Protein 4TXV (pdb70)

Secondary structure (DSSP, 8-state):
--GGGHHHHHHHHHHGGG--BTTTT-EE--S--BPP--EEE-TT--EEEGGGGTTSEEEEEEE-TT-HHHHHTHHHHHHHHHHH-BTTEEEEEEE---S-TTHHHHHHHHTT--SSTTEE-TT-HHHHHHHHTT--SSBSEEEEE-TTSBEEEEESS---TTSHHHHHHHHHHH-/--TTSPP--SEEEEEEEETTEEEEE-TTTT--EEEE-B--S-TT--S-BSS-EEEETTSEEEEEEEESSS-EEEEEGGGTEEEEE-TT--EEEEEE--S-EEEE--B-SS---TT-----EEEEE-HHHHHHHHHHHHHHT-/---GGGHHHHHHHHHHGGG--BTTTT-EE--S--BPP--EEE-TT--EEEGGGGTTSEEEEEEE-TT-HHHHHHHHHHHHHHHHH-BTTEEEEEEE---S-TTHHHHHHHHHT--TT--EE-TT-HHHHHHHHTT--SEESEEEEE-TTSBEEEEESS---TTSHHHHHHHHHHH---/-PPP--SEEEEEEEETTEEEEEETTTTSEEEEE------SS-EEEETTSEEEEEEEESS--EEEEEGGGTEEEEE-TT--EEEEEE-SS-EEEEPPEETT--TT------EEEEE-HHHHHHHHHHHHHHS--

Organism: Bradyrhizobium diazoefficiens (strain JCM 10833 / BCRC 13528 / IAM 13628 / NBRC 14792 / USDA 110) (NCBI:txid224911)

InterPro domains:
  IPR013740 Redoxin [PF08534] (74-203)
  IPR013766 Thioredoxin domain [PS51352] (69-215)
  IPR017937 Thioredoxin, conserved site [PS00194] (99-117)
  IPR036249 Thioredoxin-like superfamily [SSF52833] (49-212)
  IPR050455 Thiol Peroxidase Tpx Subfamily [PTHR43110] (65-217)

GO terms:
  GO:0005515 protein binding (F, IPI)

Solvent-accessible surface area: 27890 Å² total; per-residue (Å²): 106,45,94,53,0,141,65,0,16,58,28,0,115,133,0,35,99,56,0,76,20,22,0,0,10,2,84,34,4,99,59,28,42,71,11,38,72,0,61,10,70,27,63,133,36,110,103,38,98,8,40,78,19,117,49,57,4,3,0,1,0,1,3,0,9,67,0,32,5,0,79,54,0,0,41,2,0,8,63,0,19,40,81,33,53,24,116,79,3,42,1,0,4,0,2,9,9,84,208,82,71,99,115,1,73,50,45,12,146,132,41,117,18,112,123,8,48,20,28,12,12,80,168,19,124,1,7,92,29,1,88,87,52,45,72,2,112,0,1,0,1,0,2,0,0,11,46,69,8,0,2,1,0,12,1,20,0,6,0,22,1,26,20,52,28,0,9,55,0,0,109,27,12,49,98,120,136,167,178,90,135,38,169,26,87,9,5,0,62,0,17,0,43,86,97,57,1,2,0,15,0,48,83,8,52,158,12,80,11,60,0,80,64,22,142,122,73,96,68,25,60,9,8,1,62,32,12,0,1,0,8,17,94,73,20,0,69,0,26,0,21,5,60,66,65,104,12,68,1,34,2,35,45,27,71,5,182,25,67,0,51,47,93,134,94,26,73,38,68,3,101,0,83,65,36,11,7,5,15,6,33,18,56,74,120,74,42,150,124,181,25,48,26,14,12,0,1,24,2,15,90,87,120,44,8,4,1,38,0,60,51,1,77,160,142,40,121,171,21,56,92,57,0,127,65,0,17,56,29,0,121,131,0,34,99,54,0,70,15,46,0,1,8,5,83,36,5,111,55,20,42,62,10,40,71,1,62,11,67,28,70,115,36,125,114,49,102,8,33,79,19,116,51,59,4,3,0,2,0,0,4,0,4,108,0,27,7,0,82,48,0,0,50,10,0,7,84,0,14,39,127,38,56,26,115,42,6,38,0,0,3,0,2,6,6,74,180,69,46,108,101,0,92,67,43,13,164,146,45,112,17,100,129,7,40,28,25,8,14,90,172,21,126,1,15,96,27,2,83,92,55,45,72,3,107,0,2,0,1,0,1,0,0,8,40,83,6,0,3,1,0,12,1,21,0,4,0,47,0,20,28,98,35,0,10,98,0,0,112,21,13,28,55,136,152,134,127,48,32,173,41,88,10,8,0,63,0,27,0,58,99,128,49,0,4,0,21,0,50,88,25,47,161,10,98,11,55,0,75,126,160,24,22,21,80,24,31,0,4,0,6,22,104,69,37,0,53,0,19,0,22,8,39,79,2,70,27,24,2,33,2,41,43,23,69,4,149,22,56,0,10,6,42,20,54,26,12,27,38,12,112,1,90,62,35,10,7,6,26,5,32,6,26,38,23,40,47,177,112,53,27,51,7,13,12,1,1,88,2,17,91,84,166,82,18,59,66,51,11,105,82,1,86,184,136,21,76,152

Structure (mmCIF, N/CA/C/O backbone):
data_4TXV
#
_entry.id   4TXV
#
_cell.length_a   74.830
_cell.length_b   81.640
_cell.length_c   109.370
_cell.angle_alpha   90.000
_cell.angle_beta   90.000
_cell.angle_gamma   90.000
#
_symmetry.space_group_name_H-M   'P 21 21 21'
#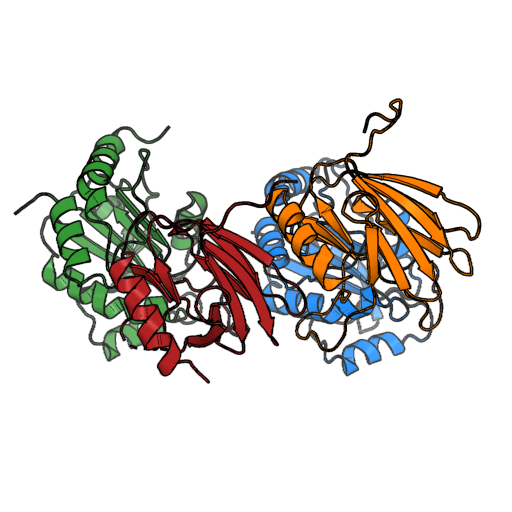
loop_
_entity.id
_entity.type
_entity.pdbx_description
1 polymer 'Thiol:disulfide interchange protein TlpA'
2 polymer 'Cytochrome c oxidase subunit 2'
3 water water
#
loop_
_atom_site.group_PDB
_atom_site.id
_atom_site.type_symbol
_atom_site.label_atom_id
_atom_site.label_alt_id
_atom_site.label_comp_id
_atom_site.label_asym_id
_atom_site.label_entity_id
_atom_site.label_seq_id
_atom_site.pdbx_PDB_ins_code
_atom_site.Cartn_x
_atom_site.Cartn_y
_atom_site.Cartn_z
_atom_site.occupancy
_atom_site.B_iso_or_equiv
_atom_site.auth_seq_id
_atom_site.auth_comp_id
_atom_site.auth_asym_id
_atom_site.auth_atom_id
_atom_site.pdbx_PDB_model_num
ATOM 1 N N . GLY A 1 4 ? 101.795 29.545 127.776 1.00 89.19 41 GLY A N 1
ATOM 2 C CA . GLY A 1 4 ? 101.767 28.188 128.396 1.00 87.04 41 GLY A CA 1
ATOM 3 C C . GLY A 1 4 ? 100.958 28.111 129.686 1.00 87.16 41 GLY A C 1
ATOM 4 O O . GLY A 1 4 ? 101.150 28.907 130.603 1.00 98.01 41 GLY A O 1
ATOM 5 N N . ASP A 1 5 ? 100.014 27.179 129.725 1.00 80.13 42 ASP A N 1
ATOM 6 C CA . ASP A 1 5 ? 99.429 26.691 130.962 1.00 77.61 42 ASP A CA 1
ATOM 7 C C . ASP A 1 5 ? 99.561 25.162 130.812 1.00 77.79 42 ASP A C 1
ATOM 8 O O . ASP A 1 5 ? 99.088 24.579 129.826 1.00 67.95 42 ASP A O 1
ATOM 13 N N . PRO A 1 6 ? 100.236 24.515 131.782 1.00 80.90 43 PRO A N 1
ATOM 14 C CA . PRO A 1 6 ? 100.545 23.088 131.687 1.00 74.62 43 PRO A CA 1
ATOM 15 C C . PRO A 1 6 ? 99.301 22.222 131.542 1.00 61.19 43 PRO A C 1
ATOM 16 O O . PRO A 1 6 ? 99.368 21.157 130.946 1.00 61.99 43 PRO A O 1
ATOM 20 N N . ALA A 1 7 ? 98.171 22.689 132.058 1.00 57.58 44 ALA A N 1
ATOM 21 C CA . ALA A 1 7 ? 96.892 22.005 131.807 1.00 56.38 44 ALA A CA 1
ATOM 22 C C . ALA A 1 7 ? 96.527 21.912 130.303 1.00 54.75 44 ALA A C 1
ATOM 23 O O . ALA A 1 7 ? 95.622 21.138 129.945 1.00 51.71 44 ALA A O 1
ATOM 25 N N . CYS A 1 8 ? 97.197 22.697 129.442 1.00 45.63 45 CYS A N 1
ATOM 26 C CA . CYS A 1 8 ? 96.780 22.785 128.048 1.00 44.51 45 CYS A CA 1
ATOM 27 C C . CYS A 1 8 ? 97.596 21.959 127.072 1.00 40.17 45 CYS A C 1
ATOM 28 O O . CYS A 1 8 ? 97.432 22.102 125.871 1.00 36.24 45 CYS A O 1
ATOM 31 N N . ARG A 1 9 ? 98.412 21.055 127.572 1.00 38.62 46 ARG A N 1
ATOM 32 C CA . ARG A 1 9 ? 99.284 20.277 126.717 1.00 42.33 46 ARG A CA 1
ATOM 33 C C . ARG A 1 9 ? 98.549 19.167 126.024 1.00 39.47 46 ARG A C 1
ATOM 34 O O . ARG A 1 9 ? 98.847 18.822 124.879 1.00 37.73 46 ARG A O 1
ATOM 42 N N . ALA A 1 10 ? 97.586 18.593 126.724 1.00 38.19 47 ALA A N 1
ATOM 43 C CA . ALA A 1 10 ? 96.807 17.547 126.159 1.00 37.48 47 ALA A CA 1
ATOM 44 C C . ALA A 1 10 ? 96.049 18.070 124.903 1.00 35.34 47 ALA A C 1
ATOM 45 O O . ALA A 1 10 ? 95.933 17.369 123.865 1.00 36.39 47 ALA A O 1
ATOM 47 N N . ALA A 1 11 ? 95.568 19.288 124.992 1.00 33.06 48 ALA A N 1
ATOM 48 C CA . ALA A 1 11 ? 94.971 19.961 123.819 1.00 35.41 48 ALA A CA 1
ATOM 49 C C . ALA A 1 11 ? 95.971 20.061 122.656 1.00 34.05 48 ALA A C 1
ATOM 50 O O . ALA A 1 11 ? 95.623 19.797 121.474 1.00 33.54 48 ALA A O 1
ATOM 52 N N . VAL A 1 12 ? 97.227 20.379 122.961 1.00 33.17 49 VAL A N 1
ATOM 53 C CA . VAL A 1 12 ? 98.256 20.390 121.900 1.00 31.17 49 VAL A CA 1
ATOM 54 C C . VAL A 1 12 ? 98.475 19.036 121.309 1.00 31.11 49 VAL A C 1
ATOM 55 O O . VAL A 1 12 ? 98.604 18.888 120.066 1.00 31.43 49 VAL A O 1
ATOM 59 N N . ALA A 1 13 ? 98.497 18.006 122.160 1.00 35.76 50 ALA A N 1
ATOM 60 C CA . ALA A 1 13 ? 98.658 16.627 121.722 1.00 35.40 50 ALA A CA 1
ATOM 61 C C . ALA A 1 13 ? 97.493 16.178 120.809 1.00 35.25 50 ALA A C 1
ATOM 62 O O . ALA A 1 13 ? 97.679 15.470 119.842 1.00 31.93 50 ALA A O 1
ATOM 64 N N . THR A 1 14 ? 96.281 16.586 121.143 1.00 31.55 51 THR A N 1
ATOM 65 C CA . THR A 1 14 ? 95.149 16.357 120.253 1.00 30.89 51 THR A CA 1
ATOM 66 C C . THR A 1 14 ? 95.295 17.062 118.924 1.00 24.78 51 THR A C 1
ATOM 67 O O . THR A 1 14 ? 95.100 16.461 117.908 1.00 31.11 51 THR A O 1
ATOM 71 N N . ALA A 1 15 ? 95.700 18.327 118.938 1.00 28.67 52 ALA A N 1
ATOM 72 C CA . ALA A 1 15 ? 95.897 19.079 117.697 1.00 28.13 52 ALA A CA 1
ATOM 73 C C . ALA A 1 15 ? 96.930 18.401 116.798 1.00 31.17 52 ALA A C 1
ATOM 74 O O . ALA A 1 15 ? 96.746 18.269 115.575 1.00 30.21 52 ALA A O 1
ATOM 76 N N . GLN A 1 16 ? 97.998 17.863 117.390 1.00 31.63 53 GLN A N 1
ATOM 77 C CA . GLN A 1 16 ? 99.012 17.178 116.559 1.00 32.37 53 GLN A CA 1
ATOM 78 C C . GLN A 1 16 ? 98.469 15.930 115.984 1.00 30.72 53 GLN A C 1
ATOM 79 O O . GLN A 1 16 ? 98.676 15.622 114.803 1.00 32.68 53 GLN A O 1
ATOM 85 N N . LYS A 1 17 ? 97.762 15.185 116.812 1.00 33.90 54 LYS A N 1
ATOM 86 C CA . LYS A 1 17 ? 97.142 13.977 116.355 1.00 35.70 54 LYS A CA 1
ATOM 87 C C . LYS A 1 17 ? 96.104 14.197 115.234 1.00 33.53 54 LYS A C 1
ATOM 88 O O . LYS A 1 17 ? 96.030 13.423 114.284 1.00 29.62 54 LYS A O 1
ATOM 94 N N . ILE A 1 18 ? 95.257 15.194 115.377 1.00 32.43 55 ILE A N 1
ATOM 95 C CA . ILE A 1 18 ? 94.232 15.360 114.347 1.00 32.22 55 ILE A CA 1
ATOM 96 C C . ILE A 1 18 ? 94.670 16.246 113.167 1.00 32.43 55 ILE A C 1
ATOM 97 O O . ILE A 1 18 ? 93.886 16.390 112.196 1.00 29.92 55 ILE A O 1
ATOM 102 N N . ALA A 1 19 ? 95.894 16.801 113.212 1.00 26.94 56 ALA A N 1
ATOM 103 C CA . ALA A 1 19 ? 96.350 17.705 112.123 1.00 29.66 56 ALA A CA 1
ATOM 104 C C . ALA A 1 19 ? 96.137 17.182 110.731 1.00 27.70 56 ALA A C 1
ATOM 105 O O . ALA A 1 19 ? 95.678 17.928 109.893 1.00 32.10 56 ALA A O 1
ATOM 107 N N . PRO A 1 20 ? 96.414 15.908 110.476 1.00 28.97 57 PRO A N 1
ATOM 108 C CA . PRO A 1 20 ? 96.201 15.422 109.103 1.00 32.43 57 PRO A CA 1
ATOM 109 C C . PRO A 1 20 ? 94.762 15.406 108.618 1.00 31.12 57 PRO A C 1
ATOM 110 O O . PRO A 1 20 ? 94.527 15.263 107.422 1.00 34.82 57 PRO A O 1
ATOM 114 N N . LEU A 1 21 ? 93.806 15.558 109.526 1.00 29.00 58 LEU A N 1
ATOM 115 C CA . LEU A 1 21 ? 92.398 15.626 109.117 1.00 26.53 58 LEU A CA 1
ATOM 116 C C . LEU A 1 21 ? 91.956 17.021 108.806 1.00 25.18 58 LEU A C 1
ATOM 117 O O . LEU A 1 21 ? 90.841 17.215 108.306 1.00 25.78 58 LEU A O 1
ATOM 122 N N . ALA A 1 22 ? 92.795 18.002 109.095 1.00 24.58 59 ALA A N 1
ATOM 123 C CA . ALA A 1 22 ? 92.491 19.414 108.877 1.00 27.38 59 ALA A CA 1
ATOM 124 C C . ALA A 1 22 ? 92.743 19.753 107.425 1.00 27.01 59 ALA A C 1
ATOM 125 O O . ALA A 1 22 ? 93.721 20.456 107.098 1.00 29.14 59 ALA A O 1
ATOM 127 N N . HIS A 1 23 ? 91.903 19.246 106.549 1.00 26.02 60 HIS A N 1
ATOM 128 C CA . HIS A 1 23 ? 92.117 19.460 105.145 1.00 25.39 60 HIS A CA 1
ATOM 129 C C . HIS A 1 23 ? 90.755 19.498 104.468 1.00 27.21 60 HIS A C 1
ATOM 130 O O . HIS A 1 23 ? 89.742 19.418 105.142 1.00 26.14 60 HIS A O 1
ATOM 137 N N . GLY A 1 24 ? 90.747 19.621 103.132 1.00 23.58 61 GLY A N 1
ATOM 138 C CA . GLY A 1 24 ? 89.494 19.707 102.395 1.00 25.90 61 GLY A CA 1
ATOM 139 C C . GLY A 1 24 ? 88.696 20.900 102.865 1.00 23.59 61 GLY A C 1
ATOM 140 O O . GLY A 1 24 ? 89.207 22.000 103.019 1.00 22.07 61 GLY A O 1
ATOM 141 N N . GLU A 1 25 ? 87.438 20.680 103.182 1.00 21.71 62 GLU A N 1
ATOM 142 C CA . GLU A 1 25 ? 86.547 21.812 103.506 1.00 21.61 62 GLU A CA 1
ATOM 143 C C . GLU A 1 25 ? 87.020 22.535 104.805 1.00 23.95 62 GLU A C 1
ATOM 144 O O . GLU A 1 25 ? 86.656 23.710 105.017 1.00 23.38 62 GLU A O 1
ATOM 150 N N . VAL A 1 26 ? 87.839 21.846 105.628 1.00 22.33 63 VAL A N 1
ATOM 151 C CA . VAL A 1 26 ? 88.352 22.455 106.853 1.00 25.06 63 VAL A CA 1
ATOM 152 C C . VAL A 1 26 ? 89.895 22.690 106.848 1.00 25.03 63 VAL A C 1
ATOM 153 O O . VAL A 1 26 ? 90.503 22.770 107.885 1.00 25.23 63 VAL A O 1
ATOM 157 N N . ALA A 1 27 ? 90.460 22.921 105.654 1.00 24.26 64 ALA A N 1
ATOM 158 C CA . ALA A 1 27 ? 91.873 23.077 105.480 1.00 23.45 64 ALA A CA 1
ATOM 159 C C . ALA A 1 27 ? 92.434 24.291 106.199 1.00 24.96 64 ALA A C 1
ATOM 160 O O . ALA A 1 27 ? 93.581 24.278 106.623 1.00 25.04 64 ALA A O 1
ATOM 162 N N . ALA A 1 28 ? 91.623 25.325 106.336 1.00 25.56 65 ALA A N 1
ATOM 163 C CA . ALA A 1 28 ? 92.065 26.600 106.930 1.00 25.95 65 ALA A CA 1
ATOM 164 C C . ALA A 1 28 ? 92.179 26.559 108.479 1.00 23.64 65 ALA A C 1
ATOM 165 O O . ALA A 1 28 ? 92.583 27.520 109.058 1.00 27.28 65 ALA A O 1
ATOM 167 N N . LEU A 1 29 ? 91.809 25.473 109.114 1.00 25.45 66 LEU A N 1
ATOM 168 C CA . LEU A 1 29 ? 92.056 25.311 110.527 1.00 28.28 66 LEU A CA 1
ATOM 169 C C . LEU A 1 29 ? 93.525 25.342 110.773 1.00 28.61 66 LEU A C 1
ATOM 170 O O . LEU A 1 29 ? 94.298 24.756 109.992 1.00 35.28 66 LEU A O 1
ATOM 175 N N . THR A 1 30 ? 93.924 26.122 111.763 1.00 29.04 67 THR A N 1
ATOM 176 C CA . THR A 1 30 ? 95.287 26.163 112.197 1.00 29.38 67 THR A CA 1
ATOM 177 C C . THR A 1 30 ? 95.398 25.520 113.574 1.00 31.84 67 THR A C 1
ATOM 178 O O . THR A 1 30 ? 94.831 26.031 114.537 1.00 28.16 67 THR A O 1
ATOM 182 N N . MET A 1 31 ? 96.148 24.408 113.626 1.00 29.67 68 MET A N 1
ATOM 183 C CA . MET A 1 31 ? 96.317 23.577 114.834 1.00 32.27 68 MET A CA 1
ATOM 184 C C . MET A 1 31 ? 97.103 24.344 115.886 1.00 32.73 68 MET A C 1
ATOM 185 O O . MET A 1 31 ? 98.001 25.090 115.554 1.00 30.02 68 MET A O 1
ATOM 190 N N . ALA A 1 32 ? 96.778 24.167 117.156 1.00 29.66 69 ALA A N 1
ATOM 191 C CA . ALA A 1 32 ? 97.577 24.814 118.185 1.00 30.15 69 ALA A CA 1
ATOM 192 C C . ALA A 1 32 ? 98.919 24.052 118.242 1.00 31.46 69 ALA A C 1
ATOM 193 O O . ALA A 1 32 ? 98.975 22.834 118.110 1.00 31.70 69 ALA A O 1
ATOM 195 N N . SER A 1 33 ? 99.998 24.777 118.333 1.00 33.14 70 SER A N 1
ATOM 196 C CA . SER A 1 33 ? 101.277 24.103 118.551 1.00 36.71 70 SER A CA 1
ATOM 197 C C . SER A 1 33 ? 101.879 24.550 119.886 1.00 40.86 70 SER A C 1
ATOM 198 O O . SER A 1 33 ? 102.984 24.142 120.204 1.00 38.06 70 SER A O 1
ATOM 201 N N . ALA A 1 34 ? 101.139 25.352 120.665 1.00 38.67 71 ALA A N 1
ATOM 202 C CA . ALA A 1 34 ? 101.532 25.706 122.052 1.00 37.03 71 ALA A CA 1
ATOM 203 C C . ALA A 1 34 ? 100.319 25.775 122.973 1.00 38.58 71 ALA A C 1
ATOM 204 O O . ALA A 1 34 ? 99.240 26.125 122.543 1.00 38.76 71 ALA A O 1
ATOM 206 N N . PRO A 1 35 ? 100.493 25.422 124.242 1.00 40.99 72 PRO A N 1
ATOM 207 C CA . PRO A 1 35 ? 99.337 25.376 125.142 1.00 40.65 72 PRO A CA 1
ATOM 208 C C . PRO A 1 35 ? 98.772 26.800 125.259 1.00 41.27 72 PRO A C 1
ATOM 209 O O . PRO A 1 35 ? 99.537 27.733 125.406 1.00 41.15 72 PRO A O 1
ATOM 213 N N . LEU A 1 36 ? 97.468 26.984 125.074 1.00 35.66 73 LEU A N 1
ATOM 214 C CA . LEU A 1 36 ? 96.837 28.303 125.223 1.00 34.08 73 LEU A CA 1
ATOM 215 C C . LEU A 1 36 ? 95.502 28.078 125.901 1.00 36.96 73 LEU A C 1
ATOM 216 O O . LEU A 1 36 ? 94.688 27.293 125.413 1.00 33.36 73 LEU A O 1
ATOM 221 N N . LYS A 1 37 ? 95.313 28.721 127.042 1.00 36.41 74 LYS A N 1
ATOM 222 C CA . LYS A 1 37 ? 94.062 28.657 127.796 1.00 38.45 74 LYS A CA 1
ATOM 223 C C . LYS A 1 37 ? 93.219 29.827 127.304 1.00 37.01 74 LYS A C 1
ATOM 224 O O . LYS A 1 37 ? 93.691 30.955 127.332 1.00 42.03 74 LYS A O 1
ATOM 230 N N . LEU A 1 38 ? 91.997 29.604 126.833 1.00 39.19 75 LEU A N 1
ATOM 231 C CA . LEU A 1 38 ? 91.260 30.696 126.248 1.00 36.16 75 LEU A CA 1
ATOM 232 C C . LEU A 1 38 ? 90.751 31.617 127.324 1.00 35.29 75 LEU A C 1
ATOM 233 O O . LEU A 1 38 ? 90.448 31.172 128.389 1.00 36.36 75 LEU A O 1
ATOM 238 N N . PRO A 1 39 ? 90.575 32.885 127.015 1.00 35.36 76 PRO A N 1
ATOM 239 C CA . PRO A 1 39 ? 89.851 33.696 127.977 1.00 42.41 76 PRO A CA 1
ATOM 240 C C . PRO A 1 39 ? 88.458 33.122 128.294 1.00 44.36 76 PRO A C 1
ATOM 241 O O . PRO A 1 39 ? 87.870 32.384 127.470 1.00 44.06 76 PRO A O 1
ATOM 245 N N . ASP A 1 40 ? 87.982 33.355 129.516 1.00 39.33 77 ASP A N 1
ATOM 246 C CA . ASP A 1 40 ? 86.653 32.832 129.932 1.00 42.40 77 ASP A CA 1
ATOM 247 C C . ASP A 1 40 ? 85.603 33.742 129.367 1.00 40.40 77 ASP A C 1
ATOM 248 O O . ASP A 1 40 ? 85.140 34.649 130.027 1.00 43.86 77 ASP A O 1
ATOM 253 N N . LEU A 1 41 ? 85.251 33.518 128.116 1.00 34.82 78 LEU A N 1
ATOM 254 C CA . LEU A 1 41 ? 84.322 34.402 127.439 1.00 36.24 78 LEU A CA 1
ATOM 255 C C . LEU A 1 41 ? 83.014 34.496 128.178 1.00 33.27 78 LEU A C 1
ATOM 256 O O . LEU A 1 41 ? 82.507 33.478 128.610 1.00 35.08 78 LEU A O 1
ATOM 261 N N . ALA A 1 42 ? 82.477 35.713 128.263 1.00 37.13 79 ALA A N 1
ATOM 262 C CA . ALA A 1 42 ? 81.188 35.980 128.915 1.00 39.71 79 ALA A CA 1
ATOM 263 C C . ALA A 1 42 ? 80.170 36.362 127.900 1.00 36.49 79 ALA A C 1
ATOM 264 O O 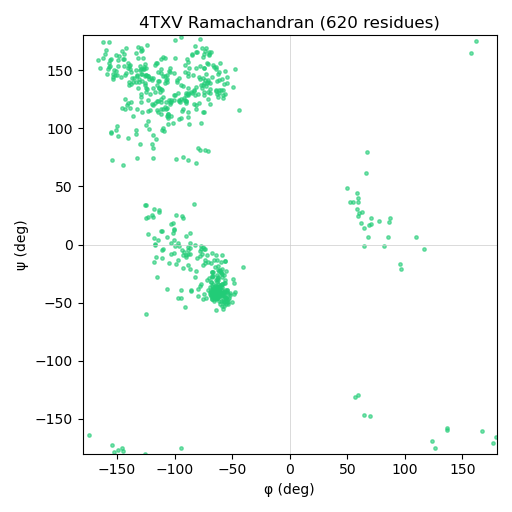. ALA A 1 42 ? 80.413 37.211 127.050 1.00 32.75 79 ALA A O 1
ATOM 266 N N . PHE A 1 43 ? 79.004 35.743 128.020 1.00 38.53 80 PHE A N 1
ATOM 267 C CA . PHE A 1 43 ? 77.918 35.990 127.070 1.00 37.63 80 PHE A CA 1
ATOM 268 C C . PHE A 1 43 ? 76.572 35.623 127.730 1.00 35.84 80 PHE A C 1
ATOM 269 O O . PHE A 1 43 ? 76.552 35.082 128.841 1.00 43.53 80 PHE A O 1
ATOM 277 N N . GLU A 1 44 ? 75.460 35.901 127.051 1.00 36.66 81 GLU A N 1
ATOM 278 C CA . GLU A 1 44 ? 74.147 35.496 127.566 1.00 36.48 81 GLU A CA 1
ATOM 279 C C . GLU A 1 44 ? 73.577 34.363 126.741 1.00 37.95 81 GLU A C 1
ATOM 280 O O . GLU A 1 44 ? 74.015 34.109 125.608 1.00 39.27 81 GLU A O 1
ATOM 286 N N . ASP A 1 45 ? 72.621 33.652 127.320 1.00 38.15 82 ASP A N 1
ATOM 287 C CA . ASP A 1 45 ? 71.834 32.686 126.595 1.00 35.83 82 ASP A CA 1
ATOM 288 C C . ASP A 1 45 ? 70.507 33.335 126.082 1.00 39.74 82 ASP A C 1
ATOM 289 O O . ASP A 1 45 ? 70.353 34.553 126.126 1.00 37.17 82 ASP A O 1
ATOM 294 N N . ALA A 1 46 ? 69.631 32.538 125.489 1.00 37.15 83 ALA A N 1
ATOM 295 C CA . ALA A 1 46 ? 68.436 33.031 124.820 1.00 42.04 83 ALA A CA 1
ATOM 296 C C . ALA A 1 46 ? 67.491 33.742 125.783 1.00 40.96 83 ALA A C 1
ATOM 297 O O . ALA A 1 46 ? 66.767 34.665 125.400 1.00 40.05 83 ALA A O 1
ATOM 299 N N . ASP A 1 47 ? 67.545 33.313 127.033 1.00 45.05 84 ASP A N 1
ATOM 300 C CA . ASP A 1 47 ? 66.801 33.915 128.119 1.00 50.23 84 ASP A CA 1
ATOM 301 C C . ASP A 1 47 ? 67.520 35.074 128.765 1.00 53.42 84 ASP A C 1
ATOM 302 O O . ASP A 1 47 ? 67.090 35.520 129.785 1.00 59.00 84 ASP A O 1
ATOM 307 N N . GLY A 1 48 ? 68.616 35.572 128.199 1.00 49.80 85 GLY A N 1
ATOM 308 C CA . GLY A 1 48 ? 69.393 36.604 128.842 1.00 43.49 85 GLY A CA 1
ATOM 309 C C . GLY A 1 48 ? 70.128 36.217 130.111 1.00 46.73 85 GLY A C 1
ATOM 310 O O . GLY A 1 48 ? 70.722 37.079 130.748 1.00 54.56 85 GLY A O 1
ATOM 311 N N . LYS A 1 49 ? 70.135 34.948 130.492 1.00 46.19 86 LYS A N 1
ATOM 312 C CA . LYS A 1 49 ? 70.936 34.520 131.608 1.00 47.33 86 LYS A CA 1
ATOM 313 C C . LYS A 1 49 ? 72.461 34.537 131.295 1.00 53.12 86 LYS A C 1
ATOM 314 O O . LYS A 1 49 ? 72.880 34.088 130.216 1.00 45.57 86 LYS A O 1
ATOM 320 N N . PRO A 1 50 ? 73.301 34.981 132.261 1.00 50.47 87 PRO A N 1
ATOM 321 C CA . PRO A 1 50 ? 74.755 35.080 132.060 1.00 48.87 87 PRO A CA 1
ATOM 322 C C . PRO A 1 50 ? 75.465 33.717 131.995 1.00 51.57 87 PRO A C 1
ATOM 323 O O . PRO A 1 50 ? 75.247 32.833 132.835 1.00 50.21 87 PRO A O 1
ATOM 327 N N . LYS A 1 51 ? 76.302 33.563 130.970 1.00 46.94 88 LYS A N 1
ATOM 328 C CA . LYS A 1 51 ? 77.046 32.329 130.737 1.00 44.10 88 LYS A CA 1
ATOM 329 C C . LYS A 1 51 ? 78.504 32.700 130.591 1.00 37.63 88 LYS A C 1
ATOM 330 O O . LYS A 1 51 ? 78.859 33.847 130.252 1.00 34.97 88 LYS A O 1
ATOM 336 N N . LYS A 1 52 ? 79.334 31.681 130.791 1.00 43.40 89 LYS A N 1
ATOM 337 C CA . LYS A 1 52 ? 80.758 31.776 130.593 1.00 41.95 89 LYS A CA 1
ATOM 338 C C . LYS A 1 52 ? 81.223 30.514 129.911 1.00 41.09 89 LYS A C 1
ATOM 339 O O . LYS A 1 52 ? 80.614 29.469 130.092 1.00 38.76 89 LYS A O 1
ATOM 345 N N . LEU A 1 53 ? 82.335 30.592 129.187 1.00 37.71 90 LEU A N 1
ATOM 346 C CA . LEU A 1 53 ? 82.960 29.407 128.590 1.00 36.45 90 LEU A CA 1
ATOM 347 C C . LEU A 1 53 ? 83.215 28.282 129.549 1.00 37.80 90 LEU A C 1
ATOM 348 O O . LEU A 1 53 ? 83.021 27.107 129.239 1.00 35.03 90 LEU A O 1
ATOM 353 N N . SER A 1 54 ? 83.680 28.625 130.733 1.00 37.02 91 SER A N 1
ATOM 354 C CA . SER A 1 54 ? 83.936 27.615 131.768 1.00 40.31 91 SER A CA 1
ATOM 355 C C . SER A 1 54 ? 82.705 26.803 132.193 1.00 37.28 91 SER A C 1
ATOM 356 O O . SER A 1 54 ? 82.866 25.683 132.673 1.00 36.82 91 SER A O 1
ATOM 359 N N . ASP A 1 55 ? 81.503 27.345 132.005 1.00 37.36 92 ASP A N 1
ATOM 360 C CA . ASP A 1 55 ? 80.288 26.588 132.239 1.00 42.88 92 ASP A CA 1
ATOM 361 C C . ASP A 1 55 ? 80.218 25.384 131.303 1.00 44.51 92 ASP A C 1
ATOM 362 O O . ASP A 1 55 ? 79.457 24.438 131.558 1.00 41.57 92 ASP A O 1
ATOM 367 N N . PHE A 1 56 ? 80.993 25.400 130.230 1.00 41.27 93 PHE A N 1
ATOM 368 C CA . PHE A 1 56 ? 80.973 24.286 129.309 1.00 41.43 93 PHE A CA 1
ATOM 369 C C . PHE A 1 56 ? 82.164 23.313 129.487 1.00 40.96 93 PHE A C 1
ATOM 370 O O . PHE A 1 56 ? 82.406 22.444 128.647 1.00 42.01 93 PHE A O 1
ATOM 378 N N . ARG A 1 57 ? 82.910 23.422 130.558 1.00 38.99 94 ARG A N 1
ATOM 379 C CA . ARG A 1 57 ? 84.061 22.504 130.734 1.00 40.99 94 ARG A CA 1
ATOM 380 C C . ARG A 1 57 ? 83.627 21.063 130.787 1.00 36.00 94 ARG A C 1
ATOM 381 O O . ARG A 1 57 ? 82.490 20.775 131.107 1.00 37.12 94 ARG A O 1
ATOM 389 N N . GLY A 1 58 ? 84.510 20.126 130.466 1.00 34.25 95 GLY A N 1
ATOM 390 C CA . GLY A 1 58 ? 84.126 18.731 130.364 1.00 35.15 95 GLY A CA 1
ATOM 391 C C . GLY A 1 58 ? 83.784 18.231 128.951 1.00 33.87 95 GLY A C 1
ATOM 392 O O . GLY A 1 58 ? 83.761 17.044 128.718 1.00 34.03 95 GLY A O 1
ATOM 393 N N . LYS A 1 59 ? 83.535 19.126 128.023 1.00 33.04 96 LYS A N 1
ATOM 394 C CA . LYS A 1 59 ? 83.218 18.737 126.628 1.00 34.62 96 LYS A CA 1
ATOM 395 C C . LYS A 1 59 ? 84.149 19.445 125.709 1.00 33.61 96 LYS A C 1
ATOM 396 O O . LYS A 1 59 ? 84.585 20.550 126.023 1.00 29.96 96 LYS A O 1
ATOM 402 N N . THR A 1 60 ? 84.361 18.854 124.528 1.00 29.79 97 THR A N 1
ATOM 403 C CA . THR A 1 60 ? 85.053 19.580 123.481 1.00 31.04 97 THR A CA 1
ATOM 404 C C . THR A 1 60 ? 84.011 20.511 122.905 1.00 30.86 97 THR A C 1
ATOM 405 O O . THR A 1 60 ? 82.806 20.103 122.732 1.00 25.63 97 THR A O 1
ATOM 409 N N . LEU A 1 61 ? 84.425 21.710 122.545 1.00 26.78 98 LEU A N 1
ATOM 410 C CA . LEU A 1 61 ? 83.479 22.635 121.959 1.00 26.39 98 LEU A CA 1
ATOM 411 C C . LEU A 1 61 ? 83.941 23.149 120.602 1.00 26.73 98 LEU A C 1
ATOM 412 O O . LEU A 1 61 ? 85.117 23.278 120.389 1.00 30.27 98 LEU A O 1
ATOM 417 N N . LEU A 1 62 ? 83.011 23.517 119.725 1.00 27.64 99 LEU A N 1
ATOM 418 C CA . LEU A 1 62 ? 83.301 24.474 118.658 1.00 25.35 99 LEU A CA 1
ATOM 419 C C . LEU A 1 62 ? 82.669 25.810 118.983 1.00 27.05 99 LEU A C 1
ATOM 420 O O . LEU A 1 62 ? 81.452 25.966 118.899 1.00 24.58 99 LEU A O 1
ATOM 425 N N . VAL A 1 63 ? 83.502 26.795 119.317 1.00 26.70 100 VAL A N 1
ATOM 426 C CA . VAL A 1 63 ? 83.049 28.124 119.645 1.00 27.35 100 VAL A CA 1
ATOM 427 C C . VAL A 1 63 ? 83.125 28.945 118.380 1.00 27.75 100 VAL A C 1
ATOM 428 O O . VAL A 1 63 ? 84.174 29.0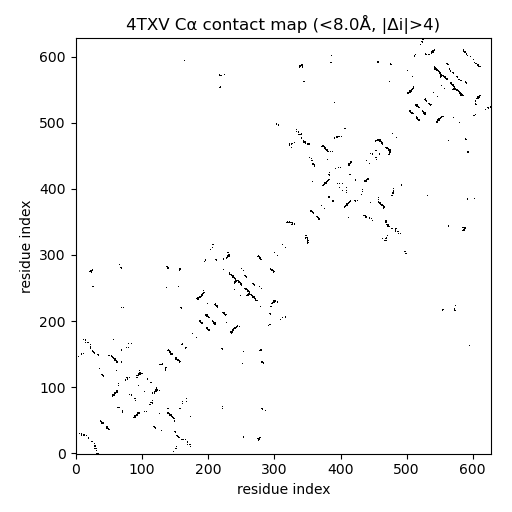42 117.753 1.00 30.73 100 VAL A O 1
ATOM 432 N N . ASN A 1 64 ? 82.018 29.552 117.995 1.00 28.16 101 ASN A N 1
ATOM 433 C CA . ASN A 1 64 ? 81.968 30.369 116.779 1.00 26.54 101 ASN A CA 1
ATOM 434 C C . ASN A 1 64 ? 81.450 31.759 117.125 1.00 26.68 101 ASN A C 1
ATOM 435 O O . ASN A 1 64 ? 80.581 31.889 117.994 1.00 29.70 101 ASN A O 1
ATOM 440 N N . LEU A 1 65 ? 81.937 32.799 116.463 1.00 26.89 102 LEU A N 1
ATOM 441 C CA . LEU A 1 65 ? 81.407 34.124 116.628 1.00 25.24 102 LEU A CA 1
ATOM 442 C C . LEU A 1 65 ? 80.782 34.455 115.290 1.00 29.18 102 LEU A C 1
ATOM 443 O O . LEU A 1 65 ? 81.423 34.275 114.252 1.00 27.77 102 LEU A O 1
ATOM 448 N N . TRP A 1 66 ? 79.568 35.002 115.316 1.00 24.93 103 TRP A N 1
ATOM 449 C CA . TRP A 1 66 ? 78.829 35.274 114.083 1.00 26.44 103 TRP A CA 1
ATOM 450 C C . TRP A 1 66 ? 78.032 36.557 114.263 1.00 26.61 103 TRP A C 1
ATOM 451 O O . TRP A 1 66 ? 77.755 36.997 115.389 1.00 27.47 103 TRP A O 1
ATOM 462 N N . ALA A 1 67 ? 77.665 37.160 113.161 1.00 27.12 104 ALA A N 1
ATOM 463 C CA . ALA A 1 67 ? 76.935 38.404 113.193 1.00 29.39 104 ALA A CA 1
ATOM 464 C C . ALA A 1 67 ? 76.095 38.534 111.940 1.00 31.97 104 ALA A C 1
ATOM 465 O O . ALA A 1 67 ? 76.520 38.100 110.877 1.00 31.04 104 ALA A O 1
ATOM 467 N N . THR A 1 68 ? 74.948 39.221 112.016 1.00 34.21 105 THR A N 1
ATOM 468 C CA . THR A 1 68 ? 74.042 39.282 110.842 1.00 30.95 105 THR A CA 1
ATOM 469 C C . THR A 1 68 ? 74.598 40.182 109.807 1.00 31.19 105 THR A C 1
ATOM 470 O O . THR A 1 68 ? 74.162 40.119 108.675 1.00 33.85 105 THR A O 1
ATOM 474 N N . TRP A 1 69 ? 75.580 41.020 110.156 1.00 30.82 106 TRP A N 1
ATOM 475 C CA . TRP A 1 69 ? 76.137 41.930 109.173 1.00 29.72 106 TRP A CA 1
ATOM 476 C C . TRP A 1 69 ? 77.264 41.284 108.376 1.00 31.58 106 TRP A C 1
ATOM 477 O O . TRP A 1 69 ? 77.744 41.872 107.395 1.00 32.76 106 TRP A O 1
ATOM 488 N N . CYS A 1 70 ? 77.697 40.090 108.782 1.00 29.56 107 CYS A N 1
ATOM 489 C CA . CYS A 1 70 ? 78.785 39.372 108.085 1.00 26.92 107 CYS A CA 1
ATOM 490 C C . CYS A 1 70 ? 78.233 38.211 107.273 1.00 27.52 107 CYS A C 1
ATOM 491 O O . CYS A 1 70 ? 77.756 37.216 107.831 1.00 29.64 107 CYS A O 1
ATOM 494 N N . VAL A 1 71 ? 78.288 38.331 105.966 1.00 24.75 108 VAL A N 1
ATOM 495 C CA . VAL A 1 71 ? 77.687 37.360 105.096 1.00 26.40 108 VAL A CA 1
ATOM 496 C C . VAL A 1 71 ? 78.218 35.911 105.247 1.00 27.32 108 VAL A C 1
ATOM 497 O O . VAL A 1 71 ? 77.394 34.963 105.374 1.00 28.69 108 VAL A O 1
ATOM 501 N N . PRO A 1 72 ? 79.565 35.699 105.174 1.00 28.19 109 PRO A N 1
ATOM 502 C CA . PRO A 1 72 ? 80.064 34.328 105.384 1.00 28.96 109 PRO A CA 1
ATOM 503 C C . PRO A 1 72 ? 79.686 33.737 106.752 1.00 28.16 109 PRO A C 1
ATOM 504 O O . PRO A 1 72 ? 79.434 32.554 106.842 1.00 24.90 109 PRO A O 1
ATOM 508 N N . SER A 1 73 ? 79.620 34.566 107.786 1.00 23.86 110 SER A N 1
ATOM 509 C CA . SER A 1 73 ? 79.210 34.074 109.092 1.00 25.40 110 SER A CA 1
ATOM 510 C C . SER A 1 73 ? 77.723 33.681 109.119 1.00 25.90 110 SER A C 1
ATOM 511 O O . SER A 1 73 ? 77.355 32.663 109.767 1.00 27.44 110 SER A O 1
ATOM 514 N N . ARG A 1 74 ? 76.874 34.431 108.409 1.00 26.34 111 ARG A N 1
ATOM 515 C CA . ARG A 1 74 ? 75.469 34.016 108.241 1.00 30.09 111 ARG A CA 1
ATOM 516 C C . ARG A 1 74 ? 75.331 32.709 107.488 1.00 28.00 111 ARG A C 1
ATOM 517 O O . ARG A 1 74 ? 74.586 31.781 107.906 1.00 24.81 111 ARG A O 1
ATOM 525 N N . LYS A 1 75 ? 76.064 32.616 106.393 1.00 27.37 112 LYS A N 1
ATOM 526 C CA . LYS A 1 75 ? 75.976 31.471 105.507 1.00 29.02 112 LYS A CA 1
ATOM 527 C C . LYS A 1 75 ? 76.327 30.140 106.102 1.00 28.76 112 LYS A C 1
ATOM 528 O O . LYS A 1 75 ? 75.734 29.129 105.715 1.00 29.35 112 LYS A O 1
ATOM 534 N N . GLU A 1 76 ? 77.281 30.100 107.002 1.00 28.11 113 GLU A N 1
ATOM 535 C CA . GLU A 1 76 ? 77.716 28.812 107.547 1.00 28.34 113 GLU A CA 1
ATOM 536 C C . GLU A 1 76 ? 76.829 28.447 108.719 1.00 28.93 113 GLU A C 1
ATOM 537 O O . GLU A 1 76 ? 77.005 27.375 109.305 1.00 25.54 113 GLU A O 1
ATOM 543 N N . MET A 1 77 ? 75.885 29.297 109.105 1.00 26.96 114 MET A N 1
ATOM 544 C CA . MET A 1 77 ? 75.101 28.946 110.313 1.00 25.76 114 MET A CA 1
ATOM 545 C C . MET A 1 77 ? 74.308 27.666 110.140 1.00 26.81 114 MET A C 1
ATOM 546 O O . MET A 1 77 ? 74.214 26.872 111.099 1.00 25.11 114 MET A O 1
ATOM 551 N N . PRO A 1 78 ? 73.739 27.410 108.948 1.00 26.55 115 PRO A N 1
ATOM 552 C CA . PRO A 1 78 ? 73.054 26.123 108.913 1.00 26.73 115 PRO A CA 1
ATOM 553 C C . PRO A 1 78 ? 73.984 24.921 109.029 1.00 26.88 115 PRO A C 1
ATOM 554 O O . PRO A 1 78 ? 73.555 23.907 109.533 1.00 22.83 115 PRO A O 1
ATOM 558 N N . ALA A 1 79 ? 75.245 25.034 108.614 1.00 26.64 116 ALA A N 1
ATOM 559 C CA . ALA A 1 79 ? 76.212 23.942 108.811 1.00 22.18 116 ALA A CA 1
ATOM 560 C C . ALA A 1 79 ? 76.501 23.707 110.267 1.00 22.59 116 ALA A C 1
ATOM 561 O O . ALA A 1 79 ? 76.594 22.589 110.737 1.00 24.55 116 ALA A O 1
ATOM 563 N N . LEU A 1 80 ? 76.673 24.776 111.017 1.00 25.36 117 LEU A N 1
ATOM 564 C CA . LEU A 1 80 ? 76.940 24.627 112.447 1.00 23.27 117 LEU A CA 1
ATOM 565 C C . LEU A 1 80 ? 75.747 23.991 113.180 1.00 26.32 117 LEU A C 1
ATOM 566 O O . LEU A 1 80 ? 75.924 23.176 114.032 1.00 24.77 117 LEU A O 1
ATOM 571 N N . ASP A 1 81 ? 74.530 24.376 112.823 1.00 29.36 118 ASP A N 1
ATOM 572 C CA . ASP A 1 81 ? 73.310 23.763 113.336 1.00 29.38 118 ASP A CA 1
ATOM 573 C C . ASP A 1 81 ? 73.225 22.267 112.972 1.00 27.17 118 ASP A C 1
ATOM 574 O O . ASP A 1 81 ? 72.898 21.451 113.822 1.00 25.50 118 ASP A O 1
ATOM 579 N N . GLU A 1 82 ? 73.538 21.896 111.726 1.00 27.41 119 GLU A N 1
ATOM 580 C CA . GLU A 1 82 ? 73.581 20.499 111.335 1.00 29.91 119 GLU A CA 1
ATOM 581 C C . GLU A 1 82 ? 74.713 19.744 112.087 1.00 29.16 119 GLU A C 1
ATOM 582 O O . GLU A 1 82 ? 74.542 18.611 112.595 1.00 26.65 119 GLU A O 1
ATOM 588 N N . LEU A 1 83 ? 75.872 20.363 112.201 1.00 26.47 120 LEU A N 1
ATOM 589 C CA . LEU A 1 83 ? 76.934 19.752 113.029 1.00 26.46 120 LEU A CA 1
ATOM 590 C C . LEU A 1 83 ? 76.506 19.494 114.497 1.00 26.71 120 LEU A C 1
ATOM 591 O O . LEU A 1 83 ? 76.798 18.476 115.082 1.00 31.71 120 LEU A O 1
ATOM 596 N N . GLN A 1 84 ? 75.856 20.449 115.112 1.00 26.00 121 GLN A N 1
ATOM 597 C CA . GLN A 1 84 ? 75.277 20.216 116.435 1.00 26.89 121 GLN A CA 1
ATOM 598 C C . GLN A 1 84 ? 74.346 19.019 116.430 1.00 27.81 121 GLN A C 1
ATOM 599 O O . GLN A 1 84 ? 74.438 18.165 117.291 1.00 27.65 121 GLN A O 1
ATOM 605 N N . GLY A 1 85 ? 73.486 18.948 115.427 1.00 29.07 122 GLY A N 1
ATOM 606 C CA . GLY A 1 85 ? 72.552 17.845 115.288 1.00 28.91 122 GLY A CA 1
ATOM 607 C C . GLY A 1 85 ? 73.253 16.509 115.181 1.00 33.70 122 GLY A C 1
ATOM 608 O O . GLY A 1 85 ? 72.836 15.545 115.802 1.00 31.74 122 GLY A O 1
ATOM 609 N N . LYS A 1 86 ? 74.334 16.428 114.425 1.00 28.90 123 LYS A N 1
ATOM 610 C CA . LYS A 1 86 ? 74.950 15.153 114.259 1.00 29.32 123 LYS A CA 1
ATOM 611 C C . LYS A 1 86 ? 75.813 14.728 115.410 1.00 28.31 123 LYS A C 1
ATOM 612 O O . LYS A 1 86 ? 75.796 13.556 115.715 1.00 24.82 123 LYS A O 1
ATOM 618 N N . LEU A 1 87 ? 76.556 15.659 116.020 1.00 28.78 124 LEU A N 1
ATOM 619 C CA . LEU A 1 87 ? 77.616 15.305 116.934 1.00 28.37 124 LEU A CA 1
ATOM 620 C C . LEU A 1 87 ? 77.463 15.730 118.366 1.00 28.46 124 LEU A C 1
ATOM 621 O O . LEU A 1 87 ? 78.238 15.257 119.164 1.00 27.13 124 LEU A O 1
ATOM 626 N N . SER A 1 88 ? 76.499 16.594 118.718 1.00 28.16 125 SER A N 1
ATOM 627 C CA . SER A 1 88 ? 76.439 17.070 120.077 1.00 31.16 125 SER A CA 1
ATOM 628 C C . SER A 1 88 ? 76.102 15.873 120.961 1.00 32.72 125 SER A C 1
ATOM 629 O O . SER A 1 88 ? 75.472 14.897 120.513 1.00 27.83 125 SER A O 1
ATOM 632 N N . GLY A 1 89 ? 76.542 15.954 122.205 1.00 31.09 126 GLY A N 1
ATOM 633 C CA . GLY A 1 89 ? 76.287 14.908 123.164 1.00 36.75 126 GLY A CA 1
ATOM 634 C C . GLY A 1 89 ? 77.170 15.110 124.382 1.00 36.12 126 GLY A C 1
ATOM 635 O O . GLY A 1 89 ? 77.670 16.215 124.600 1.00 34.37 126 GLY A O 1
ATOM 636 N N . PRO A 1 90 ? 77.359 14.046 125.181 1.00 34.49 127 PRO A N 1
ATOM 637 C CA . PRO A 1 90 ? 78.210 14.092 126.367 1.00 37.12 127 PRO A CA 1
ATOM 638 C C . PRO A 1 90 ? 79.602 14.714 126.147 1.00 37.95 127 PRO A C 1
ATOM 639 O O . PRO A 1 90 ? 80.131 15.341 127.029 1.00 34.03 127 PRO A O 1
ATOM 643 N N . ASN A 1 91 ? 80.178 14.534 124.972 1.00 34.45 128 ASN A N 1
ATOM 644 C CA . ASN A 1 91 ? 81.533 14.979 124.718 1.00 33.91 128 ASN A CA 1
ATOM 645 C C . ASN A 1 91 ? 81.757 16.172 123.758 1.00 33.13 128 ASN A C 1
ATOM 646 O O . ASN A 1 91 ? 82.902 16.601 123.576 1.00 29.37 128 ASN A O 1
ATOM 651 N N . PHE A 1 92 ? 80.686 16.690 123.154 1.00 29.68 129 PHE A N 1
ATOM 652 C CA . PHE A 1 92 ? 80.805 17.772 122.195 1.00 26.67 129 PHE A CA 1
ATOM 653 C C . PHE A 1 92 ? 79.595 18.661 122.178 1.00 28.53 129 PHE A C 1
ATOM 654 O O . PHE A 1 92 ? 78.428 18.172 122.344 1.00 26.02 129 PHE A O 1
ATOM 662 N N . GLU A 1 93 ? 79.860 19.934 121.941 1.00 26.90 130 GLU A N 1
ATOM 663 C CA . GLU A 1 93 ? 78.819 20.945 121.712 1.00 32.62 130 GLU A CA 1
ATOM 664 C C . GLU A 1 93 ? 79.312 22.088 120.869 1.00 26.68 130 GLU A C 1
ATOM 665 O O . GLU A 1 93 ? 80.487 22.522 120.968 1.00 27.99 130 GLU A O 1
ATOM 671 N N . VAL A 1 94 ? 78.429 22.606 120.033 1.00 26.18 131 VAL A N 1
ATOM 672 C CA . VAL A 1 94 ? 78.674 23.829 119.315 1.00 25.68 131 VAL A CA 1
ATOM 673 C C . VAL A 1 94 ? 78.173 25.008 120.156 1.00 26.86 131 VAL A C 1
ATOM 674 O O . VAL A 1 94 ? 77.010 25.038 120.548 1.00 27.86 131 VAL A O 1
ATOM 678 N N . VAL A 1 95 ? 79.013 26.010 120.369 1.00 26.66 132 VAL A N 1
ATOM 679 C CA . VAL A 1 95 ? 78.610 27.228 121.065 1.00 28.89 132 VAL A CA 1
ATOM 680 C C . VAL A 1 95 ? 78.791 28.384 120.119 1.00 28.91 132 VAL A C 1
ATOM 681 O O . VAL A 1 95 ? 79.903 28.935 120.012 1.00 30.74 132 VAL A O 1
ATOM 685 N N . ALA A 1 96 ? 77.725 28.767 119.406 1.00 26.06 133 ALA A N 1
ATOM 686 C CA . ALA A 1 96 ? 77.775 29.880 118.522 1.00 24.49 133 ALA A CA 1
ATOM 687 C C . ALA A 1 96 ? 77.252 31.127 119.223 1.00 27.36 133 ALA A C 1
ATOM 688 O O . ALA A 1 96 ? 76.091 31.172 119.676 1.00 28.05 133 ALA A O 1
ATOM 690 N N . ILE A 1 97 ? 78.082 32.174 119.239 1.00 25.86 134 ILE A N 1
ATOM 691 C CA . ILE A 1 97 ? 77.763 33.408 119.925 1.00 27.38 134 ILE A CA 1
ATOM 692 C C . ILE A 1 97 ? 77.556 34.498 118.938 1.00 28.92 134 ILE A C 1
ATOM 693 O O . ILE A 1 97 ? 78.473 34.864 118.203 1.00 30.09 134 ILE A O 1
ATOM 698 N N . ASN A 1 98 ? 76.331 35.022 118.903 1.00 28.90 135 ASN A N 1
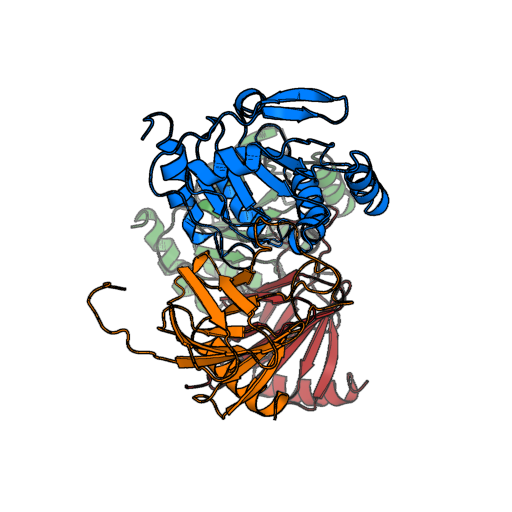ATOM 699 C CA . ASN A 1 98 ? 76.053 36.188 118.094 1.00 29.15 135 ASN A CA 1
ATOM 700 C C . ASN A 1 98 ? 76.709 37.421 118.757 1.00 32.70 135 ASN A C 1
ATOM 701 O O . ASN A 1 98 ? 76.701 37.511 119.993 1.00 30.62 135 ASN A O 1
ATOM 706 N N . ILE A 1 99 ? 77.310 38.305 117.954 1.00 29.43 136 ILE A N 1
ATOM 707 C CA . ILE A 1 99 ? 77.905 39.527 118.495 1.00 33.04 136 ILE A CA 1
ATOM 708 C C . ILE A 1 99 ? 77.351 40.819 117.873 1.00 31.47 136 ILE A C 1
ATOM 709 O O . ILE A 1 99 ? 78.052 41.868 117.891 1.00 31.34 136 ILE A O 1
ATOM 714 N N . ASP A 1 100 ? 76.127 40.785 117.322 1.00 31.91 137 ASP A N 1
ATOM 715 C CA . ASP A 1 100 ? 75.537 42.007 116.819 1.00 33.48 137 ASP A CA 1
ATOM 716 C C . ASP A 1 100 ? 75.468 42.987 117.982 1.00 34.78 137 ASP A C 1
ATOM 717 O O . ASP A 1 100 ? 75.142 42.611 119.117 1.00 35.29 137 ASP A O 1
ATOM 722 N N . THR A 1 101 ? 75.713 44.242 117.704 1.00 37.64 138 THR A N 1
ATOM 723 C CA . THR A 1 101 ? 75.593 45.227 118.783 1.00 42.20 138 THR A CA 1
ATOM 724 C C . THR A 1 101 ? 74.430 46.194 118.651 1.00 45.77 138 THR A C 1
ATOM 725 O O . THR A 1 101 ? 74.266 46.990 119.540 1.00 48.08 138 THR A O 1
ATOM 729 N N . ARG A 1 102 ? 73.661 46.173 117.563 1.00 54.65 139 ARG A N 1
ATOM 730 C CA . ARG A 1 102 ? 72.380 46.881 117.525 1.00 56.91 139 ARG A CA 1
ATOM 731 C C . ARG A 1 102 ? 71.241 45.938 117.108 1.00 64.55 139 ARG A C 1
ATOM 732 O O . ARG A 1 102 ? 71.460 44.934 116.428 1.00 63.88 139 ARG A O 1
ATOM 740 N N . ASP A 1 103 ? 70.029 46.252 117.560 1.00 61.27 140 ASP A N 1
ATOM 741 C CA . ASP A 1 103 ? 68.798 45.524 117.178 1.00 58.31 140 ASP A CA 1
ATOM 742 C C . ASP A 1 103 ? 68.752 44.108 117.670 1.00 56.31 140 ASP A C 1
ATOM 743 O O . ASP A 1 103 ? 68.656 43.192 116.876 1.00 56.13 140 ASP A O 1
ATOM 748 N N . PRO A 1 104 ? 68.780 43.924 118.987 1.00 62.26 141 PRO A N 1
ATOM 749 C CA . PRO A 1 104 ? 68.845 42.614 119.623 1.00 62.28 141 PRO A CA 1
ATOM 750 C C . PRO A 1 104 ? 68.001 41.522 118.995 1.00 66.36 141 PRO A C 1
ATOM 751 O O . PRO A 1 104 ? 68.253 40.340 119.244 1.00 65.61 141 PRO A O 1
ATOM 755 N N . GLU A 1 105 ? 67.007 41.900 118.204 1.00 60.45 142 GLU A N 1
ATOM 756 C CA . GLU A 1 105 ? 66.058 40.925 117.720 1.00 69.20 142 GLU A CA 1
ATOM 757 C C . GLU A 1 105 ? 66.368 40.451 116.299 1.00 54.25 142 GLU A C 1
ATOM 758 O O . GLU A 1 105 ? 65.833 39.441 115.852 1.00 56.25 142 GLU A O 1
ATOM 764 N N . LYS A 1 106 ? 67.194 41.171 115.575 1.00 45.33 143 LYS A N 1
ATOM 765 C CA . LYS A 1 106 ? 67.446 40.784 114.188 1.00 47.35 143 LYS A CA 1
ATOM 766 C C . LYS A 1 106 ? 68.143 39.377 114.100 1.00 45.69 143 LYS A C 1
ATOM 767 O O . LYS A 1 106 ? 67.832 38.575 113.188 1.00 40.77 143 LYS A O 1
ATOM 773 N N . PRO A 1 107 ? 69.066 39.088 115.046 1.00 39.87 144 PRO A N 1
ATOM 774 C CA . PRO A 1 107 ? 69.711 37.773 114.998 1.00 42.77 144 PRO A CA 1
ATOM 775 C C . PRO A 1 107 ? 68.731 36.627 115.252 1.00 42.95 144 PRO A C 1
ATOM 776 O O . PRO A 1 107 ? 68.803 35.624 114.548 1.00 37.30 144 PRO A O 1
ATOM 780 N N . LYS A 1 108 ? 67.800 36.792 116.188 1.00 42.89 145 LYS A N 1
ATOM 781 C CA . LYS A 1 108 ? 66.834 35.725 116.477 1.00 45.57 145 LYS A CA 1
ATOM 782 C C . LYS A 1 108 ? 65.920 35.473 115.281 1.00 41.58 145 LYS A C 1
ATOM 783 O O . LYS A 1 108 ? 65.517 34.347 114.989 1.00 42.87 145 LYS A O 1
ATOM 789 N N . THR A 1 109 ? 65.607 36.555 114.600 1.00 43.53 146 THR A N 1
ATOM 790 C CA . THR A 1 109 ? 64.800 36.499 113.402 1.00 43.37 146 THR A CA 1
ATOM 791 C C . THR A 1 109 ? 65.511 35.787 112.299 1.00 41.95 146 THR A C 1
ATOM 792 O O . THR A 1 109 ? 64.901 35.034 111.547 1.00 40.88 146 THR A O 1
ATOM 796 N N . PHE A 1 110 ? 66.822 36.011 112.211 1.00 38.87 147 PHE A N 1
ATOM 797 C CA . PHE A 1 110 ? 67.634 35.322 111.245 1.00 33.18 147 PHE A CA 1
ATOM 798 C C . PHE A 1 110 ? 67.547 33.840 111.506 1.00 31.43 147 PHE A C 1
ATOM 799 O O . PHE A 1 110 ? 67.281 33.122 110.609 1.00 28.56 147 PHE A O 1
ATOM 807 N N . LEU A 1 111 ? 67.774 33.409 112.739 1.00 29.36 148 LEU A N 1
ATOM 808 C CA . LEU A 1 111 ? 67.755 31.992 113.054 1.00 33.65 148 LEU A CA 1
ATOM 809 C C . LEU A 1 111 ? 66.382 31.387 112.848 1.00 36.64 148 LEU A C 1
ATOM 810 O O . LEU A 1 111 ? 66.285 30.278 112.360 1.00 30.91 148 LEU A O 1
ATOM 815 N N . LYS A 1 112 ? 65.329 32.111 113.254 1.00 40.62 149 LYS A N 1
ATOM 816 C CA . LYS A 1 112 ? 63.953 31.608 113.077 1.00 41.40 149 LYS A CA 1
ATOM 817 C C . LYS A 1 112 ? 63.632 31.454 111.585 1.00 36.83 149 LYS A C 1
ATOM 818 O O . LYS A 1 112 ? 63.179 30.418 111.146 1.00 33.30 149 LYS A O 1
ATOM 824 N N . GLU A 1 113 ? 63.958 32.441 110.777 1.00 39.01 150 GLU A N 1
ATOM 825 C CA . GLU A 1 113 ? 63.677 32.344 109.352 1.00 41.01 150 GLU A CA 1
ATOM 826 C C . GLU A 1 113 ? 64.495 31.272 108.654 1.00 42.33 150 GLU A C 1
ATOM 827 O O . GLU A 1 113 ? 64.001 30.607 107.751 1.00 36.32 150 GLU A O 1
ATOM 833 N N . ALA A 1 114 ? 65.729 31.043 109.096 1.00 36.58 151 ALA A N 1
ATOM 834 C CA . ALA A 1 114 ? 66.480 29.912 108.550 1.00 33.50 151 ALA A CA 1
ATOM 835 C C . ALA A 1 114 ? 66.051 28.592 109.138 1.00 30.04 151 ALA A C 1
ATOM 836 O O . ALA A 1 114 ? 66.644 27.571 108.786 1.00 30.73 151 ALA A O 1
ATOM 838 N N . ASN A 1 115 ? 65.156 28.616 110.128 1.00 27.87 152 ASN A N 1
ATOM 839 C CA . ASN A 1 115 ? 64.677 27.436 110.839 1.00 29.73 152 ASN A CA 1
ATOM 840 C C . ASN A 1 115 ? 65.809 26.645 111.521 1.00 32.46 152 ASN A C 1
ATOM 841 O O . ASN A 1 115 ? 65.857 25.423 111.422 1.00 31.43 152 ASN A O 1
ATOM 846 N N . LEU A 1 116 ? 66.714 27.364 112.185 1.00 32.19 153 LEU A N 1
ATOM 847 C CA . LEU A 1 116 ? 67.819 26.749 112.898 1.00 29.84 153 LEU A CA 1
ATOM 848 C C . LEU A 1 116 ? 67.469 26.778 114.362 1.00 29.39 153 LEU A C 1
ATOM 849 O O . LEU A 1 116 ? 67.492 27.850 114.972 1.00 30.75 153 LEU A O 1
ATOM 854 N N . THR A 1 117 ? 67.198 25.608 114.935 1.00 32.85 154 THR A N 1
ATOM 855 C CA . THR A 1 117 ? 66.745 25.516 116.302 1.00 32.32 154 THR A CA 1
ATOM 856 C C . THR A 1 117 ? 67.678 24.772 117.196 1.00 33.93 154 THR A C 1
ATOM 857 O O . THR A 1 117 ? 67.430 24.656 118.393 1.00 36.55 154 THR A O 1
ATOM 861 N N . ARG A 1 118 ? 68.790 24.277 116.686 1.00 27.46 155 ARG A N 1
ATOM 862 C CA . ARG A 1 118 ? 69.635 23.474 117.568 1.00 29.09 155 ARG A CA 1
ATOM 863 C C . ARG A 1 118 ? 70.745 24.200 118.300 1.00 29.64 155 ARG A C 1
ATOM 864 O O . ARG A 1 118 ? 71.426 23.608 119.131 1.00 30.40 155 ARG A O 1
ATOM 872 N N . LEU A 1 119 ? 70.988 25.459 117.950 1.00 30.88 156 LEU A N 1
ATOM 873 C CA . LEU A 1 119 ? 72.086 26.198 118.489 1.00 28.96 156 LEU A CA 1
ATOM 874 C C . LEU A 1 119 ? 71.694 27.085 119.668 1.00 35.05 156 LEU A C 1
ATOM 875 O O . LEU A 1 119 ? 72.546 27.812 120.187 1.00 31.66 156 LEU A O 1
ATOM 880 N N . GLY A 1 120 ? 70.426 27.068 120.087 1.00 32.70 157 GLY A N 1
ATOM 881 C CA . GLY A 1 120 ? 70.016 28.038 121.131 1.00 35.73 157 GLY A CA 1
ATOM 882 C C . GLY A 1 120 ? 70.148 29.445 120.575 1.00 32.82 157 GLY A C 1
ATOM 883 O O . GLY A 1 120 ? 69.931 29.666 119.387 1.00 32.19 157 GLY A O 1
ATOM 884 N N . TYR A 1 121 ? 70.498 30.400 121.433 1.00 33.00 158 TYR A N 1
ATOM 885 C CA . TYR A 1 121 ? 70.755 31.756 121.024 1.00 30.95 158 TYR A CA 1
ATOM 886 C C . TYR A 1 121 ? 71.696 32.412 122.017 1.00 36.59 158 TYR A C 1
ATOM 887 O O . TYR A 1 121 ? 71.275 33.247 122.853 1.00 39.85 158 TYR A O 1
ATOM 896 N N . PHE A 1 122 ? 72.957 32.013 121.967 1.00 31.55 159 PHE A N 1
ATOM 897 C CA . PHE A 1 122 ? 73.996 32.672 122.750 1.00 33.84 159 PHE A CA 1
ATOM 898 C C . PHE A 1 122 ? 74.303 33.998 122.088 1.00 32.46 159 PHE A C 1
ATOM 899 O O . PHE A 1 122 ? 74.297 34.095 120.825 1.00 32.36 159 PHE A O 1
ATOM 907 N N . ASN A 1 123 ? 74.482 35.040 122.894 1.00 31.77 160 ASN A N 1
ATOM 908 C CA . ASN A 1 123 ? 74.762 36.385 122.375 1.00 34.81 160 ASN A CA 1
ATOM 909 C C . ASN A 1 123 ? 75.608 37.253 123.320 1.00 34.22 160 ASN A C 1
ATOM 910 O O . ASN A 1 123 ? 75.553 37.057 124.538 1.00 34.09 160 ASN A O 1
ATOM 915 N N . ASP A 1 124 ? 76.409 38.146 122.728 1.00 34.95 161 ASP A N 1
ATOM 916 C CA . ASP A 1 124 ? 77.165 39.196 123.445 1.00 36.54 161 ASP A CA 1
ATOM 917 C C . ASP A 1 124 ? 76.983 40.499 122.729 1.00 35.35 161 ASP A C 1
ATOM 918 O O . ASP A 1 124 ? 77.713 40.831 121.773 1.00 33.58 161 ASP A O 1
ATOM 923 N N . GLN A 1 125 ? 76.010 41.270 123.211 1.00 35.18 162 GLN A N 1
ATOM 924 C CA . GLN A 1 125 ? 75.605 42.535 122.551 1.00 38.98 162 GLN A CA 1
ATOM 925 C C . GLN A 1 125 ? 76.621 43.592 122.718 1.00 36.99 162 GLN A C 1
ATOM 926 O O . GLN A 1 125 ? 76.540 44.617 122.053 1.00 35.43 162 GLN A O 1
ATOM 932 N N . LYS A 1 126 ? 77.609 43.328 123.549 1.00 33.51 163 LYS A N 1
ATOM 933 C CA . LYS A 1 126 ? 78.801 44.202 123.562 1.00 37.90 163 LYS A CA 1
ATOM 934 C C . LYS A 1 126 ? 79.900 43.802 122.562 1.00 37.30 163 LYS A C 1
ATOM 935 O O . LYS A 1 126 ? 80.808 44.570 122.319 1.00 41.50 163 LYS A O 1
ATOM 941 N N . ALA A 1 127 ? 79.872 42.574 122.054 1.00 38.71 164 ALA A N 1
ATOM 942 C CA . ALA A 1 127 ? 80.888 42.070 121.143 1.00 31.91 164 ALA A CA 1
ATOM 943 C C . ALA A 1 127 ? 82.250 42.079 121.753 1.00 34.75 164 ALA A C 1
ATOM 944 O O . ALA A 1 127 ? 83.236 42.197 121.055 1.00 34.79 164 ALA A O 1
ATOM 946 N N . LYS A 1 128 ? 82.290 41.976 123.071 1.00 37.70 165 LYS A N 1
ATOM 947 C CA . LYS A 1 128 ? 83.533 41.903 123.817 1.00 39.26 165 LYS A CA 1
ATOM 948 C C . LYS A 1 128 ? 84.240 40.562 123.644 1.00 37.06 165 LYS A C 1
ATOM 949 O O . LYS A 1 128 ? 85.454 40.469 123.756 1.00 34.96 165 LYS A O 1
ATOM 955 N N . VAL A 1 129 ? 83.479 39.498 123.442 1.00 36.15 166 VAL A N 1
ATOM 956 C CA . VAL A 1 129 ? 84.097 38.228 123.171 1.00 34.21 166 VAL A CA 1
ATOM 957 C C . VAL A 1 129 ? 85.012 38.322 121.963 1.00 31.00 166 VAL A C 1
ATOM 958 O O . VAL A 1 129 ? 86.017 37.624 121.923 1.00 33.56 166 VAL A O 1
ATOM 962 N N . PHE A 1 130 ? 84.673 39.148 120.976 1.00 30.87 167 PHE A N 1
ATOM 963 C CA . PHE A 1 130 ? 85.565 39.321 119.825 1.00 32.03 167 PHE A CA 1
ATOM 964 C C . PHE A 1 130 ? 86.891 39.973 120.246 1.00 34.13 167 PHE A C 1
ATOM 965 O O . PHE A 1 130 ? 87.954 39.534 119.845 1.00 29.99 167 PHE A O 1
ATOM 973 N N . GLN A 1 131 ? 86.795 41.022 121.067 1.00 36.43 168 GLN A N 1
ATOM 974 C CA . GLN A 1 131 ? 87.973 41.730 121.612 1.00 37.95 168 GLN A CA 1
ATOM 975 C C . GLN A 1 131 ? 88.814 40.823 122.478 1.00 33.00 168 GLN A C 1
ATOM 976 O O . GLN A 1 131 ? 90.028 40.891 122.407 1.00 34.07 168 GLN A O 1
ATOM 982 N N . ASP A 1 132 ? 88.191 39.903 123.190 1.00 30.14 169 ASP A N 1
ATOM 983 C CA . ASP A 1 132 ? 88.933 38.956 124.045 1.00 36.47 169 ASP A CA 1
ATOM 984 C C . ASP A 1 132 ? 89.778 37.956 123.232 1.00 37.83 169 ASP A C 1
ATOM 985 O O . ASP A 1 132 ? 90.872 37.579 123.622 1.00 39.33 169 ASP A O 1
ATOM 990 N N . LEU A 1 133 ? 89.220 37.466 122.131 1.00 36.50 170 LEU A N 1
ATOM 991 C CA . LEU A 1 133 ? 89.939 36.557 121.288 1.00 34.55 170 LEU A CA 1
ATOM 992 C C . LEU A 1 133 ? 90.939 37.353 120.470 1.00 36.67 170 LEU A C 1
ATOM 993 O O . LEU A 1 133 ? 92.051 36.875 120.217 1.00 40.02 170 LEU A O 1
ATOM 998 N N . LYS A 1 134 ? 90.595 38.587 120.101 1.00 35.40 171 LYS A N 1
ATOM 999 C CA . LYS A 1 134 ? 91.534 39.370 119.307 1.00 36.33 171 LYS A CA 1
ATOM 1000 C C . LYS A 1 134 ? 92.821 39.658 120.054 1.00 39.21 171 LYS A C 1
ATOM 1001 O O . LYS A 1 134 ? 93.878 39.733 119.448 1.00 42.46 171 LYS A O 1
ATOM 1007 N N . ALA A 1 135 ? 92.710 39.792 121.373 1.00 43.06 172 ALA A N 1
ATOM 1008 C CA . ALA A 1 135 ? 93.832 40.118 122.239 1.00 45.72 172 ALA A CA 1
ATOM 1009 C C . ALA A 1 135 ? 94.831 39.003 122.289 1.00 47.06 172 ALA A C 1
ATOM 1010 O O . ALA A 1 135 ? 96.022 39.269 122.389 1.00 50.67 172 ALA A O 1
ATOM 1012 N N . ILE A 1 136 ? 94.359 37.754 122.248 1.00 45.99 173 ILE A N 1
ATOM 1013 C CA . ILE A 1 136 ? 95.261 36.607 122.247 1.00 39.95 173 ILE A CA 1
ATOM 1014 C C . ILE A 1 136 ? 95.568 36.159 120.846 1.00 39.92 173 ILE A C 1
ATOM 1015 O O . ILE A 1 136 ? 95.916 35.033 120.629 1.00 44.08 173 ILE A O 1
ATOM 1020 N N . GLY A 1 137 ? 95.451 37.080 119.898 1.00 41.79 174 GLY A N 1
ATOM 1021 C CA . GLY A 1 137 ? 95.716 36.813 118.514 1.00 42.63 174 GLY A CA 1
ATOM 1022 C C . GLY A 1 137 ? 94.877 35.748 117.886 1.00 44.34 174 GLY A C 1
ATOM 1023 O O . GLY A 1 137 ? 95.383 35.016 117.040 1.00 45.76 174 GLY A O 1
ATOM 1024 N N . ARG A 1 138 ? 93.597 35.664 118.264 1.00 41.07 175 ARG A N 1
ATOM 1025 C CA . ARG A 1 138 ? 92.700 34.642 117.702 1.00 40.22 175 ARG A CA 1
ATOM 1026 C C . ARG A 1 138 ? 91.408 35.202 117.064 1.00 38.61 175 ARG A C 1
ATOM 1027 O O . ARG A 1 138 ? 90.427 34.482 116.932 1.00 45.87 175 ARG A O 1
ATOM 1035 N N . ALA A 1 139 ? 91.412 36.461 116.666 1.00 35.77 176 ALA A N 1
ATOM 1036 C CA . ALA A 1 139 ? 90.280 37.065 115.971 1.00 34.24 176 ALA A CA 1
ATOM 1037 C C . ALA A 1 139 ? 90.760 38.170 115.056 1.00 37.57 176 ALA A C 1
ATOM 1038 O O . ALA A 1 139 ? 90.990 39.321 115.496 1.00 41.30 176 ALA A O 1
ATOM 1040 N N . LEU A 1 140 ? 90.883 37.825 113.795 1.00 36.24 177 LEU A N 1
ATOM 1041 C CA . LEU A 1 140 ? 91.303 38.733 112.717 1.00 33.50 177 LEU A CA 1
ATOM 1042 C C . LEU A 1 140 ? 90.154 39.194 111.875 1.00 35.19 177 LEU A C 1
ATOM 1043 O O . LEU A 1 140 ? 90.336 39.999 110.996 1.00 33.61 177 LEU A O 1
ATOM 1048 N N . GLY A 1 141 ? 88.966 38.634 112.072 1.00 32.42 178 GLY A N 1
ATOM 1049 C CA . GLY A 1 141 ? 87.871 38.972 111.197 1.00 30.58 178 GLY A CA 1
ATOM 1050 C C . GLY A 1 141 ? 86.670 38.159 111.577 1.00 27.11 178 GLY A C 1
ATOM 1051 O O . GLY A 1 141 ? 86.657 37.405 112.571 1.00 27.71 178 GLY A O 1
ATOM 1052 N N . MET A 1 142 ? 85.670 38.234 110.729 1.00 27.60 179 MET A N 1
ATOM 1053 C CA . MET A 1 142 ? 84.517 37.403 110.934 1.00 27.51 179 MET A CA 1
ATOM 1054 C C . MET A 1 142 ? 84.166 36.535 109.738 1.00 27.15 179 MET A C 1
ATOM 1055 O O . MET A 1 142 ? 84.282 36.971 108.564 1.00 29.40 179 MET A O 1
ATOM 1060 N N . PRO A 1 143 ? 83.646 35.328 110.000 1.00 25.67 180 PRO A N 1
ATOM 1061 C CA . PRO A 1 143 ? 83.521 34.686 111.310 1.00 25.84 180 PRO A CA 1
ATOM 1062 C C . PRO A 1 143 ? 84.891 34.207 111.793 1.00 27.63 180 PRO A C 1
ATOM 1063 O O . PRO A 1 143 ? 85.879 34.196 111.017 1.00 26.61 180 PRO A O 1
ATOM 1067 N N . THR A 1 144 ? 84.933 33.866 113.068 1.00 24.53 181 THR A N 1
ATOM 1068 C CA . THR A 1 144 ? 86.036 33.129 113.679 1.00 25.96 181 THR A CA 1
ATOM 1069 C C . THR A 1 144 ? 85.474 32.016 114.451 1.00 24.04 181 THR A C 1
ATOM 1070 O O . THR A 1 144 ? 84.422 32.211 115.050 1.00 23.12 181 THR A O 1
ATOM 1074 N N . SER A 1 145 ? 86.117 30.846 114.405 1.00 23.06 182 SER A N 1
ATOM 1075 C CA . SER A 1 145 ? 85.750 29.724 115.223 1.00 25.28 182 SER A CA 1
ATOM 1076 C C . SER A 1 145 ? 86.972 29.108 115.878 1.00 26.28 182 SER A C 1
ATOM 1077 O O . SER A 1 145 ? 88.052 29.012 115.288 1.00 27.15 182 SER A O 1
ATOM 1080 N N . VAL A 1 146 ? 86.755 28.619 117.089 1.00 25.52 183 VAL A N 1
ATOM 1081 C CA . VAL A 1 146 ? 87.791 27.969 117.843 1.00 27.61 183 VAL A CA 1
ATOM 1082 C C . VAL A 1 146 ? 87.314 26.623 118.355 1.00 26.71 183 VAL A C 1
ATOM 1083 O O . VAL A 1 146 ? 86.234 26.503 118.976 1.00 26.36 183 VAL A O 1
ATOM 1087 N N . LEU A 1 147 ? 88.136 25.611 118.105 1.00 23.88 184 LEU A N 1
ATOM 1088 C CA . LEU A 1 147 ? 87.930 24.285 118.635 1.00 25.88 184 LEU A CA 1
ATOM 1089 C C . LEU A 1 147 ? 88.651 24.214 119.972 1.00 27.21 184 LEU A C 1
ATOM 1090 O O . LEU A 1 147 ? 89.920 24.422 120.024 1.00 27.01 184 LEU A O 1
ATOM 1095 N N . VAL A 1 148 ? 87.884 23.864 121.001 1.00 30.24 185 VAL A N 1
ATOM 1096 C CA . VAL A 1 148 ? 88.287 24.037 122.412 1.00 29.34 185 VAL A CA 1
ATOM 1097 C C . VAL A 1 148 ? 88.189 22.722 123.110 1.00 28.64 185 VAL A C 1
ATOM 1098 O O . VAL A 1 148 ? 87.176 22.002 122.997 1.00 27.72 185 VAL A O 1
ATOM 1102 N N . ASP A 1 149 ? 89.213 22.387 123.890 1.00 29.36 186 ASP A N 1
ATOM 1103 C CA . ASP A 1 149 ? 89.174 21.111 124.588 1.00 31.60 186 ASP A CA 1
ATOM 1104 C C . ASP A 1 149 ? 88.345 21.193 125.904 1.00 30.14 186 ASP A C 1
ATOM 1105 O O . ASP A 1 149 ? 87.958 22.310 126.320 1.00 33.69 186 ASP A O 1
ATOM 1110 N N . PRO A 1 150 ? 88.061 20.032 126.563 1.00 32.79 187 PRO A N 1
ATOM 1111 C CA . PRO A 1 150 ? 87.269 19.940 127.821 1.00 36.92 187 PRO A CA 1
ATOM 1112 C C . PRO A 1 150 ? 87.803 20.786 128.992 1.00 40.55 187 PRO A C 1
ATOM 1113 O O . PRO A 1 150 ? 87.042 21.065 129.951 1.00 37.78 187 PRO A O 1
ATOM 1117 N N . GLN A 1 151 ? 89.045 21.270 128.860 1.00 41.79 188 GLN A N 1
ATOM 1118 C CA . GLN A 1 151 ? 89.710 22.100 129.870 1.00 43.66 188 GLN A CA 1
ATOM 1119 C C . GLN A 1 151 ? 89.660 23.532 129.547 1.00 44.20 188 GLN A C 1
ATOM 1120 O O . GLN A 1 151 ? 90.240 24.315 130.305 1.00 41.60 188 GLN A O 1
ATOM 1126 N N . GLY A 1 152 ? 89.073 23.908 128.408 1.00 36.01 189 GLY A N 1
ATOM 1127 C CA . GLY A 1 152 ? 89.073 25.326 128.005 1.00 33.46 189 GLY A CA 1
ATOM 1128 C C . GLY A 1 152 ? 90.299 25.844 127.215 1.00 30.19 189 GLY A C 1
ATOM 1129 O O . GLY A 1 152 ? 90.496 27.054 127.093 1.00 33.00 189 GLY A O 1
ATOM 1130 N N . CYS A 1 153 ? 91.031 24.908 126.637 1.00 29.54 190 CYS A N 1
ATOM 1131 C CA . CYS A 1 153 ? 92.283 25.094 125.924 1.00 35.72 190 CYS A CA 1
ATOM 1132 C C . CYS A 1 153 ? 92.095 25.013 124.413 1.00 33.44 190 CYS A C 1
ATOM 1133 O O . CYS A 1 153 ? 91.254 24.254 123.950 1.00 30.36 190 CYS A O 1
ATOM 1136 N N . GLU A 1 154 ? 92.959 25.706 123.670 1.00 31.79 191 GLU A N 1
ATOM 1137 C CA . GLU A 1 154 ? 92.889 25.729 122.227 1.00 30.83 191 GLU A CA 1
ATOM 1138 C C . GLU A 1 154 ? 93.371 24.438 121.619 1.00 30.01 191 GLU A C 1
ATOM 1139 O O . GLU A 1 154 ? 94.497 23.965 121.898 1.00 27.76 191 GLU A O 1
ATOM 1145 N N . ILE A 1 155 ? 92.545 23.865 120.741 1.00 25.19 192 ILE A N 1
ATOM 1146 C CA . ILE A 1 155 ? 92.969 22.808 119.849 1.00 25.00 192 ILE A CA 1
ATOM 1147 C C . ILE A 1 155 ? 93.341 23.360 118.442 1.00 27.81 192 ILE A C 1
ATOM 1148 O O . ILE A 1 155 ? 94.367 22.974 117.847 1.00 27.28 192 ILE A O 1
ATOM 1153 N N . ALA A 1 156 ? 92.493 24.228 117.913 1.00 25.74 193 ALA A N 1
ATOM 1154 C CA . ALA A 1 156 ? 92.690 24.832 116.594 1.00 23.64 193 ALA A CA 1
ATOM 1155 C C . ALA A 1 156 ? 91.824 26.048 116.471 1.00 26.60 193 ALA A C 1
ATOM 1156 O O . ALA A 1 156 ? 90.850 26.195 117.256 1.00 25.53 193 ALA A O 1
ATOM 1158 N N . THR A 1 157 ? 92.171 26.930 115.509 1.00 23.41 194 THR A N 1
ATOM 1159 C CA . THR A 1 157 ? 91.366 28.091 115.220 1.00 27.11 194 THR A CA 1
ATOM 1160 C C . THR A 1 157 ? 91.288 28.228 113.739 1.00 25.70 194 THR A C 1
ATOM 1161 O O . THR A 1 157 ? 92.297 27.968 113.046 1.00 24.54 194 THR A O 1
ATOM 1165 N N . ILE A 1 158 ? 90.116 28.666 113.271 1.00 25.95 195 ILE A N 1
ATOM 1166 C CA . ILE A 1 158 ? 89.923 29.028 111.871 1.00 25.50 195 ILE A CA 1
ATOM 1167 C C . ILE A 1 158 ? 89.429 30.469 111.719 1.00 27.05 195 ILE A C 1
ATOM 1168 O O . ILE A 1 158 ? 88.425 30.870 112.339 1.00 29.71 195 ILE A O 1
ATOM 1173 N N . ALA A 1 159 ? 90.177 31.241 110.932 1.00 26.54 196 ALA A N 1
ATOM 1174 C CA . ALA A 1 159 ? 89.867 32.632 110.610 1.00 25.31 196 ALA A CA 1
ATOM 1175 C C . ALA A 1 159 ? 89.197 32.655 109.236 1.00 25.50 196 ALA A C 1
ATOM 1176 O O . ALA A 1 159 ? 89.767 33.071 108.211 1.00 26.50 196 ALA A O 1
ATOM 1178 N N . GLY A 1 160 ? 87.943 32.198 109.266 1.00 25.90 197 GLY A N 1
ATOM 1179 C CA . GLY A 1 160 ? 87.095 32.134 108.082 1.00 25.28 197 GLY A CA 1
ATOM 1180 C C . GLY A 1 160 ? 85.940 31.197 108.292 1.00 22.87 197 GLY A C 1
ATOM 1181 O O . GLY A 1 160 ? 85.895 30.463 109.310 1.00 23.84 197 GLY A O 1
ATOM 1182 N N . PRO A 1 161 ? 85.033 31.142 107.302 1.00 24.70 198 PRO A N 1
ATOM 1183 C CA . PRO A 1 161 ? 83.940 30.185 107.309 1.00 21.94 198 PRO A CA 1
ATOM 1184 C C . PRO A 1 161 ? 84.369 28.831 106.734 1.00 22.57 198 PRO A C 1
ATOM 1185 O O . PRO A 1 161 ? 85.380 28.741 106.016 1.00 26.28 198 PRO A O 1
ATOM 1189 N N . ALA A 1 162 ? 83.596 27.804 106.993 1.00 21.80 199 ALA A N 1
ATOM 1190 C CA . ALA A 1 162 ? 83.832 26.491 106.473 1.00 24.07 199 ALA A CA 1
ATOM 1191 C C . ALA A 1 162 ? 82.528 25.719 106.461 1.00 24.77 199 ALA A C 1
ATOM 1192 O O . ALA A 1 162 ? 81.609 26.025 107.228 1.00 24.89 199 ALA A O 1
ATOM 1194 N N . GLU A 1 163 ? 82.467 24.718 105.583 1.00 24.59 200 GLU A N 1
ATOM 1195 C CA . GLU A 1 163 ? 81.379 23.713 105.534 1.00 23.81 200 GLU A CA 1
ATOM 1196 C C . GLU A 1 163 ? 81.517 22.739 106.698 1.00 23.32 200 GLU A C 1
ATOM 1197 O O . GLU A 1 163 ? 82.066 21.653 106.602 1.00 22.46 200 GLU A O 1
ATOM 1203 N N . TRP A 1 164 ? 81.028 23.204 107.832 1.00 23.58 201 TRP A N 1
ATOM 1204 C CA . TRP A 1 164 ? 81.200 22.591 109.159 1.00 24.93 201 TRP A CA 1
ATOM 1205 C C . TRP A 1 164 ? 80.347 21.339 109.346 1.00 24.04 201 TRP A C 1
ATOM 1206 O O . TRP A 1 164 ? 80.519 20.601 110.374 1.00 27.14 201 TRP A O 1
ATOM 1217 N N . ALA A 1 165 ? 79.508 20.993 108.350 1.00 23.85 202 ALA A N 1
ATOM 1218 C CA . ALA A 1 165 ? 78.871 19.688 108.355 1.00 24.27 202 ALA A CA 1
ATOM 1219 C C . ALA A 1 165 ? 79.344 18.757 107.268 1.00 26.36 202 ALA A C 1
ATOM 1220 O O . ALA A 1 165 ? 78.746 17.684 107.043 1.00 22.87 202 ALA A O 1
ATOM 1222 N N . SER A 1 166 ? 80.414 19.106 106.603 1.00 24.71 203 SER A N 1
ATOM 1223 C CA . SER A 1 166 ? 80.944 18.223 105.606 1.00 24.21 203 SER A CA 1
ATOM 1224 C C . SER A 1 166 ? 81.539 17.004 106.257 1.00 24.10 203 SER A C 1
ATOM 1225 O O . SER A 1 166 ? 81.879 17.032 107.444 1.00 20.94 203 SER A O 1
ATOM 1228 N N . GLU A 1 167 ? 81.755 15.962 105.473 1.00 22.44 204 GLU A N 1
ATOM 1229 C CA . GLU A 1 167 ? 82.527 14.800 106.016 1.00 30.10 204 GLU A CA 1
ATOM 1230 C C . GLU A 1 167 ? 83.899 15.156 106.589 1.00 24.64 204 GLU A C 1
ATOM 1231 O O . GLU A 1 167 ? 84.324 14.615 107.625 1.00 26.71 204 GLU A O 1
ATOM 1237 N N . ASP A 1 168 ? 84.605 16.038 105.917 1.00 24.57 205 ASP A N 1
ATOM 1238 C CA . ASP A 1 168 ? 85.897 16.486 106.425 1.00 22.83 205 ASP A CA 1
ATOM 1239 C C . ASP A 1 168 ? 85.731 17.034 107.824 1.00 23.20 205 ASP A C 1
ATOM 1240 O O . ASP A 1 168 ? 86.504 16.717 108.717 1.00 27.11 205 ASP A O 1
ATOM 1245 N N . ALA A 1 169 ? 84.751 17.915 108.019 1.00 20.94 206 ALA A N 1
ATOM 1246 C CA . ALA A 1 169 ? 84.527 18.534 109.317 1.00 21.65 206 ALA A CA 1
ATOM 1247 C C . ALA A 1 169 ? 84.140 17.480 110.370 1.00 23.39 206 ALA A C 1
ATOM 1248 O O . ALA A 1 169 ? 84.709 17.418 111.457 1.00 22.97 206 ALA A O 1
ATOM 1250 N N . LEU A 1 170 ? 83.234 16.599 109.994 1.00 21.81 207 LEU A N 1
ATOM 1251 C CA . LEU A 1 170 ? 82.759 15.586 110.910 1.00 24.31 207 LEU A CA 1
ATOM 1252 C C . LEU A 1 170 ? 83.880 14.652 111.378 1.00 26.56 207 LEU A C 1
ATOM 1253 O O . LEU A 1 170 ? 84.021 14.371 112.575 1.00 24.21 207 LEU A O 1
ATOM 1258 N N . LYS A 1 171 ? 84.725 14.233 110.447 1.00 23.92 208 LYS A N 1
ATOM 1259 C CA . LYS A 1 171 ? 85.794 13.318 110.783 1.00 26.24 208 LYS A CA 1
ATOM 1260 C C . LYS A 1 171 ? 86.774 13.976 111.716 1.00 27.34 208 LYS A C 1
ATOM 1261 O O . LYS A 1 171 ? 87.221 13.371 112.686 1.00 26.76 208 LYS A O 1
ATOM 1267 N N . LEU A 1 172 ? 87.075 15.229 111.440 1.00 25.67 209 LEU A N 1
ATOM 1268 C CA . LEU A 1 172 ? 88.003 15.977 112.306 1.00 26.19 209 LEU A CA 1
ATOM 1269 C C . LEU A 1 172 ? 87.490 16.117 113.720 1.00 28.04 209 LEU A C 1
ATOM 1270 O O . LEU A 1 172 ? 88.236 15.826 114.663 1.00 24.65 209 LEU A O 1
ATOM 1275 N N . ILE A 1 173 ? 86.225 16.530 113.857 1.00 27.62 210 ILE A N 1
ATOM 1276 C CA . ILE A 1 173 ? 85.630 16.674 115.178 1.00 26.67 210 ILE A CA 1
ATOM 1277 C C . ILE A 1 173 ? 85.557 15.356 115.935 1.00 26.22 210 ILE A C 1
ATOM 1278 O O . ILE A 1 173 ? 85.902 15.283 117.127 1.00 26.47 210 ILE A O 1
ATOM 1283 N N . ARG A 1 174 ? 85.199 14.285 115.256 1.00 28.22 211 ARG A N 1
ATOM 1284 C CA . ARG A 1 174 ? 85.130 13.003 115.940 1.00 29.25 211 ARG A CA 1
ATOM 1285 C C . ARG A 1 174 ? 86.517 12.564 116.425 1.00 32.97 211 ARG A C 1
ATOM 1286 O O . ARG A 1 174 ? 86.660 11.983 117.494 1.00 32.14 211 ARG A O 1
ATOM 1294 N N . ALA A 1 175 ? 87.528 12.806 115.603 1.00 32.18 212 ALA A N 1
ATOM 1295 C CA . ALA A 1 175 ? 88.876 12.515 115.999 1.00 31.53 212 ALA A CA 1
ATOM 1296 C C . ALA A 1 175 ? 89.208 13.340 117.217 1.00 31.95 212 ALA A C 1
ATOM 1297 O O . ALA A 1 175 ? 89.825 12.840 118.147 1.00 32.28 212 ALA A O 1
ATOM 1299 N N . ALA A 1 176 ? 88.790 14.592 117.234 1.00 27.83 213 ALA A N 1
ATOM 1300 C CA . ALA A 1 176 ? 89.155 15.466 118.339 1.00 28.86 213 ALA A CA 1
ATOM 1301 C C . ALA A 1 176 ? 88.510 15.076 119.681 1.00 32.48 213 ALA A C 1
ATOM 1302 O O . ALA A 1 176 ? 89.030 15.395 120.743 1.00 34.33 213 ALA A O 1
ATOM 1304 N N . THR A 1 177 ? 87.396 14.379 119.615 1.00 35.70 214 THR A N 1
ATOM 1305 C CA . THR A 1 177 ? 86.480 14.185 120.728 1.00 40.87 214 THR A CA 1
ATOM 1306 C C . THR A 1 177 ? 86.788 12.899 121.567 1.00 45.46 214 THR A C 1
ATOM 1307 O O . THR A 1 177 ? 86.933 12.942 122.806 1.00 54.78 214 THR A O 1
ATOM 1311 N N . GLY A 1 178 ? 86.861 11.765 120.896 1.00 52.17 215 GLY A N 1
ATOM 1312 C CA . GLY A 1 178 ? 86.450 10.509 121.540 1.00 65.59 215 GLY A CA 1
ATOM 1313 C C . GLY A 1 178 ? 86.646 9.368 120.583 1.00 70.78 215 GLY A C 1
ATOM 1314 O O . GLY A 1 178 ? 87.694 9.312 119.953 1.00 81.92 215 GLY A O 1
ATOM 1315 N N . PHE B 2 3 ? 108.705 30.207 104.648 1.00 69.81 123 PHE B N 1
ATOM 1316 C CA . PHE B 2 3 ? 109.710 31.125 104.023 1.00 66.82 123 PHE B CA 1
ATOM 1317 C C . PHE B 2 3 ? 110.679 31.600 105.058 1.00 54.48 123 PHE B C 1
ATOM 1318 O O . PHE B 2 3 ? 110.240 31.985 106.151 1.00 42.87 123 PHE B O 1
ATOM 1326 N N . LEU B 2 4 ? 111.969 31.637 104.709 1.00 47.73 124 LEU B N 1
ATOM 1327 C CA . LEU B 2 4 ? 112.906 32.454 105.478 1.00 41.05 124 LEU B CA 1
ATOM 1328 C C . LEU B 2 4 ? 112.733 33.920 105.043 1.00 33.93 124 LEU B C 1
ATOM 1329 O O . LEU B 2 4 ? 112.895 34.280 103.878 1.00 29.90 124 LEU B O 1
ATOM 1334 N N . GLU B 2 5 ? 112.413 34.748 106.014 1.00 30.89 125 GLU B N 1
ATOM 1335 C CA . GLU B 2 5 ? 112.061 36.153 105.780 1.00 35.72 125 GLU B CA 1
ATOM 1336 C C . GLU B 2 5 ? 113.151 36.910 105.067 1.00 32.23 125 GLU B C 1
ATOM 1337 O O . GLU B 2 5 ? 112.854 37.778 104.297 1.00 30.87 125 GLU B O 1
ATOM 1343 N N . LEU B 2 6 ? 114.419 36.560 105.321 1.00 32.34 126 LEU B N 1
ATOM 1344 C CA . LEU B 2 6 ? 115.487 37.228 104.694 1.00 31.19 126 LEU B CA 1
ATOM 1345 C C . LEU B 2 6 ? 115.714 36.845 103.265 1.00 31.18 126 LEU B C 1
ATOM 1346 O O . LEU B 2 6 ? 116.512 37.492 102.620 1.00 34.86 126 LEU B O 1
ATOM 1351 N N . ASP B 2 7 ? 115.043 35.830 102.758 1.00 31.92 127 ASP B N 1
ATOM 1352 C CA . ASP B 2 7 ? 115.229 35.431 101.370 1.00 33.72 127 ASP B CA 1
ATOM 1353 C C . ASP B 2 7 ? 114.245 36.140 100.462 1.00 31.65 127 ASP B C 1
ATOM 1354 O O . ASP B 2 7 ? 113.153 36.577 100.886 1.00 29.72 127 ASP B O 1
ATOM 1359 N N . VAL B 2 8 ? 114.653 36.267 99.206 1.00 34.12 128 VAL B N 1
ATOM 1360 C CA . VAL B 2 8 ? 113.727 36.736 98.151 1.00 32.86 128 VAL B CA 1
ATOM 1361 C C . VAL B 2 8 ? 112.943 35.529 97.696 1.00 30.34 128 VAL B C 1
ATOM 1362 O O . VAL B 2 8 ? 113.504 34.568 97.266 1.00 28.34 128 VAL B O 1
ATOM 1366 N N . PRO B 2 9 ? 111.635 35.549 97.802 1.00 32.14 129 PRO B N 1
ATOM 1367 C CA . PRO B 2 9 ? 110.884 34.351 97.408 1.00 32.75 129 PRO B CA 1
ATOM 1368 C C . PRO B 2 9 ? 110.884 34.195 95.890 1.00 33.96 129 PRO B C 1
ATOM 1369 O O . PRO B 2 9 ? 110.931 35.191 95.197 1.00 33.88 129 PRO B O 1
ATOM 1373 N N . LYS B 2 10 ? 110.889 32.975 95.401 1.00 30.78 130 LYS B N 1
ATOM 1374 C CA . LYS B 2 10 ? 110.896 32.766 93.967 1.00 35.70 130 LYS B CA 1
ATOM 1375 C C . LYS B 2 10 ? 109.681 31.961 93.610 1.00 33.00 130 LYS B C 1
ATOM 1376 O O . LYS B 2 10 ? 109.549 30.849 94.074 1.00 34.59 130 LYS B O 1
ATOM 1382 N N . ALA B 2 11 ? 108.797 32.568 92.835 1.00 30.53 131 ALA B N 1
ATOM 1383 C CA . ALA B 2 11 ? 107.506 32.003 92.497 1.00 32.84 131 ALA B CA 1
ATOM 1384 C C . ALA B 2 11 ? 107.589 30.805 91.582 1.00 32.16 131 ALA B C 1
ATOM 1385 O O . ALA B 2 11 ? 108.333 30.804 90.644 1.00 30.90 131 ALA B O 1
ATOM 1387 N N . ASP B 2 12 ? 106.858 29.762 91.898 1.00 30.42 132 ASP B N 1
ATOM 1388 C CA . ASP B 2 12 ? 106.644 28.707 90.927 1.00 32.83 132 ASP B CA 1
ATOM 1389 C C . ASP B 2 12 ? 105.528 29.092 89.997 1.00 32.50 132 ASP B C 1
ATOM 1390 O O . ASP B 2 12 ? 105.510 28.622 88.866 1.00 34.74 132 ASP B O 1
ATOM 1395 N N . LEU B 2 13 ? 104.590 29.911 90.484 1.00 28.94 133 LEU B N 1
ATOM 1396 C CA . LEU B 2 13 ? 103.439 30.274 89.718 1.00 30.69 133 LEU B CA 1
ATOM 1397 C C . LEU B 2 13 ? 103.085 31.701 90.105 1.00 30.63 133 LEU B C 1
ATOM 1398 O O . LEU B 2 13 ? 103.199 32.078 91.285 1.00 28.28 133 LEU B O 1
ATOM 1403 N N . THR B 2 14 ? 102.623 32.486 89.129 1.00 26.82 134 THR B N 1
ATOM 1404 C CA . THR B 2 14 ? 102.029 33.797 89.384 1.00 27.86 134 THR B CA 1
ATOM 1405 C C . THR B 2 14 ? 100.540 33.880 89.050 1.00 27.43 134 THR B C 1
ATOM 1406 O O . THR B 2 14 ? 100.098 33.452 87.956 1.00 26.66 134 THR B O 1
ATOM 1410 N N . ILE B 2 15 ? 99.781 34.481 89.961 1.00 25.74 135 ILE B N 1
ATOM 1411 C CA . ILE B 2 15 ? 98.397 34.814 89.664 1.00 26.13 135 ILE B CA 1
ATOM 1412 C C . ILE B 2 15 ? 98.144 36.231 89.909 1.00 27.50 135 ILE B C 1
ATOM 1413 O O . ILE B 2 15 ? 98.632 36.794 90.893 1.00 28.42 135 ILE B O 1
ATOM 1418 N N . LYS B 2 16 ? 97.380 36.841 89.004 1.00 30.40 136 LYS B N 1
ATOM 1419 C CA . LYS B 2 16 ? 97.017 38.242 89.146 1.00 31.56 136 LYS B CA 1
ATOM 1420 C C . LYS B 2 16 ? 95.552 38.429 89.550 1.00 26.39 136 LYS B C 1
ATOM 1421 O O . LYS B 2 16 ? 94.638 37.994 88.855 1.00 28.42 136 LYS B O 1
ATOM 1427 N N . ALA B 2 17 ? 95.323 39.006 90.713 1.00 26.82 137 ALA B N 1
ATOM 1428 C CA . ALA B 2 17 ? 93.969 39.226 91.228 1.00 26.82 137 ALA B CA 1
ATOM 1429 C C . ALA B 2 17 ? 93.585 40.681 91.065 1.00 27.62 137 ALA B C 1
ATOM 1430 O O . ALA B 2 17 ? 94.243 41.551 91.599 1.00 31.00 137 ALA B O 1
ATOM 1432 N N . THR B 2 18 ? 92.483 40.932 90.364 1.00 30.03 138 THR B N 1
ATOM 1433 C CA . THR B 2 18 ? 91.950 42.287 90.136 1.00 27.79 138 THR B CA 1
ATOM 1434 C C . THR B 2 18 ? 90.662 42.422 90.870 1.00 28.67 138 THR B C 1
ATOM 1435 O O . THR B 2 18 ? 89.716 41.614 90.705 1.00 27.45 138 THR B O 1
ATOM 1439 N N . GLY B 2 19 ? 90.628 43.407 91.741 1.00 28.11 139 GLY B N 1
ATOM 1440 C CA . GLY B 2 19 ? 89.407 43.642 92.484 1.00 33.89 139 GLY B CA 1
ATOM 1441 C C . GLY B 2 19 ? 88.542 44.756 91.880 1.00 30.78 139 GLY B C 1
ATOM 1442 O O . GLY B 2 19 ? 89.054 45.746 91.408 1.00 33.28 139 GLY B O 1
ATOM 1443 N N . LYS B 2 20 ? 87.242 44.567 91.900 1.00 33.97 140 LYS B N 1
ATOM 1444 C CA . LYS B 2 20 ? 86.294 45.551 91.411 1.00 38.63 140 LYS B CA 1
ATOM 1445 C C . LYS B 2 20 ? 85.099 45.499 92.281 1.00 36.55 140 LYS B C 1
ATOM 1446 O O . LYS B 2 20 ? 84.916 44.539 93.029 1.00 32.56 140 LYS B O 1
ATOM 1452 N N . GLN B 2 21 ? 84.262 46.529 92.217 1.00 37.71 141 GLN B N 1
ATOM 1453 C CA . GLN B 2 21 ? 83.012 46.465 92.939 1.00 38.18 141 GLN B CA 1
ATOM 1454 C C . GLN B 2 21 ? 82.062 45.534 92.170 1.00 39.21 141 GLN B C 1
ATOM 1455 O O . GLN B 2 21 ? 81.649 45.896 91.053 1.00 42.20 141 GLN B O 1
ATOM 1461 N N . TRP B 2 22 ? 81.676 44.377 92.710 1.00 34.50 142 TRP B N 1
ATOM 1462 C CA . TRP B 2 22 ? 82.152 43.807 93.965 1.00 36.78 142 TRP B CA 1
ATOM 1463 C C . TRP B 2 22 ? 82.518 42.299 93.732 1.00 32.08 142 TRP B C 1
ATOM 1464 O O . TRP B 2 22 ? 81.763 41.394 94.103 1.00 34.46 142 TRP B O 1
ATOM 1475 N N . TYR B 2 23 ? 83.639 42.040 93.066 1.00 30.22 143 TYR B N 1
ATOM 1476 C CA . TYR B 2 23 ? 84.126 40.670 92.893 1.00 28.95 143 TYR B CA 1
ATOM 1477 C C . TYR B 2 23 ? 85.575 40.695 92.563 1.00 28.18 143 TYR B C 1
ATOM 1478 O O . TYR B 2 23 ? 86.070 41.715 92.146 1.00 29.97 143 TYR B O 1
ATOM 1487 N N . TRP B 2 24 ? 86.242 39.528 92.634 1.00 30.24 144 TRP B N 1
ATOM 1488 C CA . TRP B 2 24 ? 87.622 39.381 92.210 1.00 26.97 144 TRP B CA 1
ATOM 1489 C C . TRP B 2 24 ? 87.598 38.675 90.900 1.00 28.49 144 TRP B C 1
ATOM 1490 O O . TRP B 2 24 ? 86.784 37.815 90.652 1.00 26.70 144 TRP B O 1
ATOM 1501 N N . SER B 2 25 ? 88.570 39.009 90.093 1.00 26.91 145 SER B N 1
ATOM 1502 C CA . SER B 2 25 ? 88.831 38.331 88.839 1.00 31.46 145 SER B CA 1
ATOM 1503 C C . SER B 2 25 ? 90.267 37.811 88.909 1.00 28.16 145 SER B C 1
ATOM 1504 O O . SER B 2 25 ? 91.105 38.479 89.491 1.00 29.31 145 SER B O 1
ATOM 1507 N N . TYR B 2 26 ? 90.565 36.624 88.381 1.00 25.81 146 TYR B N 1
ATOM 1508 C CA . TYR B 2 26 ? 91.906 36.027 88.502 1.00 27.89 146 TYR B CA 1
ATOM 1509 C C . TYR B 2 26 ? 92.421 35.722 87.139 1.00 29.86 146 TYR B C 1
ATOM 1510 O O . TYR B 2 26 ? 91.666 35.197 86.329 1.00 29.99 146 TYR B O 1
ATOM 1519 N N . ALA B 2 27 ? 93.685 36.081 86.881 1.00 30.52 147 ALA B N 1
ATOM 1520 C CA . ALA B 2 27 ? 94.359 35.813 85.617 1.00 31.23 147 ALA B CA 1
ATOM 1521 C C . ALA B 2 27 ? 95.610 34.962 85.852 1.00 28.03 147 ALA B C 1
ATOM 1522 O O . ALA B 2 27 ? 96.260 35.107 86.876 1.00 23.90 147 ALA B O 1
ATOM 1524 N N . TYR B 2 28 ? 95.908 34.035 84.931 1.00 24.12 148 TYR B N 1
ATOM 1525 C CA . TYR B 2 28 ? 97.017 33.085 85.060 1.00 26.57 148 TYR B CA 1
ATOM 1526 C C . TYR B 2 28 ? 98.020 33.279 83.915 1.00 31.18 148 TYR B C 1
ATOM 1527 O O . TYR B 2 28 ? 97.940 32.579 82.893 1.00 31.42 148 TYR B O 1
ATOM 1536 N N . PRO B 2 29 ? 98.934 34.249 84.067 1.00 33.16 149 PRO B N 1
ATOM 1537 C CA . PRO B 2 29 ? 99.927 34.642 83.026 1.00 33.44 149 PRO B CA 1
ATOM 1538 C C . PRO B 2 29 ? 100.890 33.524 82.692 1.00 36.31 149 PRO B C 1
ATOM 1539 O O . PRO B 2 29 ? 101.368 33.470 81.592 1.00 37.57 149 PRO B O 1
ATOM 1543 N N . ASP B 2 30 ? 101.136 32.602 83.606 1.00 33.43 150 ASP B N 1
ATOM 1544 C CA . ASP B 2 30 ? 102.063 31.538 83.330 1.00 37.75 150 ASP B CA 1
ATOM 1545 C C . ASP B 2 30 ? 101.387 30.341 82.718 1.00 40.48 150 ASP B C 1
ATOM 1546 O O . ASP B 2 30 ? 102.074 29.389 82.399 1.00 42.93 150 ASP B O 1
ATOM 1551 N N . ASN B 2 31 ? 100.058 30.302 82.667 1.00 40.23 151 ASN B N 1
ATOM 1552 C CA . ASN B 2 31 ? 99.395 29.078 82.236 1.00 41.69 151 ASN B CA 1
ATOM 1553 C C . ASN B 2 31 ? 98.435 29.270 81.105 1.00 41.73 151 ASN B C 1
ATOM 1554 O O . ASN B 2 31 ? 97.396 28.568 81.040 1.00 43.79 151 ASN B O 1
ATOM 1559 N N . GLY B 2 32 ? 98.781 30.203 80.227 1.00 45.94 152 GLY B N 1
ATOM 1560 C CA . GLY B 2 32 ? 98.016 30.486 79.016 1.00 44.00 152 GLY B CA 1
ATOM 1561 C C . GLY B 2 32 ? 97.291 31.790 79.035 1.00 47.53 152 GLY B C 1
ATOM 1562 O O . GLY B 2 32 ? 96.503 32.078 78.134 1.00 47.83 152 GLY B O 1
ATOM 1563 N N . LYS B 2 33 ? 97.513 32.591 80.069 1.00 42.43 153 LYS B N 1
ATOM 1564 C CA . LYS B 2 33 ? 96.901 33.888 80.144 1.00 41.99 153 LYS B CA 1
ATOM 1565 C C . LYS B 2 33 ? 95.367 33.958 80.245 1.00 42.85 153 LYS B C 1
ATOM 1566 O O . LYS B 2 33 ? 94.773 35.021 80.085 1.00 48.13 153 LYS B O 1
ATOM 1572 N N . PHE B 2 34 ? 94.707 32.863 80.545 1.00 36.02 154 PHE B N 1
ATOM 1573 C CA . PHE B 2 34 ? 93.272 32.935 80.681 1.00 32.19 154 PHE B CA 1
ATOM 1574 C C . PHE B 2 34 ? 92.894 33.732 81.967 1.00 32.99 154 PHE B C 1
ATOM 1575 O O . PHE B 2 34 ? 93.735 33.981 82.846 1.00 34.54 154 PHE B O 1
ATOM 1583 N N . GLU B 2 35 ? 91.639 34.120 82.052 1.00 31.16 155 GLU B N 1
ATOM 1584 C CA . GLU B 2 35 ? 91.143 34.938 83.120 1.00 34.90 155 GLU B CA 1
ATOM 1585 C C . GLU B 2 35 ? 89.684 34.599 83.371 1.00 31.24 155 GLU B C 1
ATOM 1586 O O . GLU B 2 35 ? 88.996 34.126 82.506 1.00 32.20 155 GLU B O 1
ATOM 1592 N N . PHE B 2 36 ? 89.220 34.809 84.579 1.00 28.80 156 PHE B N 1
ATOM 1593 C CA . PHE B 2 36 ? 87.848 34.501 84.935 1.00 27.87 156 PHE B CA 1
ATOM 1594 C C . PHE B 2 36 ? 87.439 35.329 86.138 1.00 27.95 156 PHE B C 1
ATOM 1595 O O . PHE B 2 36 ? 88.277 35.766 86.899 1.00 30.54 156 PHE B O 1
ATOM 1603 N N . ASP B 2 37 ? 86.149 35.605 86.256 1.00 29.16 157 ASP B N 1
ATOM 1604 C CA . ASP B 2 37 ? 85.554 36.263 87.397 1.00 29.86 157 ASP B CA 1
ATOM 1605 C C . ASP B 2 37 ? 85.088 35.235 88.429 1.00 32.33 157 ASP B C 1
ATOM 1606 O O . ASP B 2 37 ? 84.607 34.141 88.077 1.00 31.47 157 ASP B O 1
ATOM 1611 N N . SER B 2 38 ? 85.154 35.647 89.694 1.00 31.22 158 SER B N 1
ATOM 1612 C CA . SER B 2 38 ? 84.869 34.810 90.795 1.00 27.69 158 SER B CA 1
ATOM 1613 C C . SER B 2 38 ? 83.753 35.456 91.574 1.00 30.35 158 SER B C 1
ATOM 1614 O O . SER B 2 38 ? 83.965 36.363 92.355 1.00 29.19 158 SER B O 1
ATOM 1617 N N . LEU B 2 39 ? 82.547 34.977 91.354 1.00 31.91 159 LEU B N 1
ATOM 1618 C CA . LEU B 2 39 ? 81.374 35.529 91.967 1.00 31.86 159 LEU B CA 1
ATOM 1619 C C . LEU B 2 39 ? 80.764 34.494 92.881 1.00 29.37 159 LEU B C 1
ATOM 1620 O O . LEU B 2 39 ? 80.935 33.321 92.713 1.00 31.41 159 LEU B O 1
ATOM 1625 N N . MET B 2 40 ? 80.021 34.987 93.833 1.00 35.95 160 MET B N 1
ATOM 1626 C CA . MET B 2 40 ? 79.379 34.212 94.837 1.00 44.46 160 MET B CA 1
ATOM 1627 C C . MET B 2 40 ? 78.400 33.285 94.188 1.00 47.67 160 MET B C 1
ATOM 1628 O O . MET B 2 40 ? 77.604 33.677 93.346 1.00 55.61 160 MET B O 1
ATOM 1633 N N . ALA B 2 41 ? 78.507 32.012 94.501 1.00 48.30 161 ALA B N 1
ATOM 1634 C CA . ALA B 2 41 ? 77.750 31.045 93.763 1.00 51.10 161 ALA B CA 1
ATOM 1635 C C . ALA B 2 41 ? 76.285 31.140 94.219 1.00 53.88 161 ALA B C 1
ATOM 1636 O O . ALA B 2 41 ? 75.960 31.744 95.273 1.00 46.51 161 ALA B O 1
ATOM 1638 N N . GLN B 2 42 ? 75.406 30.567 93.412 1.00 57.81 162 GLN B N 1
ATOM 1639 C CA . GLN B 2 42 ? 74.017 30.389 93.859 1.00 66.91 162 GLN B CA 1
ATOM 1640 C C . GLN B 2 42 ? 73.318 29.258 93.130 1.00 61.81 162 GLN B C 1
ATOM 1641 O O . GLN B 2 42 ? 73.740 28.797 92.039 1.00 55.16 162 GLN B O 1
ATOM 1647 N N . ASP B 2 43 ? 72.261 28.790 93.785 1.00 65.23 163 ASP B N 1
ATOM 1648 C CA . ASP B 2 43 ? 71.591 27.558 93.392 1.00 64.45 163 ASP B CA 1
ATOM 1649 C C . ASP B 2 43 ? 72.588 26.417 93.212 1.00 58.83 163 ASP B C 1
ATOM 1650 O O . ASP B 2 43 ? 72.577 25.690 92.198 1.00 54.95 163 ASP B O 1
ATOM 1655 N N . LYS B 2 44 ? 73.455 26.280 94.221 1.00 50.12 164 LYS B N 1
ATOM 1656 C CA . LYS B 2 44 ? 74.393 25.166 94.317 1.00 43.65 164 LYS B CA 1
ATOM 1657 C C . LYS B 2 44 ? 74.101 24.369 95.571 1.00 38.36 164 LYS B C 1
ATOM 1658 O O . LYS B 2 44 ? 74.999 23.757 96.178 1.00 29.55 164 LYS B O 1
ATOM 1664 N N . GLN B 2 45 ? 72.839 24.353 95.954 1.00 33.97 165 GLN B N 1
ATOM 1665 C CA . GLN B 2 45 ? 72.406 23.522 97.071 1.00 36.43 165 GLN B CA 1
ATOM 1666 C C . GLN B 2 45 ? 72.803 22.084 96.857 1.00 30.31 165 GLN B C 1
ATOM 1667 O O . GLN B 2 45 ? 72.758 21.570 95.747 1.00 33.03 165 GLN B O 1
ATOM 1673 N N . PRO B 2 46 ? 73.170 21.388 97.933 1.00 31.37 166 PRO B N 1
ATOM 1674 C CA . PRO B 2 46 ? 73.133 21.853 99.289 1.00 29.42 166 PRO B CA 1
ATOM 1675 C C . PRO B 2 46 ? 74.447 22.502 99.814 1.00 26.92 166 PRO B C 1
ATOM 1676 O O . PRO B 2 46 ? 74.607 22.646 101.026 1.00 27.56 166 PRO B O 1
ATOM 1680 N N . ARG B 2 47 ? 75.300 22.999 98.945 1.00 25.96 167 ARG B N 1
ATOM 1681 C CA . ARG B 2 47 ? 76.384 23.910 99.394 1.00 25.44 167 ARG B CA 1
ATOM 1682 C C . ARG B 2 47 ? 75.909 25.161 100.025 1.00 27.56 167 ARG B C 1
ATOM 1683 O O . ARG B 2 47 ? 74.881 25.698 99.645 1.00 28.10 167 ARG B O 1
ATOM 1691 N N . LEU B 2 48 ? 76.683 25.663 100.971 1.00 26.56 168 LEU B N 1
ATOM 1692 C CA . LEU B 2 48 ? 76.320 26.880 101.689 1.00 27.48 168 LEU B CA 1
ATOM 1693 C C . LEU B 2 48 ? 77.313 28.007 101.406 1.00 28.25 168 LEU B C 1
ATOM 1694 O O . LEU B 2 48 ? 76.963 29.187 101.438 1.00 25.16 168 LEU B O 1
ATOM 1699 N N . LEU B 2 49 ? 78.550 27.635 101.097 1.00 26.17 169 LEU B N 1
ATOM 1700 C CA . LEU B 2 49 ? 79.622 28.647 100.850 1.00 26.05 169 LEU B CA 1
ATOM 1701 C C . LEU B 2 49 ? 80.119 28.564 99.435 1.00 27.53 169 LEU B C 1
ATOM 1702 O O . LEU B 2 49 ? 80.059 27.513 98.841 1.00 28.19 169 LEU B O 1
ATOM 1707 N N . GLY B 2 50 ? 80.642 29.672 98.933 1.00 26.35 170 GLY B N 1
ATOM 1708 C CA . GLY B 2 50 ? 81.635 29.599 97.880 1.00 29.76 170 GLY B CA 1
ATOM 1709 C C . GLY B 2 50 ? 81.260 30.360 96.661 1.00 29.43 170 GLY B C 1
ATOM 1710 O O . GLY B 2 50 ? 80.301 31.084 96.671 1.00 28.83 170 GLY B O 1
ATOM 1711 N N . VAL B 2 51 ? 82.019 30.148 95.611 1.00 26.34 171 VAL B N 1
ATOM 1712 C CA . VAL B 2 51 ? 81.947 30.951 94.408 1.00 26.08 171 VAL B CA 1
ATOM 1713 C C . VAL B 2 51 ? 81.800 29.992 93.231 1.00 28.43 171 VAL B C 1
ATOM 1714 O O . VAL B 2 51 ? 81.961 28.792 93.418 1.00 29.96 171 VAL B O 1
ATOM 1718 N N . ASP B 2 52 ? 81.463 30.522 92.051 1.00 29.45 172 ASP B N 1
ATOM 1719 C CA . ASP B 2 52 ? 81.414 29.738 90.818 1.00 28.95 172 ASP B CA 1
ATOM 1720 C C . ASP B 2 52 ? 82.785 29.262 90.374 1.00 29.60 172 ASP B C 1
ATOM 1721 O O . ASP B 2 52 ? 82.983 28.091 90.102 1.00 31.52 172 ASP B O 1
ATOM 1726 N N . ASN B 2 53 ? 83.767 30.179 90.377 1.00 30.50 173 ASN B N 1
ATOM 1727 C CA . ASN B 2 53 ? 85.141 29.888 89.924 1.00 28.47 173 ASN B CA 1
ATOM 1728 C C . ASN B 2 53 ? 86.206 30.286 90.944 1.00 28.46 173 ASN B C 1
ATOM 1729 O O . ASN B 2 53 ? 86.435 31.475 91.207 1.00 23.70 173 ASN B O 1
ATOM 1734 N N . GLU B 2 54 ? 86.887 29.288 91.477 1.00 27.73 174 GLU B N 1
ATOM 1735 C CA . GLU B 2 54 ? 87.791 29.482 92.580 1.00 27.93 174 GLU B CA 1
ATOM 1736 C C . GLU B 2 54 ? 89.150 29.824 92.060 1.00 27.10 174 GLU B C 1
ATOM 1737 O O . GLU B 2 54 ? 89.527 29.418 90.950 1.00 26.33 174 GLU B O 1
ATOM 1743 N N . MET B 2 55 ? 89.928 30.475 92.895 1.00 25.42 175 MET B N 1
ATOM 1744 C CA . MET B 2 55 ? 91.333 30.606 92.571 1.00 25.76 175 MET B CA 1
ATOM 1745 C C . MET B 2 55 ? 92.036 29.301 92.864 1.00 25.26 175 MET B C 1
ATOM 1746 O O . MET B 2 55 ? 92.232 28.948 94.037 1.00 25.63 175 MET B O 1
ATOM 1751 N N . VAL B 2 56 ? 92.359 28.542 91.837 1.00 24.14 176 VAL B N 1
ATOM 1752 C CA . VAL B 2 56 ? 93.063 27.297 92.092 1.00 25.97 176 VAL B CA 1
ATOM 1753 C C . VAL B 2 56 ? 94.590 27.317 92.002 1.00 26.37 176 VAL B C 1
ATOM 1754 O O . VAL B 2 56 ? 95.171 27.962 91.119 1.00 26.03 176 VAL B O 1
ATOM 1758 N N . VAL B 2 57 ? 95.229 26.633 92.991 1.00 24.74 177 VAL B N 1
ATOM 1759 C CA . VAL B 2 57 ? 96.673 26.529 93.091 1.00 24.16 177 VAL B CA 1
ATOM 1760 C C . VAL B 2 57 ? 97.177 25.164 93.501 1.00 25.50 177 VAL B C 1
ATOM 1761 O O . VAL B 2 57 ? 96.454 24.432 94.179 1.00 24.15 177 VAL B O 1
ATOM 1765 N N . PRO B 2 58 ? 98.432 24.803 93.100 1.00 23.34 178 PRO B N 1
ATOM 1766 C CA . PRO B 2 58 ? 99.051 23.588 93.552 1.00 25.28 178 PRO B CA 1
ATOM 1767 C C . PRO B 2 58 ? 99.610 23.744 94.985 1.00 24.30 178 PRO B C 1
ATOM 1768 O O . PRO B 2 58 ? 100.041 24.844 95.369 1.00 28.11 178 PRO B O 1
ATOM 1772 N N . VAL B 2 59 ? 99.518 22.663 95.752 1.00 24.76 179 VAL B N 1
ATOM 1773 C CA . VAL B 2 59 ? 100.002 22.635 97.163 1.00 23.35 179 VAL B CA 1
ATOM 1774 C C . VAL B 2 59 ? 101.511 22.641 97.106 1.00 24.87 179 VAL B C 1
ATOM 1775 O O . VAL B 2 59 ? 102.081 22.129 96.157 1.00 27.20 179 VAL B O 1
ATOM 1779 N N . ASN B 2 60 ? 102.161 23.102 98.163 1.00 24.66 180 ASN B N 1
ATOM 1780 C CA . ASN B 2 60 ? 103.592 23.103 98.282 1.00 29.66 180 ASN B CA 1
ATOM 1781 C C . ASN B 2 60 ? 104.383 23.786 97.178 1.00 30.43 180 ASN B C 1
ATOM 1782 O O . ASN B 2 60 ? 105.477 23.337 96.849 1.00 26.41 180 ASN B O 1
ATOM 1787 N N . LYS B 2 61 ? 103.851 24.875 96.655 1.00 25.62 181 LYS B N 1
ATOM 1788 C CA . LYS B 2 61 ? 104.532 25.663 95.667 1.00 26.10 181 LYS B CA 1
ATOM 1789 C C . LYS B 2 61 ? 104.415 27.108 96.067 1.00 23.51 181 LYS B C 1
ATOM 1790 O O . LYS B 2 61 ? 103.435 27.516 96.656 1.00 25.83 181 LYS B O 1
ATOM 1796 N N . VAL B 2 62 ? 105.421 27.887 95.688 1.00 24.31 182 VAL B N 1
ATOM 1797 C CA . VAL B 2 62 ? 105.480 29.231 95.993 1.00 22.47 182 VAL B CA 1
ATOM 1798 C C . VAL B 2 62 ? 104.597 29.953 94.970 1.00 25.74 182 VAL B C 1
ATOM 1799 O O . VAL B 2 62 ? 104.832 29.890 93.774 1.00 26.00 182 VAL B O 1
ATOM 1803 N N . ILE B 2 63 ? 103.549 30.584 95.467 1.00 23.51 183 ILE B N 1
ATOM 1804 C CA . ILE B 2 63 ? 102.620 31.323 94.613 1.00 26.64 183 ILE B CA 1
ATOM 1805 C C . ILE B 2 63 ? 102.861 32.821 94.751 1.00 26.41 183 ILE B C 1
ATOM 1806 O O . ILE B 2 63 ? 102.772 33.388 95.860 1.00 22.95 183 ILE B O 1
ATOM 1811 N N . ARG B 2 64 ? 103.176 33.485 93.651 1.00 25.02 184 ARG B N 1
ATOM 1812 C CA . ARG B 2 64 ? 103.104 34.936 93.693 1.00 25.28 184 ARG B CA 1
ATOM 1813 C C . ARG B 2 64 ? 101.723 35.462 93.322 1.00 26.44 184 ARG B C 1
ATOM 1814 O O . ARG B 2 64 ? 101.178 35.109 92.286 1.00 28.18 184 ARG B O 1
ATOM 1822 N N . VAL B 2 65 ? 101.175 36.316 94.160 1.00 28.02 185 VAL B N 1
ATOM 1823 C CA . VAL B 2 65 ? 99.908 36.935 93.912 1.00 29.54 185 VAL B CA 1
ATOM 1824 C C . VAL B 2 65 ? 100.154 38.414 93.679 1.00 31.78 185 VAL B C 1
ATOM 1825 O O . VAL B 2 65 ? 100.611 39.119 94.592 1.00 30.29 185 VAL B O 1
ATOM 1829 N N . GLN B 2 66 ? 99.918 38.875 92.451 1.00 30.07 186 GLN B N 1
ATOM 1830 C CA . GLN B 2 66 ? 99.926 40.310 92.124 1.00 28.89 186 GLN B CA 1
ATOM 1831 C C . GLN B 2 66 ? 98.516 40.786 92.153 1.00 29.84 186 GLN B C 1
ATOM 1832 O O . GLN B 2 66 ? 97.648 40.128 91.556 1.00 33.64 186 GLN B O 1
ATOM 1838 N N . VAL B 2 67 ? 98.254 41.884 92.855 1.00 26.21 187 VAL B N 1
ATOM 1839 C CA . VAL B 2 67 ? 96.905 42.437 92.992 1.00 27.08 187 VAL B CA 1
ATOM 1840 C C . VAL B 2 67 ? 96.826 43.894 92.518 1.00 31.83 187 VAL B C 1
ATOM 1841 O O . VAL B 2 67 ? 97.803 44.641 92.623 1.00 32.91 187 VAL B O 1
ATOM 1845 N N . THR B 2 68 ? 95.699 44.256 91.927 1.00 29.11 188 THR B N 1
ATOM 1846 C CA . THR B 2 68 ? 95.403 45.646 91.539 1.00 30.22 188 THR B CA 1
ATOM 1847 C C . THR B 2 68 ? 93.916 45.838 91.632 1.00 31.14 188 THR B C 1
ATOM 1848 O O . THR B 2 68 ? 93.123 44.866 91.619 1.00 30.68 188 THR B O 1
ATOM 1852 N N . GLY B 2 69 ? 93.530 47.101 91.749 1.00 32.93 189 GLY B N 1
ATOM 1853 C CA . GLY B 2 69 ? 92.137 47.495 91.863 1.00 35.32 189 GLY B CA 1
ATOM 1854 C C . GLY B 2 69 ? 91.688 48.136 90.566 1.00 34.97 189 GLY B C 1
ATOM 1855 O O . GLY B 2 69 ? 92.445 48.827 89.924 1.00 42.54 189 GLY B O 1
ATOM 1856 N N . ALA B 2 70 ? 90.457 47.863 90.154 1.00 38.60 190 ALA B N 1
ATOM 1857 C CA . ALA B 2 70 ? 89.992 48.306 88.855 1.00 41.83 190 ALA B CA 1
ATOM 1858 C C . ALA B 2 70 ? 89.480 49.721 89.046 1.00 45.34 190 ALA B C 1
ATOM 1859 O O . ALA B 2 70 ? 89.758 50.585 88.249 1.00 49.33 190 ALA B O 1
ATOM 1861 N N . ASP B 2 71 ? 88.817 49.956 90.168 1.00 43.18 191 ASP B N 1
ATOM 1862 C CA . ASP B 2 71 ? 88.066 51.153 90.370 1.00 43.43 191 ASP B CA 1
ATOM 1863 C C . ASP B 2 71 ? 88.510 51.872 91.633 1.00 43.69 191 ASP B C 1
ATOM 1864 O O . ASP B 2 71 ? 88.938 53.000 91.551 1.00 47.98 191 ASP B O 1
ATOM 1869 N N . VAL B 2 72 ? 88.404 51.206 92.782 1.00 37.08 192 VAL B N 1
ATOM 1870 C CA . VAL B 2 72 ? 88.771 51.739 94.084 1.00 40.39 192 VAL B CA 1
ATOM 1871 C C . VAL B 2 72 ? 89.761 50.746 94.733 1.00 38.71 192 VAL B C 1
ATOM 1872 O O . VAL B 2 72 ? 90.051 49.729 94.150 1.00 37.27 192 VAL B O 1
ATOM 1876 N N . ILE B 2 73 ? 90.226 51.042 95.941 1.00 33.79 193 ILE B N 1
ATOM 1877 C CA . ILE B 2 73 ? 91.106 50.143 96.667 1.00 36.71 193 ILE B CA 1
ATOM 1878 C C . ILE B 2 73 ? 90.253 49.028 97.310 1.00 35.03 193 ILE B C 1
ATOM 1879 O O . ILE B 2 73 ? 89.260 49.331 97.960 1.00 31.97 193 ILE B O 1
ATOM 1884 N N . HIS B 2 74 ? 90.642 47.761 97.106 1.00 31.87 194 HIS B N 1
ATOM 1885 C CA . HIS B 2 74 ? 90.052 46.596 97.856 1.00 32.41 194 HIS B CA 1
ATOM 1886 C C . HIS B 2 74 ? 91.166 45.783 98.592 1.00 35.18 194 HIS B C 1
ATOM 1887 O O . HIS B 2 74 ? 92.263 45.638 98.093 1.00 36.98 194 HIS B O 1
ATOM 1894 N N . ALA B 2 75 ? 90.874 45.241 99.756 1.00 32.09 195 ALA B N 1
ATOM 1895 C CA . ALA B 2 75 ? 91.844 44.429 100.469 1.00 35.44 195 ALA B CA 1
ATOM 1896 C C . ALA B 2 75 ? 91.738 42.963 100.081 1.00 34.05 195 ALA B C 1
ATOM 1897 O O . ALA B 2 75 ? 90.633 42.388 100.081 1.00 33.34 195 ALA B O 1
ATOM 1899 N N . PHE B 2 76 ? 92.874 42.340 99.753 1.00 30.36 196 PHE B N 1
ATOM 1900 C CA . PHE B 2 76 ? 92.925 40.931 99.471 1.00 27.39 196 PHE B CA 1
ATOM 1901 C C . PHE B 2 76 ? 93.607 40.232 100.667 1.00 29.06 196 PHE B C 1
ATOM 1902 O O . PHE B 2 76 ? 94.776 40.406 100.886 1.00 25.19 196 PHE B O 1
ATOM 1910 N N . ALA B 2 77 ? 92.868 39.450 101.437 1.00 27.34 197 ALA B N 1
ATOM 1911 C CA . ALA B 2 77 ? 93.369 38.839 102.646 1.00 26.90 197 ALA B CA 1
ATOM 1912 C C . ALA B 2 77 ? 92.942 37.391 102.839 1.00 26.71 197 ALA B C 1
ATOM 1913 O O . ALA B 2 77 ? 91.808 37.033 102.576 1.00 26.26 197 ALA B O 1
ATOM 1915 N N . LEU B 2 78 ? 93.870 36.554 103.277 1.00 25.60 198 LEU B N 1
ATOM 1916 C CA . LEU B 2 78 ? 93.599 35.156 103.537 1.00 25.96 198 LEU B CA 1
ATOM 1917 C C . LEU B 2 78 ? 94.540 34.781 104.680 1.00 29.09 198 LEU B C 1
ATOM 1918 O O . LEU B 2 78 ? 95.710 34.408 104.455 1.00 24.55 198 LEU B O 1
ATOM 1923 N N . PRO B 2 79 ? 94.026 34.886 105.921 1.00 29.08 199 PRO B N 1
ATOM 1924 C CA . PRO B 2 79 ? 94.835 34.615 107.104 1.00 30.21 199 PRO B CA 1
ATOM 1925 C C . PRO B 2 79 ? 95.574 33.311 107.127 1.00 26.42 199 PRO B C 1
ATOM 1926 O O . PRO B 2 79 ? 96.713 33.305 107.501 1.00 28.63 199 PRO B O 1
ATOM 1930 N N . ALA B 2 80 ? 94.980 32.187 106.739 1.00 25.69 200 ALA B N 1
ATOM 1931 C CA . ALA B 2 80 ? 95.737 30.942 106.724 1.00 27.59 200 ALA B CA 1
ATOM 1932 C C . ALA B 2 80 ? 96.996 30.982 105.915 1.00 29.26 200 ALA B C 1
ATOM 1933 O O . ALA B 2 80 ? 97.867 30.148 106.108 1.00 29.32 200 ALA B O 1
ATOM 1935 N N . PHE B 2 81 ? 97.116 31.878 104.954 1.00 28.32 201 PHE B N 1
ATOM 1936 C CA . PHE B 2 81 ? 98.339 31.925 104.164 1.00 25.90 201 PHE B CA 1
ATOM 1937 C C . PHE B 2 81 ? 99.193 33.105 104.499 1.00 28.54 201 PHE B C 1
ATOM 1938 O O . PHE B 2 81 ? 100.208 33.330 103.855 1.00 28.81 201 PHE B O 1
ATOM 1946 N N . GLY B 2 82 ? 98.811 33.850 105.522 1.00 26.79 202 GLY B N 1
ATOM 1947 C CA . GLY B 2 82 ? 99.525 35.050 105.923 1.00 27.62 202 GLY B CA 1
ATOM 1948 C C . GLY B 2 82 ? 99.369 36.203 104.917 1.00 31.48 202 GLY B C 1
ATOM 1949 O O . GLY B 2 82 ? 100.245 37.044 104.843 1.00 26.35 202 GLY B O 1
ATOM 1950 N N . VAL B 2 83 ? 98.310 36.218 104.095 1.00 28.19 203 VAL B N 1
ATOM 1951 C CA . VAL B 2 83 ? 98.219 37.204 103.011 1.00 26.01 203 VAL B CA 1
ATOM 1952 C C . VAL B 2 83 ? 97.322 38.331 103.457 1.00 28.09 203 VAL B C 1
ATOM 1953 O O . VAL B 2 83 ? 96.198 38.100 103.923 1.00 26.15 203 VAL B O 1
ATOM 1957 N N . LYS B 2 84 ? 97.814 39.561 103.326 1.00 27.32 204 LYS B N 1
ATOM 1958 C CA . LYS B 2 84 ? 97.028 40.772 103.608 1.00 28.50 204 LYS B CA 1
ATOM 1959 C C . LYS B 2 84 ? 97.595 41.923 102.827 1.00 31.69 204 LYS B C 1
ATOM 1960 O O . LYS B 2 84 ? 98.640 42.481 103.177 1.00 29.41 204 LYS B O 1
ATOM 1966 N N . ILE B 2 85 ? 97.018 42.205 101.676 1.00 29.24 205 ILE B N 1
ATOM 1967 C CA . ILE B 2 85 ? 97.636 43.144 100.758 1.00 30.38 205 ILE B CA 1
ATOM 1968 C C . ILE B 2 85 ? 96.537 43.976 100.081 1.00 33.48 205 ILE B C 1
ATOM 1969 O O . ILE B 2 85 ? 95.446 43.450 99.838 1.00 32.90 205 ILE B O 1
ATOM 1974 N N . ASP B 2 86 ? 96.815 45.244 99.792 1.00 32.04 206 ASP B N 1
ATOM 1975 C CA . ASP B 2 86 ? 95.840 46.143 99.112 1.00 32.78 206 ASP B CA 1
ATOM 1976 C C . ASP B 2 86 ? 95.972 46.171 97.626 1.00 31.83 206 ASP B C 1
ATOM 1977 O O . ASP B 2 86 ? 97.077 46.239 97.052 1.00 32.28 206 ASP B O 1
ATOM 1982 N N . ALA B 2 87 ? 94.806 46.128 96.996 1.00 35.02 207 ALA B N 1
ATOM 1983 C CA . ALA B 2 87 ? 94.680 46.148 95.565 1.00 38.86 207 ALA B CA 1
ATOM 1984 C C . ALA B 2 87 ? 94.303 47.566 95.221 1.00 37.07 207 ALA B C 1
ATOM 1985 O O . ALA B 2 87 ? 93.179 47.925 95.445 1.00 33.77 207 ALA B O 1
ATOM 1987 N N . ILE B 2 88 ? 95.271 48.328 94.690 1.00 38.75 208 ILE B N 1
ATOM 1988 C CA . ILE B 2 88 ? 95.225 49.796 94.480 1.00 36.13 208 ILE B CA 1
ATOM 1989 C C . ILE B 2 88 ? 95.243 50.027 92.973 1.00 32.65 208 ILE B C 1
ATOM 1990 O O . ILE B 2 88 ? 96.114 49.508 92.268 1.00 36.84 208 ILE B O 1
ATOM 1995 N N . PRO B 2 89 ? 94.233 50.737 92.454 1.00 37.72 209 PRO B N 1
ATOM 1996 C CA . PRO B 2 89 ? 94.189 51.176 91.027 1.00 39.54 209 PRO B CA 1
ATOM 1997 C C . PRO B 2 89 ? 95.476 51.853 90.579 1.00 37.26 209 PRO B C 1
ATOM 1998 O O . PRO B 2 89 ? 96.026 52.584 91.349 1.00 36.08 209 PRO B O 1
ATOM 2002 N N . GLY B 2 90 ? 95.987 51.517 89.398 1.00 36.78 210 GLY B N 1
ATOM 2003 C CA . GLY B 2 90 ? 97.205 52.114 88.892 1.00 41.87 210 GLY B CA 1
ATOM 2004 C C . GLY B 2 90 ? 98.520 51.519 89.409 1.00 50.67 210 GLY B C 1
ATOM 2005 O O . GLY B 2 90 ? 99.610 51.923 88.994 1.00 48.61 210 GLY B O 1
ATOM 2006 N N . ARG B 2 91 ? 98.421 50.532 90.292 1.00 47.64 211 ARG B N 1
ATOM 2007 C CA . ARG B 2 91 ? 99.569 49.992 90.997 1.00 50.16 211 ARG B CA 1
ATOM 2008 C C . ARG B 2 91 ? 99.454 48.458 90.999 1.00 46.64 211 ARG B C 1
ATOM 2009 O O . ARG B 2 91 ? 98.359 47.925 91.174 1.00 43.25 211 ARG B O 1
ATOM 2017 N N . LEU B 2 92 ? 100.579 47.776 90.799 1.00 42.54 212 LEU B N 1
ATOM 2018 C CA . LEU B 2 92 ? 100.651 46.351 90.917 1.00 44.14 212 LEU B CA 1
ATOM 2019 C C . LEU B 2 92 ? 101.434 45.934 92.139 1.00 42.31 212 LEU B C 1
ATOM 2020 O O . LEU B 2 92 ? 102.642 45.829 92.094 1.00 50.45 212 LEU B O 1
ATOM 2025 N N . ASN B 2 93 ? 100.720 45.631 93.205 1.00 40.17 213 ASN B N 1
ATOM 2026 C CA . ASN B 2 93 ? 101.310 45.145 94.448 1.00 34.94 213 ASN B CA 1
ATOM 2027 C C . ASN B 2 93 ? 101.444 43.634 94.448 1.00 33.06 213 ASN B C 1
ATOM 2028 O O . ASN B 2 93 ? 100.606 42.970 93.873 1.00 31.42 213 ASN B O 1
ATOM 2033 N N . GLU B 2 94 ? 102.480 43.104 95.104 1.00 30.78 214 GLU B N 1
ATOM 2034 C CA . GLU B 2 94 ? 102.664 41.667 95.171 1.00 30.97 214 GLU B CA 1
ATOM 2035 C C . GLU B 2 94 ? 103.112 41.147 96.507 1.00 32.42 214 GLU B C 1
ATOM 2036 O O . GLU B 2 94 ? 103.681 41.880 97.357 1.00 31.32 214 GLU B O 1
ATOM 2042 N N . THR B 2 95 ? 102.706 39.898 96.746 1.00 29.05 215 THR B N 1
ATOM 2043 C CA . THR B 2 95 ? 103.296 39.096 97.770 1.00 30.38 215 THR B CA 1
ATOM 2044 C C . THR B 2 95 ? 103.347 37.624 97.303 1.00 32.09 215 THR B C 1
ATOM 2045 O O . THR B 2 95 ? 103.028 37.331 96.145 1.00 27.51 215 THR B O 1
ATOM 2049 N N . TRP B 2 96 ? 103.829 36.736 98.172 1.00 25.51 216 TRP B N 1
ATOM 2050 C CA . TRP B 2 96 ? 104.025 35.326 97.858 1.00 28.17 216 TRP B CA 1
ATOM 2051 C C . TRP B 2 96 ? 103.498 34.474 99.023 1.00 29.89 216 TRP B C 1
ATOM 2052 O O . TRP B 2 96 ? 103.577 34.886 100.157 1.00 28.04 216 TRP B O 1
ATOM 2063 N N . PHE B 2 97 ? 102.898 33.332 98.736 1.00 27.48 217 PHE B N 1
ATOM 2064 C CA . PHE B 2 97 ? 102.550 32.399 99.827 1.00 27.39 217 PHE B CA 1
ATOM 2065 C C . PHE B 2 97 ? 102.794 30.993 99.327 1.00 26.35 217 PHE B C 1
ATOM 2066 O O . PHE B 2 97 ? 102.988 30.733 98.107 1.00 25.43 217 PHE B O 1
ATOM 2074 N N . LYS B 2 98 ? 102.742 30.069 100.266 1.00 27.69 218 LYS B N 1
ATOM 2075 C CA . LYS B 2 98 ? 102.867 28.646 99.977 1.00 30.35 218 LYS B CA 1
ATOM 2076 C C . LYS B 2 98 ? 101.844 27.849 100.792 1.00 30.98 218 LYS B C 1
ATOM 2077 O O . LYS B 2 98 ? 101.856 27.932 102.002 1.00 30.22 218 LYS B O 1
ATOM 2083 N N . ALA B 2 99 ? 100.971 27.075 100.134 1.00 28.04 219 ALA B N 1
ATOM 2084 C CA . ALA B 2 99 ? 99.994 26.230 100.873 1.00 28.78 219 ALA B CA 1
ATOM 2085 C C . ALA B 2 99 ? 100.634 24.937 101.304 1.00 28.58 219 ALA B C 1
ATOM 2086 O O . ALA B 2 99 ? 101.291 24.298 100.507 1.00 28.80 219 ALA B O 1
ATOM 2088 N N . ALA B 2 100 ? 100.485 24.533 102.554 1.00 29.63 220 ALA B N 1
ATOM 2089 C CA . ALA B 2 100 ? 100.975 23.230 102.980 1.00 29.49 220 ALA B CA 1
ATOM 2090 C C . ALA B 2 100 ? 99.882 22.160 102.992 1.00 29.21 220 ALA B C 1
ATOM 2091 O O . ALA B 2 100 ? 100.192 21.014 103.037 1.00 30.55 220 ALA B O 1
ATOM 2093 N N . LYS B 2 101 ? 98.601 22.522 102.893 1.00 27.20 221 LYS B N 1
ATOM 2094 C CA . LYS B 2 101 ? 97.523 21.537 102.887 1.00 28.29 221 LYS B CA 1
ATOM 2095 C C . LYS B 2 101 ? 96.591 21.790 101.747 1.00 27.32 221 LYS B C 1
ATOM 2096 O O . LYS B 2 101 ? 96.409 22.940 101.354 1.00 26.60 221 LYS B O 1
ATOM 2102 N N . THR B 2 102 ? 95.971 20.722 101.248 1.00 26.64 222 THR B N 1
ATOM 2103 C CA . THR B 2 102 ? 94.951 20.774 100.191 1.00 25.10 222 THR B CA 1
ATOM 2104 C C . THR B 2 102 ? 93.554 20.973 100.774 1.00 26.35 222 THR B C 1
ATOM 2105 O O . THR B 2 102 ? 93.284 20.581 101.908 1.00 23.63 222 THR B O 1
ATOM 2109 N N . GLY B 2 103 ? 92.688 21.600 99.987 1.00 26.06 223 GLY B N 1
ATOM 2110 C CA . GLY B 2 103 ? 91.329 21.905 100.369 1.00 24.84 223 GLY B CA 1
ATOM 2111 C C . GLY B 2 103 ? 90.909 23.315 99.967 1.00 23.21 223 GLY B C 1
ATOM 2112 O O . GLY B 2 103 ? 91.524 23.932 99.103 1.00 24.19 223 GLY B O 1
ATOM 2113 N N . MET B 2 104 ? 89.905 23.813 100.649 1.00 22.05 224 MET B N 1
ATOM 2114 C CA . MET B 2 104 ? 89.289 25.099 100.426 1.00 22.72 224 MET B CA 1
ATOM 2115 C C . MET B 2 104 ? 89.639 26.102 101.496 1.00 23.00 224 MET B C 1
ATOM 2116 O O . MET B 2 104 ? 89.721 25.781 102.716 1.00 22.77 224 MET B O 1
ATOM 2121 N N . PHE B 2 105 ? 89.869 27.314 101.031 1.00 21.88 225 PHE B N 1
ATOM 2122 C CA . PHE B 2 105 ? 90.203 28.463 101.920 1.00 23.07 225 PHE B CA 1
ATOM 2123 C C . PHE B 2 105 ? 89.360 29.672 101.551 1.00 22.71 225 PHE B C 1
ATOM 2124 O O . PHE B 2 105 ? 89.430 30.179 100.456 1.00 24.82 225 PHE B O 1
ATOM 2132 N N . TYR B 2 106 ? 88.522 30.097 102.495 1.00 24.47 226 TYR B N 1
ATOM 2133 C CA . TYR B 2 106 ? 87.662 31.232 102.321 1.00 22.99 226 TYR B CA 1
ATOM 2134 C C . TYR B 2 106 ? 88.079 32.431 103.174 1.00 27.12 226 TYR B C 1
ATOM 2135 O O . TYR B 2 106 ? 88.458 32.321 104.366 1.00 23.97 226 TYR B O 1
ATOM 2144 N N . GLY B 2 107 ? 87.879 33.608 102.608 1.00 23.23 227 GLY B N 1
ATOM 2145 C CA . GLY B 2 107 ? 88.206 34.855 103.350 1.00 27.31 227 GLY B CA 1
ATOM 2146 C C . GLY B 2 107 ? 87.173 35.270 104.395 1.00 30.07 227 GLY B C 1
ATOM 2147 O O . GLY B 2 107 ? 86.082 34.667 104.529 1.00 29.87 227 GLY B O 1
ATOM 2148 N N . GLN B 2 108 ? 87.501 36.346 105.105 1.00 28.37 228 GLN B N 1
ATOM 2149 C CA . GLN B 2 108 ? 86.671 36.888 106.155 1.00 32.20 228 GLN B CA 1
ATOM 2150 C C . GLN B 2 108 ? 86.075 38.233 105.815 1.00 33.23 228 GLN B C 1
ATOM 2151 O O . GLN B 2 108 ? 86.587 38.906 104.947 1.00 33.49 228 GLN B O 1
ATOM 2157 N N . CYS B 2 109 ? 85.000 38.647 106.492 1.00 31.64 229 CYS B N 1
ATOM 2158 C CA . CYS B 2 109 ? 84.731 40.091 106.594 1.00 40.10 229 CYS B CA 1
ATOM 2159 C C . CYS B 2 109 ? 85.703 40.745 107.589 1.00 39.82 229 CYS B C 1
ATOM 2160 O O . CYS B 2 109 ? 86.103 40.132 108.587 1.00 34.25 229 CYS B O 1
ATOM 2163 N N . SER B 2 110 ? 85.999 42.014 107.399 1.00 47.39 230 SER B N 1
ATOM 2164 C CA . SER B 2 110 ? 86.850 42.687 108.380 1.00 57.57 230 SER B CA 1
ATOM 2165 C C . SER B 2 110 ? 86.018 42.835 109.648 1.00 65.19 230 SER B C 1
ATOM 2166 O O . SER B 2 110 ? 84.799 42.673 109.636 1.00 66.21 230 SER B O 1
ATOM 2169 N N . GLU B 2 111 ? 86.674 43.112 110.755 1.00 76.09 231 GLU B N 1
ATOM 2170 C CA . GLU B 2 111 ? 85.960 43.193 112.016 1.00 76.63 231 GLU B CA 1
ATOM 2171 C C . GLU B 2 111 ? 85.003 44.409 112.070 1.00 79.09 231 GLU B C 1
ATOM 2172 O O . GLU B 2 111 ? 83.995 44.356 112.772 1.00 64.87 231 GLU B O 1
ATOM 2178 N N . LEU B 2 112 ? 85.326 45.480 111.328 1.00 85.58 232 LEU B N 1
ATOM 2179 C CA . LEU B 2 112 ? 84.398 46.610 111.068 1.00 92.78 232 LEU B CA 1
ATOM 2180 C C . LEU B 2 112 ? 83.094 46.117 110.394 1.00 91.55 232 LEU B C 1
ATOM 2181 O O . LEU B 2 112 ? 83.152 45.448 109.351 1.00 87.65 232 LEU B O 1
ATOM 2186 N N . SER B 2 113 ? 81.918 46.424 110.939 1.00 80.57 233 SER B N 1
ATOM 2187 C CA . SER B 2 113 ? 80.719 46.242 110.108 1.00 72.98 233 SER B CA 1
ATOM 2188 C C . SER B 2 113 ? 80.859 47.053 108.786 1.00 77.46 233 SER B C 1
ATOM 2189 O O . SER B 2 113 ? 81.223 48.239 108.790 1.00 77.47 233 SER B O 1
ATOM 2192 N N . GLY B 2 114 ? 80.614 46.400 107.657 1.00 77.19 234 GLY B N 1
ATOM 2193 C CA . GLY B 2 114 ? 80.744 47.049 106.356 1.00 78.36 234 GLY B CA 1
ATOM 2194 C C . GLY B 2 114 ? 79.436 46.920 105.607 1.00 88.52 234 GLY B C 1
ATOM 2195 O O . GLY B 2 114 ? 78.542 46.168 106.010 1.00 86.01 234 GLY B O 1
ATOM 2196 N N . LYS B 2 115 ? 79.337 47.604 104.476 1.00 87.91 235 LYS B N 1
ATOM 2197 C CA . LYS B 2 115 ? 78.039 47.779 103.835 1.00 93.38 235 LYS B CA 1
ATOM 2198 C C . LYS B 2 115 ? 77.794 47.069 102.482 1.00 88.36 235 LYS B C 1
ATOM 2199 O O . LYS B 2 115 ? 78.648 47.016 101.617 1.00 81.79 235 LYS B O 1
ATOM 2205 N N . ASP B 2 116 ? 76.618 46.443 102.406 1.00 91.54 236 ASP B N 1
ATOM 2206 C CA . ASP B 2 116 ? 75.643 46.611 101.293 1.00 84.48 236 ASP B CA 1
ATOM 2207 C C . ASP B 2 116 ? 75.997 46.115 99.905 1.00 84.68 236 ASP B C 1
ATOM 2208 O O . ASP B 2 116 ? 76.338 46.923 99.036 1.00 70.24 236 ASP B O 1
ATOM 2213 N N . HIS B 2 117 ? 75.847 44.801 99.706 1.00 89.36 237 HIS B N 1
ATOM 2214 C CA . HIS B 2 117 ? 76.262 44.083 98.481 1.00 89.42 237 HIS B CA 1
ATOM 2215 C C . HIS B 2 117 ? 77.772 44.112 98.284 1.00 75.72 237 HIS B C 1
ATOM 2216 O O . HIS B 2 117 ? 78.258 43.537 97.304 1.00 72.30 237 HIS B O 1
ATOM 2223 N N . ALA B 2 118 ? 78.502 44.776 99.197 1.00 65.71 238 ALA B N 1
ATOM 2224 C CA . ALA B 2 118 ? 79.943 44.980 99.041 1.00 58.86 238 ALA B CA 1
ATOM 2225 C C . ALA B 2 118 ? 80.820 43.776 99.484 1.00 51.93 238 ALA B C 1
ATOM 2226 O O . ALA B 2 118 ? 82.050 43.868 99.351 1.00 48.25 238 ALA B O 1
ATOM 2228 N N . PHE B 2 119 ? 80.240 42.670 99.973 1.00 42.75 239 PHE B N 1
ATOM 2229 C CA . PHE B 2 119 ? 81.099 41.490 100.295 1.00 39.50 239 PHE B CA 1
ATOM 2230 C C . PHE B 2 119 ? 81.677 40.829 99.041 1.00 35.16 239 PHE B C 1
ATOM 2231 O O . PHE B 2 119 ? 80.925 40.383 98.198 1.00 34.34 239 PHE B O 1
ATOM 2239 N N . MET B 2 120 ? 82.998 40.752 98.940 1.00 34.45 240 MET B N 1
ATOM 2240 C CA . MET B 2 120 ? 83.688 40.140 97.797 1.00 34.85 240 MET B CA 1
ATOM 2241 C C . MET B 2 120 ? 84.359 38.859 98.226 1.00 32.00 240 MET B C 1
ATOM 2242 O O . MET B 2 120 ? 85.414 38.883 98.724 1.00 30.07 240 MET B O 1
ATOM 2247 N N . PRO B 2 121 ? 83.756 37.723 97.981 1.00 34.44 241 PRO B N 1
ATOM 2248 C CA . PRO B 2 121 ? 84.369 36.490 98.514 1.00 31.42 241 PRO B CA 1
ATOM 2249 C C . PRO B 2 121 ? 85.680 36.130 97.817 1.00 27.72 241 PRO B C 1
ATOM 2250 O O . PRO B 2 121 ? 85.842 36.258 96.553 1.00 25.02 241 PRO B O 1
ATOM 2254 N N . ILE B 2 122 ? 86.608 35.701 98.655 1.00 22.10 242 ILE B N 1
ATOM 2255 C CA . ILE B 2 122 ? 87.854 35.082 98.255 1.00 24.64 242 ILE B CA 1
ATOM 2256 C C . ILE B 2 122 ? 87.789 33.588 98.511 1.00 26.95 242 ILE B C 1
ATOM 2257 O O . ILE B 2 122 ? 87.567 33.157 99.662 1.00 26.49 242 ILE B O 1
ATOM 2262 N N . ALA B 2 123 ? 88.032 32.803 97.452 1.00 23.97 243 ALA B N 1
ATOM 2263 C CA . ALA B 2 123 ? 87.977 31.385 97.533 1.00 28.06 243 ALA B CA 1
ATOM 2264 C C . ALA B 2 123 ? 89.148 30.778 96.820 1.00 25.80 243 ALA B C 1
ATOM 2265 O O . ALA B 2 123 ? 89.288 30.828 95.572 1.00 28.46 243 ALA B O 1
ATOM 2267 N N . ILE B 2 124 ? 90.015 30.218 97.626 1.00 24.63 244 ILE B N 1
ATOM 2268 C CA . ILE B 2 124 ? 91.182 29.523 97.097 1.00 24.01 244 ILE B CA 1
ATOM 2269 C C . ILE B 2 124 ? 91.119 28.007 97.370 1.00 22.22 244 ILE B C 1
ATOM 2270 O O . ILE B 2 124 ? 90.816 27.542 98.513 1.00 22.79 244 ILE B O 1
ATOM 2275 N N . ARG B 2 125 ? 91.360 27.261 96.311 1.00 22.03 245 ARG B N 1
ATOM 2276 C CA . ARG B 2 125 ? 91.305 25.837 96.283 1.00 22.83 245 ARG B CA 1
ATOM 2277 C C . ARG B 2 125 ? 92.674 25.281 95.999 1.00 24.78 245 ARG B C 1
ATOM 2278 O O . ARG B 2 125 ? 93.270 25.524 94.906 1.00 24.49 245 ARG B O 1
ATOM 2286 N N . VAL B 2 126 ? 93.201 24.560 96.992 1.00 21.43 246 VAL B N 1
ATOM 2287 C CA . VAL B 2 126 ? 94.541 24.015 96.894 1.00 22.91 246 VAL B CA 1
ATOM 2288 C C . VAL B 2 126 ? 94.445 22.555 96.526 1.00 22.70 246 VAL B C 1
ATOM 2289 O O . VAL B 2 126 ? 93.747 21.800 97.229 1.00 23.63 246 VAL B O 1
ATOM 2293 N N . VAL B 2 127 ? 95.113 22.151 95.429 1.00 21.69 247 VAL B N 1
ATOM 2294 C CA . VAL B 2 127 ? 95.067 20.803 94.932 1.00 22.78 247 VAL B CA 1
ATOM 2295 C C . VAL B 2 127 ? 96.467 20.235 94.688 1.00 24.77 247 VAL B C 1
ATOM 2296 O O . VAL B 2 127 ? 97.464 20.927 94.713 1.00 25.84 247 VAL B O 1
ATOM 2300 N N . GLU B 2 128 ? 96.548 18.932 94.492 1.00 25.18 248 GLU B N 1
ATOM 2301 C CA . GLU B 2 128 ? 97.817 18.328 94.190 1.00 28.97 248 GLU B CA 1
ATOM 2302 C C . GLU B 2 128 ? 98.323 18.637 92.739 1.00 29.97 248 GLU B C 1
ATOM 2303 O O . GLU B 2 128 ? 97.556 19.053 91.877 1.00 28.29 248 GLU B O 1
ATOM 2309 N N . ASP B 2 129 ? 99.583 18.297 92.463 1.00 29.19 249 ASP B N 1
ATOM 2310 C CA . ASP B 2 129 ? 100.202 18.571 91.163 1.00 31.71 249 ASP B CA 1
ATOM 2311 C C . ASP B 2 129 ? 99.401 18.036 89.974 1.00 28.83 249 ASP B C 1
ATOM 2312 O O . ASP B 2 129 ? 99.099 18.771 89.054 1.00 29.16 249 ASP B O 1
ATOM 2317 N N . LYS B 2 130 ? 99.014 16.772 89.991 1.00 30.25 250 LYS B N 1
ATOM 2318 C CA . LYS B 2 130 ? 98.312 16.238 88.826 1.00 30.97 250 LYS B CA 1
ATOM 2319 C C . LYS B 2 130 ? 97.000 16.923 88.596 1.00 28.49 250 LYS B C 1
ATOM 2320 O O . LYS B 2 130 ? 96.607 17.210 87.449 1.00 26.50 250 LYS B O 1
ATOM 2326 N N . GLU B 2 131 ? 96.302 17.134 89.701 1.00 27.89 251 GLU B N 1
ATOM 2327 C CA . GLU B 2 131 ? 95.009 17.820 89.700 1.00 26.78 251 GLU B CA 1
ATOM 2328 C C . GLU B 2 131 ? 95.133 19.236 89.208 1.00 25.88 251 GLU B C 1
ATOM 2329 O O . GLU B 2 131 ? 94.240 19.716 88.492 1.00 25.01 251 GLU B O 1
ATOM 2335 N N . PHE B 2 132 ? 96.210 19.935 89.587 1.00 24.91 252 PHE B N 1
ATOM 2336 C CA . PHE B 2 132 ? 96.427 21.280 89.047 1.00 24.65 252 PHE B CA 1
ATOM 2337 C C . PHE B 2 132 ? 96.659 21.318 87.503 1.00 24.38 252 PHE B C 1
ATOM 2338 O O . PHE B 2 132 ? 96.056 22.160 86.771 1.00 28.30 252 PHE B O 1
ATOM 2346 N N . ALA B 2 133 ? 97.525 20.433 87.030 1.00 26.71 253 ALA B N 1
ATOM 2347 C CA . ALA B 2 133 ? 97.838 20.310 85.588 1.00 28.44 253 ALA B CA 1
ATOM 2348 C C . ALA B 2 133 ? 96.566 20.068 84.825 1.00 28.50 253 ALA B C 1
ATOM 2349 O O . ALA B 2 133 ? 96.278 20.722 83.825 1.00 31.92 253 ALA B O 1
ATOM 2351 N N . SER B 2 134 ? 95.742 19.152 85.348 1.00 28.53 254 SER B N 1
ATOM 2352 C CA . SER B 2 134 ? 94.485 18.838 84.697 1.00 30.85 254 SER B CA 1
ATOM 2353 C C . SER B 2 134 ? 93.516 20.000 84.754 1.00 35.47 254 SER B C 1
ATOM 2354 O O . SER B 2 134 ? 92.921 20.364 83.741 1.00 35.08 254 SER B O 1
ATOM 2357 N N . TRP B 2 135 ? 93.394 20.632 85.913 1.00 31.49 255 TRP B N 1
ATOM 2358 C CA . TRP B 2 135 ? 92.559 21.804 86.014 1.00 27.81 255 TRP B CA 1
ATOM 2359 C C . TRP B 2 135 ? 92.968 22.903 85.021 1.00 28.93 255 TRP B C 1
ATOM 2360 O O . TRP B 2 135 ? 92.107 23.485 84.389 1.00 27.68 255 TRP B O 1
ATOM 2371 N N . VAL B 2 136 ? 94.259 23.170 84.910 1.00 30.10 256 VAL B N 1
ATOM 2372 C CA . VAL B 2 136 ? 94.781 24.114 83.917 1.00 32.49 256 VAL B CA 1
ATOM 2373 C C . VAL B 2 136 ? 94.311 23.809 82.471 1.00 31.67 256 VAL B C 1
ATOM 2374 O O . VAL B 2 136 ? 93.852 24.706 81.756 1.00 33.06 256 VAL B O 1
ATOM 2378 N N . GLU B 2 137 ? 94.389 22.566 82.075 1.00 35.44 257 GLU B N 1
ATOM 2379 C CA . GLU B 2 137 ? 94.076 22.190 80.689 1.00 42.82 257 GLU B CA 1
ATOM 2380 C C . GLU B 2 137 ? 92.642 22.496 80.393 1.00 38.62 257 GLU B C 1
ATOM 2381 O O . GLU B 2 137 ? 92.319 23.024 79.368 1.00 42.85 257 GLU B O 1
ATOM 2387 N N . THR B 2 138 ? 91.788 22.188 81.341 1.00 35.68 258 THR B N 1
ATOM 2388 C CA . THR B 2 138 ? 90.374 22.456 81.228 1.00 35.07 258 THR B CA 1
ATOM 2389 C C . THR B 2 138 ? 90.086 23.949 81.281 1.00 39.41 258 THR B C 1
ATOM 2390 O O . THR B 2 138 ? 89.214 24.451 80.565 1.00 40.81 258 THR B O 1
ATOM 2394 N N . ALA B 2 139 ? 90.752 24.660 82.183 1.00 36.95 259 ALA B N 1
ATOM 2395 C CA . ALA B 2 139 ? 90.540 26.095 82.305 1.00 37.37 259 ALA B CA 1
ATOM 2396 C C . ALA B 2 139 ? 90.949 26.884 81.026 1.00 40.75 259 ALA B C 1
ATOM 2397 O O . ALA B 2 139 ? 90.287 27.862 80.675 1.00 37.60 259 ALA B O 1
ATOM 2399 N N . LYS B 2 140 ? 92.032 26.451 80.369 1.00 39.24 260 LYS B N 1
ATOM 2400 C CA . LYS B 2 140 ? 92.457 27.025 79.115 1.00 44.14 260 LYS B CA 1
ATOM 2401 C C . LYS B 2 140 ? 91.344 27.017 78.127 1.00 46.04 260 LYS B C 1
ATOM 2402 O O . LYS B 2 140 ? 91.164 28.002 77.451 1.00 48.73 260 LYS B O 1
ATOM 2408 N N . LYS B 2 141 ? 90.598 25.936 78.039 1.00 41.44 261 LYS B N 1
ATOM 2409 C CA . LYS B 2 141 ? 89.480 25.930 77.087 1.00 47.73 261 LYS B CA 1
ATOM 2410 C C . LYS B 2 141 ? 88.274 26.651 77.618 1.00 47.95 261 LYS B C 1
ATOM 2411 O O . LYS B 2 141 ? 87.652 27.442 76.916 1.00 50.42 261 LYS B O 1
ATOM 2417 N N . LYS B 2 142 ? 87.935 26.401 78.865 1.00 44.23 262 LYS B N 1
ATOM 2418 C CA . LYS B 2 142 ? 86.733 26.984 79.441 1.00 45.08 262 LYS B CA 1
ATOM 2419 C C . LYS B 2 142 ? 86.762 28.504 79.521 1.00 52.83 262 LYS B C 1
ATOM 2420 O O . LYS B 2 142 ? 85.774 29.161 79.246 1.00 53.87 262 LYS B O 1
ATOM 2426 N N . PHE B 2 143 ? 87.878 29.084 79.929 1.00 48.17 263 PHE B N 1
ATOM 2427 C CA . PHE B 2 143 ? 87.902 30.532 80.119 1.00 49.07 263 PHE B CA 1
ATOM 2428 C C . PHE B 2 143 ? 88.617 31.241 78.986 1.00 51.08 263 PHE B C 1
ATOM 2429 O O . PHE B 2 143 ? 89.050 32.347 79.170 1.00 58.32 263 PHE B O 1
ATOM 2437 N N . ALA B 2 144 ? 88.804 30.583 77.843 1.00 60.20 264 ALA B N 1
ATOM 2438 C CA . ALA B 2 144 ? 89.087 31.295 76.585 1.00 67.64 264 ALA B CA 1
ATOM 2439 C C . ALA B 2 144 ? 87.778 31.900 76.060 1.00 68.05 264 ALA B C 1
ATOM 2440 O O . ALA B 2 144 ? 87.734 33.065 75.673 1.00 81.16 264 ALA B O 1
ATOM 2442 N N . THR C 1 3 ? 107.290 -4.294 112.948 1.00 78.91 40 THR C N 1
ATOM 2443 C CA . THR C 1 3 ? 107.057 -5.472 112.053 1.00 84.00 40 THR C CA 1
ATOM 2444 C C . THR C 1 3 ? 105.869 -6.243 112.609 1.00 79.20 40 THR C C 1
ATOM 2445 O O . THR C 1 3 ? 105.503 -6.096 113.779 1.00 71.03 40 THR C O 1
ATOM 2449 N N . GLY C 1 4 ? 105.287 -7.076 111.757 1.00 73.85 41 GLY C N 1
ATOM 2450 C CA . GLY C 1 4 ? 104.281 -8.011 112.175 1.00 66.46 41 GLY C CA 1
ATOM 2451 C C . GLY C 1 4 ? 104.771 -9.265 112.879 1.00 59.34 41 GLY C C 1
ATOM 2452 O O . GLY C 1 4 ? 105.904 -9.747 112.699 1.00 56.86 41 GLY C O 1
ATOM 2453 N N . ASP C 1 5 ? 103.856 -9.761 113.692 1.00 56.34 42 ASP C N 1
ATOM 2454 C CA . ASP C 1 5 ? 103.926 -11.041 114.305 1.00 56.07 42 ASP C CA 1
ATOM 2455 C C . ASP C 1 5 ? 104.388 -12.078 113.260 1.00 62.00 42 ASP C C 1
ATOM 2456 O O . ASP C 1 5 ? 103.687 -12.329 112.282 1.00 50.99 42 ASP C O 1
ATOM 2461 N N . PRO C 1 6 ? 105.574 -12.685 113.477 1.00 59.69 43 PRO C N 1
ATOM 2462 C CA . PRO C 1 6 ? 106.152 -13.725 112.633 1.00 54.13 43 PRO C CA 1
ATOM 2463 C C . PRO C 1 6 ? 105.304 -14.998 112.565 1.00 51.20 43 PRO C C 1
ATOM 2464 O O . PRO C 1 6 ? 105.423 -15.749 111.585 1.00 48.21 43 PRO C O 1
ATOM 2468 N N . ALA C 1 7 ? 104.432 -15.253 113.551 1.00 43.33 44 ALA C N 1
ATOM 2469 C CA . ALA C 1 7 ? 103.425 -16.310 113.361 1.00 47.90 44 ALA C CA 1
ATOM 2470 C C . ALA C 1 7 ? 102.507 -16.057 112.143 1.00 50.81 44 ALA C C 1
ATOM 2471 O O . ALA C 1 7 ? 101.710 -16.936 111.784 1.00 49.25 44 ALA C O 1
ATOM 2473 N N . CYS C 1 8 ? 102.607 -14.864 111.538 1.00 46.00 45 CYS C N 1
ATOM 2474 C CA . CYS C 1 8 ? 101.701 -14.441 110.457 1.00 50.40 45 CYS C CA 1
ATOM 2475 C C . CYS C 1 8 ? 102.383 -14.543 109.087 1.00 50.60 45 CYS C C 1
ATOM 2476 O O . CYS C 1 8 ? 101.784 -14.255 108.062 1.00 42.84 45 CYS C O 1
ATOM 2479 N N . ARG C 1 9 ? 103.624 -15.010 109.052 1.00 42.50 46 ARG C N 1
ATOM 2480 C CA . ARG C 1 9 ? 104.283 -15.137 107.799 1.00 43.79 46 ARG C CA 1
ATOM 2481 C C . ARG C 1 9 ? 103.570 -16.126 106.883 1.00 41.16 46 ARG C C 1
ATOM 2482 O O . ARG C 1 9 ? 103.503 -15.908 105.685 1.00 43.53 46 ARG C O 1
ATOM 2490 N N . ALA C 1 10 ? 103.028 -17.214 107.420 1.00 38.60 47 ALA C N 1
ATOM 2491 C CA . ALA C 1 10 ? 102.417 -18.196 106.536 1.00 43.49 47 ALA C CA 1
ATOM 2492 C C . ALA C 1 10 ? 101.225 -17.587 105.789 1.00 45.83 47 ALA C C 1
ATOM 2493 O O . ALA C 1 10 ? 100.851 -17.989 104.621 1.00 39.03 47 ALA C O 1
ATOM 2495 N N . ALA C 1 11 ? 100.600 -16.621 106.452 1.00 43.58 48 ALA C N 1
ATOM 2496 C CA . ALA C 1 11 ? 99.396 -16.027 105.890 1.00 39.23 48 ALA C CA 1
ATOM 2497 C C . ALA C 1 11 ? 99.747 -15.159 104.675 1.00 36.42 48 ALA C C 1
ATOM 2498 O O . ALA C 1 11 ? 99.076 -15.222 103.642 1.00 40.18 48 ALA C O 1
ATOM 2500 N N . VAL C 1 12 ? 100.849 -14.433 104.749 1.00 36.19 49 VAL C N 1
ATOM 2501 C CA . VAL C 1 12 ? 101.374 -13.736 103.596 1.00 35.17 49 VAL C CA 1
ATOM 2502 C C . VAL C 1 12 ? 101.685 -14.681 102.451 1.00 41.49 49 VAL C C 1
ATOM 2503 O O . VAL C 1 12 ? 101.367 -14.375 101.260 1.00 37.24 49 VAL C O 1
ATOM 2507 N N . ALA C 1 13 ? 102.307 -15.827 102.767 1.00 37.42 50 ALA C N 1
ATOM 2508 C CA . ALA C 1 13 ? 102.629 -16.771 101.687 1.00 35.97 50 ALA C CA 1
ATOM 2509 C C . ALA C 1 13 ? 101.325 -17.311 101.157 1.00 34.05 50 ALA C C 1
ATOM 2510 O O . ALA C 1 13 ? 101.122 -17.433 99.944 1.00 35.17 50 ALA C O 1
ATOM 2512 N N . THR C 1 14 ? 100.391 -17.624 102.024 1.00 33.33 51 THR C N 1
ATOM 2513 C CA . THR C 1 14 ? 99.051 -17.964 101.511 1.00 35.70 51 THR C CA 1
ATOM 2514 C C . THR C 1 14 ? 98.458 -16.868 100.564 1.00 36.00 51 THR C C 1
ATOM 2515 O O . THR C 1 14 ? 98.009 -17.150 99.434 1.00 37.01 51 THR C O 1
ATOM 2519 N N . ALA C 1 15 ? 98.501 -15.611 101.001 1.00 35.40 52 ALA C N 1
ATOM 2520 C CA . ALA C 1 15 ? 97.943 -14.519 100.195 1.00 38.15 52 ALA C CA 1
ATOM 2521 C C . ALA C 1 15 ? 98.553 -14.478 98.810 1.00 38.79 52 ALA C C 1
ATOM 2522 O O . ALA C 1 15 ? 97.848 -14.377 97.805 1.00 37.21 52 ALA C O 1
ATOM 2524 N N . GLN C 1 16 ? 99.872 -14.588 98.758 1.00 43.97 53 GLN C N 1
ATOM 2525 C CA . GLN C 1 16 ? 100.580 -14.547 97.471 1.00 42.92 53 GLN C CA 1
ATOM 2526 C C . GLN C 1 16 ? 100.231 -15.744 96.617 1.00 38.96 53 GLN C C 1
ATOM 2527 O O . GLN C 1 16 ? 100.102 -15.653 95.416 1.00 45.68 53 GLN C O 1
ATOM 2533 N N . LYS C 1 17 ? 100.106 -16.891 97.225 1.00 38.85 54 LYS C N 1
ATOM 2534 C CA . LYS C 1 17 ? 99.670 -18.081 96.502 1.00 44.26 54 LYS C CA 1
ATOM 2535 C C . LYS C 1 17 ? 98.295 -17.964 95.854 1.00 44.96 54 LYS C C 1
ATOM 2536 O O . LYS C 1 17 ? 98.129 -18.344 94.679 1.00 44.20 54 LYS C O 1
ATOM 2542 N N . ILE C 1 18 ? 97.293 -17.493 96.610 1.00 41.77 55 ILE C N 1
ATOM 2543 C CA . ILE C 1 18 ? 95.908 -17.365 96.070 1.00 41.72 55 ILE C CA 1
ATOM 2544 C C . ILE C 1 18 ? 95.593 -16.032 95.330 1.00 38.38 55 ILE C C 1
ATOM 2545 O O . ILE C 1 18 ? 94.465 -15.847 94.857 1.00 38.59 55 ILE C O 1
ATOM 2550 N N . ALA C 1 19 ? 96.573 -15.140 95.214 1.00 36.59 56 ALA C N 1
ATOM 2551 C CA . ALA C 1 19 ? 96.342 -13.824 94.651 1.00 38.94 56 ALA C CA 1
ATOM 2552 C C . ALA C 1 19 ? 95.708 -13.945 93.300 1.00 39.93 56 ALA C C 1
ATOM 2553 O O . ALA C 1 19 ? 94.826 -13.175 92.968 1.00 36.86 56 ALA C O 1
ATOM 2555 N N . PRO C 1 20 ? 96.139 -14.934 92.511 1.00 40.39 57 PRO C N 1
ATOM 2556 C CA . PRO C 1 20 ? 95.598 -14.905 91.166 1.00 37.16 57 PRO C CA 1
ATOM 2557 C C . PRO C 1 20 ? 94.152 -15.275 91.136 1.00 32.95 57 PRO C C 1
ATOM 2558 O O . PRO C 1 20 ? 93.506 -15.039 90.137 1.00 39.42 57 PRO C O 1
ATOM 2562 N N . LEU C 1 21 ? 93.627 -15.865 92.201 1.00 31.47 58 LEU C N 1
ATOM 2563 C CA . LEU C 1 21 ? 92.234 -16.265 92.228 1.00 30.52 58 LEU C CA 1
ATOM 2564 C C . LEU C 1 21 ? 91.302 -15.133 92.736 1.00 30.32 58 LEU C C 1
ATOM 2565 O O . LEU C 1 21 ? 90.093 -15.318 92.790 1.00 30.53 58 LEU C O 1
ATOM 2570 N N . ALA C 1 22 ? 91.864 -14.013 93.160 1.00 28.98 59 ALA C N 1
ATOM 2571 C CA . ALA C 1 22 ? 91.046 -12.919 93.727 1.00 29.72 59 ALA C CA 1
ATOM 2572 C C . ALA C 1 22 ? 90.623 -12.034 92.572 1.00 30.33 59 ALA C C 1
ATOM 2573 O O . ALA C 1 22 ? 91.189 -10.967 92.382 1.00 36.23 59 ALA C O 1
ATOM 2575 N N . HIS C 1 23 ? 89.703 -12.522 91.757 1.00 32.14 60 HIS C N 1
ATOM 2576 C CA . HIS C 1 23 ? 89.264 -11.795 90.580 1.00 35.16 60 HIS C CA 1
ATOM 2577 C C . HIS C 1 23 ? 87.819 -12.132 90.451 1.00 29.66 60 HIS C C 1
ATOM 2578 O O . HIS C 1 23 ? 87.264 -12.799 91.334 1.00 30.19 60 HIS C O 1
ATOM 2585 N N . GLY C 1 24 ? 87.188 -11.675 89.376 1.00 26.13 61 GLY C N 1
ATOM 2586 C CA . GLY C 1 24 ? 85.730 -11.842 89.217 1.00 30.06 61 GLY C CA 1
ATOM 2587 C C . GLY C 1 24 ? 84.935 -11.243 90.376 1.00 33.91 61 GLY C C 1
ATOM 2588 O O . GLY C 1 24 ? 85.197 -10.120 90.786 1.00 30.49 61 GLY C O 1
ATOM 2589 N N . GLU C 1 25 ? 83.999 -12.016 90.926 1.00 30.56 62 GLU C N 1
ATOM 2590 C CA . GLU C 1 25 ? 83.171 -11.554 92.010 1.00 34.48 62 GLU C CA 1
ATOM 2591 C C . GLU C 1 25 ? 83.979 -11.096 93.244 1.00 35.65 62 GLU C C 1
ATOM 2592 O O . GLU C 1 25 ? 83.466 -10.275 94.006 1.00 32.00 62 GLU C O 1
ATOM 2598 N N . VAL C 1 26 ? 85.198 -11.623 93.439 1.00 32.72 63 VAL C N 1
ATOM 2599 C CA . VAL C 1 26 ? 86.014 -11.265 94.620 1.00 32.82 63 VAL C CA 1
ATOM 2600 C C . VAL C 1 26 ? 87.256 -10.487 94.180 1.00 31.25 63 VAL C C 1
ATOM 2601 O O . VAL C 1 26 ? 88.292 -10.463 94.853 1.00 28.92 63 VAL C O 1
ATOM 2605 N N . ALA C 1 27 ? 87.148 -9.794 93.063 1.00 29.09 64 ALA C N 1
ATOM 2606 C CA . ALA C 1 27 ? 88.271 -8.982 92.594 1.00 27.99 64 ALA C CA 1
ATOM 2607 C C . ALA C 1 27 ? 88.679 -7.833 93.566 1.00 27.43 64 ALA C C 1
ATOM 2608 O O . ALA C 1 27 ? 89.840 -7.432 93.586 1.00 28.05 64 ALA C O 1
ATOM 2610 N N . ALA C 1 28 ? 87.758 -7.302 94.373 1.00 28.76 65 ALA C N 1
ATOM 2611 C CA . ALA C 1 28 ? 88.103 -6.209 95.319 1.00 26.37 65 ALA C CA 1
ATOM 2612 C C . ALA C 1 28 ? 88.861 -6.664 96.582 1.00 28.51 65 ALA C C 1
ATOM 2613 O O . ALA C 1 28 ? 89.202 -5.850 97.393 1.00 27.24 65 ALA C O 1
ATOM 2615 N N . LEU C 1 29 ? 89.125 -7.954 96.754 1.00 30.01 66 LEU C N 1
ATOM 2616 C CA . LEU C 1 29 ? 90.036 -8.380 97.798 1.00 32.77 66 LEU C CA 1
ATOM 2617 C C . LEU C 1 29 ? 91.462 -7.753 97.611 1.00 32.52 66 LEU C C 1
ATOM 2618 O O . LEU C 1 29 ? 91.992 -7.735 96.525 1.00 34.53 66 LEU C O 1
ATOM 2623 N N . THR C 1 30 ? 92.014 -7.218 98.676 1.00 28.23 67 THR C N 1
ATOM 2624 C CA . THR C 1 30 ? 93.385 -6.769 98.711 1.00 31.46 67 THR C CA 1
ATOM 2625 C C . THR C 1 30 ? 94.193 -7.759 99.573 1.00 32.01 67 THR C C 1
ATOM 2626 O O . THR C 1 30 ? 93.963 -7.888 100.785 1.00 28.87 67 THR C O 1
ATOM 2630 N N . MET C 1 31 ? 95.151 -8.426 98.934 1.00 31.53 68 MET C N 1
ATOM 2631 C CA . MET C 1 31 ? 95.952 -9.481 99.560 1.00 31.55 68 MET C CA 1
ATOM 2632 C C . MET C 1 31 ? 96.916 -8.854 100.576 1.00 32.62 68 MET C C 1
ATOM 2633 O O . MET C 1 31 ? 97.407 -7.780 100.361 1.00 33.36 68 MET C O 1
ATOM 2638 N N . ALA C 1 32 ? 97.122 -9.515 101.706 1.00 31.54 69 ALA C N 1
ATOM 2639 C CA . ALA C 1 32 ? 98.063 -9.075 102.696 1.00 30.71 69 ALA C CA 1
ATOM 2640 C C . ALA C 1 32 ? 99.453 -9.129 102.110 1.00 35.15 69 ALA C C 1
ATOM 2641 O O . ALA C 1 32 ? 99.803 -10.118 101.494 1.00 34.79 69 ALA C O 1
ATOM 2643 N N . 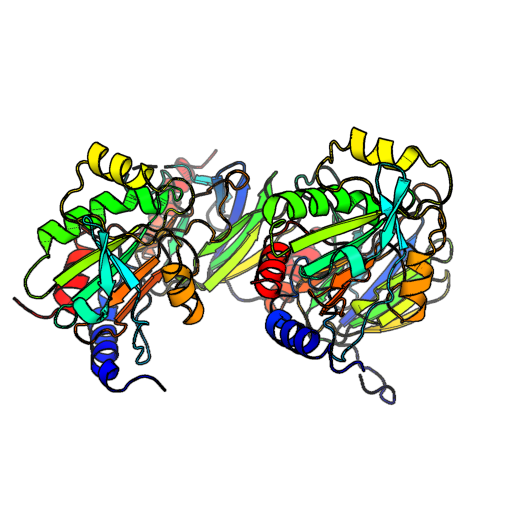SER C 1 33 ? 100.242 -8.074 102.290 1.00 38.00 70 SER C N 1
ATOM 2644 C CA . SER C 1 33 ? 101.604 -7.992 101.756 1.00 38.73 70 SER C CA 1
ATOM 2645 C C . SER C 1 33 ? 102.601 -7.962 102.903 1.00 35.40 70 SER C C 1
ATOM 2646 O O . SER C 1 33 ? 103.780 -7.778 102.685 1.00 43.95 70 SER C O 1
ATOM 2649 N N . ALA C 1 34 ? 102.117 -8.094 104.124 1.00 35.76 71 ALA C N 1
ATOM 2650 C CA . ALA C 1 34 ? 102.953 -8.098 105.297 1.00 38.43 71 ALA C CA 1
ATOM 2651 C C . ALA C 1 34 ? 102.218 -8.843 106.362 1.00 42.74 71 ALA C C 1
ATOM 2652 O O . ALA C 1 34 ? 101.001 -8.983 106.282 1.00 40.35 71 ALA C O 1
ATOM 2654 N N . PRO C 1 35 ? 102.932 -9.323 107.376 1.00 43.73 72 PRO C N 1
ATOM 2655 C CA . PRO C 1 35 ? 102.317 -10.137 108.386 1.00 46.60 72 PRO C CA 1
ATOM 2656 C C . PRO C 1 35 ? 101.469 -9.262 109.300 1.00 45.98 72 PRO C C 1
ATOM 2657 O O . PRO C 1 35 ? 101.971 -8.255 109.770 1.00 45.03 72 PRO C O 1
ATOM 2661 N N . LEU C 1 36 ? 100.216 -9.652 109.555 1.00 44.84 73 LEU C N 1
ATOM 2662 C CA . LEU C 1 36 ? 99.331 -8.859 110.407 1.00 38.37 73 LEU C CA 1
ATOM 2663 C C . LEU C 1 36 ? 98.429 -9.749 111.200 1.00 37.94 73 LEU C C 1
ATOM 2664 O O . LEU C 1 36 ? 97.560 -10.521 110.668 1.00 37.05 73 LEU C O 1
ATOM 2669 N N . LYS C 1 37 ? 98.633 -9.618 112.494 1.00 31.60 74 LYS C N 1
ATOM 2670 C CA . LYS C 1 37 ? 97.888 -10.344 113.422 1.00 37.81 74 LYS C CA 1
ATOM 2671 C C . LYS C 1 37 ? 96.679 -9.458 113.738 1.00 36.56 74 LYS C C 1
ATOM 2672 O O . LYS C 1 37 ? 96.816 -8.375 114.165 1.00 37.97 74 LYS C O 1
ATOM 2678 N N . LEU C 1 38 ? 95.491 -9.942 113.516 1.00 38.06 75 LEU C N 1
ATOM 2679 C CA . LEU C 1 38 ? 94.335 -9.099 113.754 1.00 40.45 75 LEU C CA 1
ATOM 2680 C C . LEU C 1 38 ? 94.144 -8.881 115.259 1.00 43.15 75 LEU C C 1
ATOM 2681 O O . LEU C 1 38 ? 94.522 -9.751 116.079 1.00 43.71 75 LEU C O 1
ATOM 2686 N N . PRO C 1 39 ? 93.496 -7.778 115.638 1.00 37.63 76 PRO C N 1
ATOM 2687 C CA . PRO C 1 39 ? 93.133 -7.671 117.043 1.00 36.24 76 PRO C CA 1
ATOM 2688 C C . PRO C 1 39 ? 92.158 -8.731 117.440 1.00 37.21 76 PRO C C 1
ATOM 2689 O O . PRO C 1 39 ? 91.410 -9.253 116.600 1.00 34.36 76 PRO C O 1
ATOM 2693 N N . ASP C 1 40 ? 92.217 -9.104 118.717 1.00 38.40 77 ASP C N 1
ATOM 2694 C CA . ASP C 1 40 ? 91.388 -10.166 119.214 1.00 46.16 77 ASP C CA 1
ATOM 2695 C C . ASP C 1 40 ? 89.962 -9.587 119.434 1.00 44.63 77 ASP C C 1
ATOM 2696 O O . ASP C 1 40 ? 89.577 -9.246 120.543 1.00 40.51 77 ASP C O 1
ATOM 2701 N N . LEU C 1 41 ? 89.188 -9.507 118.355 1.00 38.35 78 LEU C N 1
ATOM 2702 C CA . LEU C 1 41 ? 87.896 -8.867 118.414 1.00 38.04 78 LEU C CA 1
ATOM 2703 C C . LEU C 1 41 ? 87.091 -9.514 119.519 1.00 37.52 78 LEU C C 1
ATOM 2704 O O . LEU C 1 41 ? 87.116 -10.741 119.657 1.00 42.12 78 LEU C O 1
ATOM 2709 N N . ALA C 1 42 ? 86.362 -8.712 120.291 1.00 36.28 79 ALA C N 1
ATOM 2710 C CA . ALA C 1 42 ? 85.412 -9.260 121.280 1.00 37.86 79 ALA C CA 1
ATOM 2711 C C . ALA C 1 42 ? 83.997 -9.022 120.822 1.00 39.51 79 ALA C C 1
ATOM 2712 O O . ALA C 1 42 ? 83.672 -7.918 120.343 1.00 38.59 79 ALA C O 1
ATOM 2714 N N . PHE C 1 43 ? 83.143 -10.023 121.009 1.00 39.62 80 PHE C N 1
ATOM 2715 C CA . PHE C 1 43 ? 81.726 -9.971 120.610 1.00 39.10 80 PHE C CA 1
ATOM 2716 C C . PHE C 1 43 ? 80.972 -11.072 121.347 1.00 44.65 80 PHE C C 1
ATOM 2717 O O . PHE C 1 43 ? 81.589 -11.874 121.998 1.00 48.61 80 PHE C O 1
ATOM 2725 N N . GLU C 1 44 ? 79.652 -11.123 121.221 1.00 41.95 81 GLU C N 1
ATOM 2726 C CA . GLU C 1 44 ? 78.835 -12.165 121.854 1.00 42.56 81 GLU C CA 1
ATOM 2727 C C . GLU C 1 44 ? 78.278 -13.086 120.833 1.00 37.90 81 GLU C C 1
ATOM 2728 O O . GLU C 1 44 ? 78.170 -12.695 119.671 1.00 35.48 81 GLU C O 1
ATOM 2734 N N . ASP C 1 45 ? 77.858 -14.277 121.273 1.00 40.11 82 ASP C N 1
ATOM 2735 C CA . ASP C 1 45 ? 77.195 -15.278 120.393 1.00 42.25 82 ASP C CA 1
ATOM 2736 C C . ASP C 1 45 ? 75.703 -15.202 120.609 1.00 41.09 82 ASP C C 1
ATOM 2737 O O . ASP C 1 45 ? 75.274 -14.431 121.451 1.00 42.94 82 ASP C O 1
ATOM 2742 N N . ALA C 1 46 ? 74.924 -15.972 119.846 1.00 41.58 83 ALA C N 1
ATOM 2743 C CA . ALA C 1 46 ? 73.479 -15.911 119.952 1.00 46.26 83 ALA C CA 1
ATOM 2744 C C . ALA C 1 46 ? 72.944 -16.012 121.428 1.00 52.75 83 ALA C C 1
ATOM 2745 O O . ALA C 1 46 ? 71.930 -15.395 121.778 1.00 45.38 83 ALA C O 1
ATOM 2747 N N . ASP C 1 47 ? 73.664 -16.707 122.297 1.00 51.77 84 ASP C N 1
ATOM 2748 C CA . ASP C 1 47 ? 73.210 -16.883 123.685 1.00 54.28 84 ASP C CA 1
ATOM 2749 C C . ASP C 1 47 ? 73.699 -15.804 124.589 1.00 55.87 84 ASP C C 1
ATOM 2750 O O . ASP C 1 47 ? 73.559 -15.918 125.791 1.00 55.07 84 ASP C O 1
ATOM 2755 N N . GLY C 1 48 ? 74.319 -14.775 124.025 1.00 50.09 85 GLY C N 1
ATOM 2756 C CA . GLY C 1 48 ? 74.967 -13.766 124.819 1.00 45.89 85 GLY C CA 1
ATOM 2757 C C . GLY C 1 48 ? 76.228 -14.213 125.520 1.00 49.35 85 GLY C C 1
ATOM 2758 O O . GLY C 1 48 ? 76.681 -13.532 126.430 1.00 49.68 85 GLY C O 1
ATOM 2759 N N . LYS C 1 49 ? 76.852 -15.315 125.118 1.00 50.27 86 LYS C N 1
ATOM 2760 C CA . LYS C 1 49 ? 78.157 -15.626 125.707 1.00 52.74 86 LYS C CA 1
ATOM 2761 C C . LYS C 1 49 ? 79.309 -14.865 125.058 1.00 49.56 86 LYS C C 1
ATOM 2762 O O . LYS C 1 49 ? 79.335 -14.777 123.842 1.00 52.04 86 LYS C O 1
ATOM 2768 N N . PRO C 1 50 ? 80.249 -14.301 125.870 1.00 46.34 87 PRO C N 1
ATOM 2769 C CA . PRO C 1 50 ? 81.437 -13.586 125.351 1.00 45.51 87 PRO C CA 1
ATOM 2770 C C . PRO C 1 50 ? 82.297 -14.465 124.452 1.00 49.26 87 PRO C C 1
ATOM 2771 O O . PRO C 1 50 ? 82.597 -15.604 124.812 1.00 44.17 87 PRO C O 1
ATOM 2775 N N . LYS C 1 51 ? 82.676 -13.924 123.297 1.00 44.84 88 LYS C N 1
ATOM 2776 C CA . LYS C 1 51 ? 83.506 -14.584 122.323 1.00 40.81 88 LYS C CA 1
ATOM 2777 C C . LYS C 1 51 ? 84.674 -13.694 121.976 1.00 44.28 88 LYS C C 1
ATOM 2778 O O . LYS C 1 51 ? 84.620 -12.474 122.102 1.00 41.90 88 LYS C O 1
ATOM 2784 N N . LYS C 1 52 ? 85.756 -14.341 121.606 1.00 43.27 89 LYS C N 1
ATOM 2785 C CA . LYS C 1 52 ? 86.919 -13.702 121.077 1.00 43.32 89 LYS C CA 1
ATOM 2786 C C . LYS C 1 52 ? 87.246 -14.362 119.758 1.00 38.74 89 LYS C C 1
ATOM 2787 O O . LYS C 1 52 ? 86.918 -15.517 119.522 1.00 41.12 89 LYS C O 1
ATOM 2793 N N . LEU C 1 53 ? 87.858 -13.596 118.874 1.00 40.83 90 LEU C N 1
ATOM 2794 C CA . LEU C 1 53 ? 88.319 -14.140 117.616 1.00 40.13 90 LEU C CA 1
ATOM 2795 C C . LEU C 1 53 ? 89.351 -15.279 117.828 1.00 38.96 90 LEU C C 1
ATOM 2796 O O . LEU C 1 53 ? 89.367 -16.239 117.060 1.00 40.04 90 LEU C O 1
ATOM 2801 N N . SER C 1 54 ? 90.197 -15.167 118.858 1.00 39.87 91 SER C N 1
ATOM 2802 C CA . SER C 1 54 ? 91.121 -16.272 119.230 1.00 44.96 91 SER C CA 1
ATOM 2803 C C . SER C 1 54 ? 90.434 -17.571 119.575 1.00 48.90 91 SER C C 1
ATOM 2804 O O . SER C 1 54 ? 91.037 -18.624 119.431 1.00 39.19 91 SER C O 1
ATOM 2807 N N . ASP C 1 55 ? 89.174 -17.516 120.014 1.00 46.26 92 ASP C N 1
ATOM 2808 C CA . ASP C 1 55 ? 88.442 -18.744 120.218 1.00 45.50 92 ASP C CA 1
ATOM 2809 C C . ASP C 1 55 ? 88.364 -19.510 118.928 1.00 46.50 92 ASP C C 1
ATOM 2810 O O . ASP C 1 55 ? 88.105 -20.680 118.997 1.00 43.49 92 ASP C O 1
ATOM 2815 N N . PHE C 1 56 ? 88.537 -18.875 117.765 1.00 42.77 93 PHE C N 1
ATOM 2816 C CA . PHE C 1 56 ? 88.350 -19.586 116.466 1.00 41.95 93 PHE C CA 1
ATOM 2817 C C . PHE C 1 56 ? 89.663 -20.014 115.796 1.00 41.92 93 PHE C C 1
ATOM 2818 O O . PHE C 1 56 ? 89.653 -20.401 114.604 1.00 41.25 93 PHE C O 1
ATOM 2826 N N . ARG C 1 57 ? 90.786 -19.905 116.519 1.00 43.24 94 ARG C N 1
ATOM 2827 C CA . ARG C 1 57 ? 92.087 -20.405 116.030 1.00 47.95 94 ARG C CA 1
ATOM 2828 C C . ARG C 1 57 ? 91.953 -21.809 115.479 1.00 48.31 94 ARG C C 1
ATOM 2829 O O . ARG C 1 57 ? 91.130 -22.567 115.960 1.00 37.34 94 ARG C O 1
ATOM 2837 N N . GLY C 1 58 ? 92.787 -22.179 114.510 1.00 52.63 95 GLY C N 1
ATOM 2838 C CA . GLY C 1 58 ? 92.764 -23.550 113.985 1.00 47.82 95 GLY C CA 1
ATOM 2839 C C . GLY C 1 58 ? 91.930 -23.678 112.725 1.00 51.54 95 GLY C C 1
ATOM 2840 O O . GLY C 1 58 ? 92.145 -24.608 111.953 1.00 41.43 95 GLY C O 1
ATOM 2841 N N . LYS C 1 59 ? 91.005 -22.738 112.485 1.00 45.66 96 LYS C N 1
ATOM 2842 C CA . LYS C 1 59 ? 90.350 -22.658 111.192 1.00 42.52 96 LYS C CA 1
ATOM 2843 C C . LYS C 1 59 ? 90.646 -21.370 110.443 1.00 41.22 96 LYS C C 1
ATOM 2844 O O . LYS C 1 59 ? 90.994 -20.346 111.010 1.00 37.50 96 LYS C O 1
ATOM 2850 N N . THR C 1 60 ? 90.503 -21.469 109.134 1.00 40.59 97 THR C N 1
ATOM 2851 C CA . THR C 1 60 ? 90.439 -20.309 108.272 1.00 38.98 97 THR C CA 1
ATOM 2852 C C . THR C 1 60 ? 89.025 -19.709 108.431 1.00 39.52 97 THR C C 1
ATOM 2853 O O . THR C 1 60 ? 88.021 -20.429 108.424 1.00 38.96 97 THR C O 1
ATOM 2857 N N . LEU C 1 61 ? 88.965 -18.393 108.581 1.00 38.19 98 LEU C N 1
ATOM 2858 C CA . LEU C 1 61 ? 87.702 -17.658 108.817 1.00 37.90 98 LEU C CA 1
ATOM 2859 C C . LEU C 1 61 ? 87.481 -16.563 107.794 1.00 36.36 98 LEU C C 1
ATOM 2860 O O . LEU C 1 61 ? 88.455 -15.950 107.332 1.00 35.83 98 LEU C O 1
ATOM 2865 N N . LEU C 1 62 ? 86.219 -16.327 107.451 1.00 31.49 99 LEU C N 1
ATOM 2866 C CA . LEU C 1 62 ? 85.833 -15.059 106.804 1.00 33.11 99 LEU C CA 1
ATOM 2867 C C . LEU C 1 62 ? 85.121 -14.230 107.841 1.00 29.58 99 LEU C C 1
ATOM 2868 O O . LEU C 1 62 ? 84.022 -14.583 108.222 1.00 33.31 99 LEU C O 1
ATOM 2873 N N . VAL C 1 63 ? 85.816 -13.226 108.382 1.00 29.72 100 VAL C N 1
ATOM 2874 C CA . VAL C 1 63 ? 85.257 -12.369 109.358 1.00 30.99 100 VAL C CA 1
ATOM 2875 C C . VAL C 1 63 ? 84.597 -11.201 108.656 1.00 32.81 100 VAL C C 1
ATOM 2876 O O . VAL C 1 63 ? 85.254 -10.480 107.933 1.00 33.05 100 VAL C O 1
ATOM 2880 N N . ASN C 1 64 ? 83.316 -11.013 108.936 1.00 32.31 101 ASN C N 1
ATOM 2881 C CA . ASN C 1 64 ? 82.479 -9.995 108.301 1.00 33.16 101 ASN C CA 1
ATOM 2882 C C . ASN C 1 64 ? 81.814 -9.115 109.371 1.00 30.40 101 ASN C C 1
ATOM 2883 O O . ASN C 1 64 ? 81.385 -9.583 110.470 1.00 29.00 101 ASN C O 1
ATOM 2888 N N . LEU C 1 65 ? 81.802 -7.825 109.105 1.00 28.94 102 LEU C N 1
ATOM 2889 C CA . LEU C 1 65 ? 81.040 -6.835 109.898 1.00 28.13 102 LEU C CA 1
ATOM 2890 C C . LEU C 1 65 ? 79.878 -6.413 109.064 1.00 27.79 102 LEU C C 1
ATOM 2891 O O . LEU C 1 65 ? 80.101 -5.950 107.923 1.00 24.71 102 LEU C O 1
ATOM 2896 N N . TRP C 1 66 ? 78.648 -6.587 109.604 1.00 27.02 103 TRP C N 1
ATOM 2897 C CA . TRP C 1 66 ? 77.404 -6.287 108.885 1.00 27.31 103 TRP C CA 1
ATOM 2898 C C . TRP C 1 66 ? 76.474 -5.456 109.761 1.00 29.54 103 TRP C C 1
ATOM 2899 O O . TRP C 1 66 ? 76.640 -5.376 111.023 1.00 27.62 103 TRP C O 1
ATOM 2910 N N . ALA C 1 67 ? 75.528 -4.797 109.111 1.00 28.95 104 ALA C N 1
ATOM 2911 C CA . ALA C 1 67 ? 74.534 -4.030 109.848 1.00 29.11 104 ALA C CA 1
ATOM 2912 C C . ALA C 1 67 ? 73.311 -3.810 109.048 1.00 31.25 104 ALA C C 1
ATOM 2913 O O . ALA C 1 67 ? 73.384 -3.724 107.834 1.00 28.08 104 ALA C O 1
ATOM 2915 N N . THR C 1 68 ? 72.165 -3.684 109.737 1.00 31.37 105 THR C N 1
ATOM 2916 C CA . THR C 1 68 ? 70.886 -3.592 109.014 1.00 29.97 105 THR C CA 1
ATOM 2917 C C . THR C 1 68 ? 70.740 -2.231 108.400 1.00 28.84 105 THR C C 1
ATOM 2918 O O . THR C 1 68 ? 69.967 -2.083 107.470 1.00 30.62 105 THR C O 1
ATOM 2922 N N . TRP C 1 69 ? 71.519 -1.247 108.853 1.00 25.62 106 TRP C N 1
ATOM 2923 C CA . TRP C 1 69 ? 71.370 0.059 108.303 1.00 27.46 106 TRP C CA 1
ATOM 2924 C C . TRP C 1 69 ? 72.099 0.180 106.975 1.00 28.85 106 TRP C C 1
ATOM 2925 O O . TRP C 1 69 ? 71.949 1.157 106.333 1.00 29.48 106 TRP C O 1
ATOM 2936 N N . CYS C 1 70 ? 72.932 -0.775 106.597 1.00 26.71 107 CYS C N 1
ATOM 2937 C CA . CYS C 1 70 ? 73.790 -0.652 105.403 1.00 26.59 107 CYS C CA 1
ATOM 2938 C C . CYS C 1 70 ? 73.253 -1.522 104.290 1.00 26.53 107 CYS C C 1
ATOM 2939 O O . CYS C 1 70 ? 73.237 -2.750 104.397 1.00 27.35 107 CYS C O 1
ATOM 2942 N N . VAL C 1 71 ? 72.770 -0.907 103.230 1.00 28.51 108 VAL C N 1
ATOM 2943 C CA . VAL C 1 71 ? 72.125 -1.646 102.173 1.00 30.08 108 VAL C CA 1
ATOM 2944 C C . VAL C 1 71 ? 73.012 -2.771 101.593 1.00 30.40 108 VAL C C 1
ATOM 2945 O O . VAL C 1 71 ? 72.538 -3.875 101.404 1.00 30.39 108 VAL C O 1
ATOM 2949 N N . PRO C 1 72 ? 74.270 -2.482 101.204 1.00 30.06 109 PRO C N 1
ATOM 2950 C CA . PRO C 1 72 ? 75.024 -3.616 100.629 1.00 29.85 109 PRO C CA 1
ATOM 2951 C C . PRO C 1 72 ? 75.375 -4.740 101.615 1.00 30.87 109 PRO C C 1
ATOM 2952 O O . PRO C 1 72 ? 75.533 -5.900 101.191 1.00 30.45 109 PRO C O 1
ATOM 2956 N N . SER C 1 73 ? 75.489 -4.405 102.904 1.00 26.12 110 SER C N 1
ATOM 2957 C CA . SER C 1 73 ? 75.718 -5.394 103.919 1.00 28.64 110 SER C CA 1
ATOM 2958 C C . SER C 1 73 ? 74.483 -6.307 104.012 1.00 30.29 110 SER C C 1
ATOM 2959 O O . SER C 1 73 ? 74.610 -7.501 103.943 1.00 33.35 110 SER C O 1
ATOM 2962 N N . ARG C 1 74 ? 73.278 -5.752 104.061 1.00 32.69 111 ARG C N 1
ATOM 2963 C CA . ARG C 1 74 ? 72.082 -6.576 103.975 1.00 33.67 111 ARG C CA 1
ATOM 2964 C C . ARG C 1 74 ? 72.064 -7.500 102.748 1.00 35.49 111 ARG C C 1
ATOM 2965 O O . ARG C 1 74 ? 71.759 -8.676 102.853 1.00 34.78 111 ARG C O 1
ATOM 2973 N N . LYS C 1 75 ? 72.373 -6.972 101.578 1.00 36.22 112 LYS C N 1
ATOM 2974 C CA . LYS C 1 75 ? 72.273 -7.758 100.376 1.00 35.19 112 LYS C CA 1
ATOM 2975 C C . LYS C 1 75 ? 73.273 -8.871 100.297 1.00 36.57 112 LYS C C 1
ATOM 2976 O O . LYS C 1 75 ? 73.057 -9.798 99.551 1.00 40.31 112 LYS C O 1
ATOM 2982 N N . GLU C 1 76 ? 74.402 -8.774 101.001 1.00 34.09 113 GLU C N 1
ATOM 2983 C CA . GLU C 1 76 ? 75.350 -9.870 100.930 1.00 32.28 113 GLU C CA 1
ATOM 2984 C C . GLU C 1 76 ? 75.169 -10.944 102.005 1.00 30.96 113 GLU C C 1
ATOM 2985 O O . GLU C 1 76 ? 75.893 -11.929 101.985 1.00 30.80 113 GLU C O 1
ATOM 2991 N N . MET C 1 77 ? 74.280 -10.763 102.983 1.00 32.53 114 MET C N 1
ATOM 2992 C CA . MET C 1 77 ? 74.168 -11.785 104.042 1.00 33.02 114 MET C CA 1
ATOM 2993 C C . MET C 1 77 ? 73.697 -13.152 103.532 1.00 34.34 114 MET C C 1
ATOM 2994 O O . MET C 1 77 ? 74.125 -14.169 104.063 1.00 34.99 114 MET C O 1
ATOM 2999 N N . PRO C 1 78 ? 72.801 -13.180 102.554 1.00 35.49 115 PRO C N 1
ATOM 3000 C CA . PRO C 1 78 ? 72.419 -14.514 102.012 1.00 37.31 115 PRO C CA 1
ATOM 3001 C C . PRO C 1 78 ? 73.572 -15.222 101.379 1.00 38.21 115 PRO C C 1
ATOM 3002 O O . PRO C 1 78 ? 73.723 -16.452 101.514 1.00 34.91 115 PRO C O 1
ATOM 3006 N N . ALA C 1 79 ? 74.440 -14.468 100.722 1.00 35.28 116 ALA C N 1
ATOM 3007 C CA . ALA C 1 79 ? 75.639 -15.083 100.161 1.00 32.63 116 ALA C CA 1
ATOM 3008 C C . ALA C 1 79 ? 76.537 -15.625 101.262 1.00 33.41 116 ALA C C 1
ATOM 3009 O O . ALA C 1 79 ? 77.059 -16.742 101.153 1.00 36.24 116 ALA C O 1
ATOM 3011 N N . LEU C 1 80 ? 76.742 -14.847 102.324 1.00 33.70 117 LEU C N 1
ATOM 3012 C CA . LEU C 1 80 ? 77.585 -15.300 103.438 1.00 31.54 117 LEU C CA 1
ATOM 3013 C C . LEU C 1 80 ? 76.994 -16.576 104.065 1.00 35.91 117 LEU C C 1
ATOM 3014 O O . LEU C 1 80 ? 77.720 -17.475 104.424 1.00 38.34 117 LEU C O 1
ATOM 3019 N N . ASP C 1 81 ? 75.680 -16.644 104.190 1.00 33.71 118 ASP C N 1
ATOM 3020 C CA . ASP C 1 81 ? 75.028 -17.780 104.853 1.00 36.06 118 ASP C CA 1
ATOM 3021 C C . ASP C 1 81 ? 75.216 -19.008 103.921 1.00 39.19 118 ASP C C 1
ATOM 3022 O O . ASP C 1 81 ? 75.564 -20.081 104.382 1.00 38.89 118 ASP C O 1
ATOM 3027 N N . GLU C 1 82 ? 75.074 -18.815 102.615 1.00 37.30 119 GLU C N 1
ATOM 3028 C CA . GLU C 1 82 ? 75.295 -19.888 101.646 1.00 40.90 119 GLU C CA 1
ATOM 3029 C C . GLU C 1 82 ? 76.727 -20.323 101.600 1.00 44.14 119 GLU C C 1
ATOM 3030 O O . GLU C 1 82 ? 77.043 -21.496 101.427 1.00 41.21 119 GLU C O 1
ATOM 3036 N N . LEU C 1 83 ? 77.633 -19.381 101.724 1.00 40.26 120 LEU C N 1
ATOM 3037 C CA . LEU C 1 83 ? 78.993 -19.735 101.693 1.00 36.28 120 LEU C CA 1
ATOM 3038 C C . LEU C 1 83 ? 79.274 -20.694 102.841 1.00 41.27 120 LEU C C 1
ATOM 3039 O O . LEU C 1 83 ? 80.022 -21.675 102.694 1.00 37.28 120 LEU C O 1
ATOM 3044 N N . GLN C 1 84 ? 78.727 -20.360 104.009 1.00 41.44 121 GLN C N 1
ATOM 3045 C CA . GLN C 1 84 ? 78.911 -21.124 105.251 1.00 41.27 121 GLN C CA 1
ATOM 3046 C C . GLN C 1 84 ? 78.446 -22.585 105.063 1.00 42.31 121 GLN C C 1
ATOM 3047 O O . GLN C 1 84 ? 79.161 -23.540 105.400 1.00 42.84 121 GLN C O 1
ATOM 3053 N N . GLY C 1 85 ? 77.249 -22.725 104.519 1.00 38.38 122 GLY C N 1
ATOM 3054 C CA . GLY C 1 85 ? 76.629 -24.018 104.212 1.00 43.96 122 GLY C CA 1
ATOM 3055 C C . GLY C 1 85 ? 77.506 -24.842 103.305 1.00 53.51 122 GLY C C 1
ATOM 3056 O O . GLY C 1 85 ? 77.662 -26.039 103.516 1.00 48.67 122 GLY C O 1
ATOM 3057 N N . LYS C 1 86 ? 78.141 -24.183 102.341 1.00 50.12 123 LYS C N 1
ATOM 3058 C CA . LYS C 1 86 ? 78.970 -24.866 101.351 1.00 49.82 123 LYS C CA 1
ATOM 3059 C C . LYS C 1 86 ? 80.295 -25.317 101.846 1.00 45.72 123 LYS C C 1
ATOM 3060 O O . LYS C 1 86 ? 80.702 -26.438 101.574 1.00 45.05 123 LYS C O 1
ATOM 3066 N N . LEU C 1 87 ? 81.000 -24.443 102.540 1.00 42.42 124 LEU C N 1
ATOM 3067 C CA . LEU C 1 87 ? 82.347 -24.722 102.985 1.00 43.93 124 LEU C CA 1
ATOM 3068 C C . LEU C 1 87 ? 82.565 -24.769 104.489 1.00 40.19 124 LEU C C 1
ATOM 3069 O O . LEU C 1 87 ? 83.669 -24.968 104.947 1.00 39.49 124 LEU C O 1
ATOM 3074 N N . SER C 1 88 ? 81.539 -24.572 105.276 1.00 44.89 125 SER C N 1
ATOM 3075 C CA . SER C 1 88 ? 81.729 -24.645 106.723 1.00 50.08 125 SER C CA 1
ATOM 3076 C C . SER C 1 88 ? 82.205 -26.086 107.058 1.00 50.45 125 SER C C 1
ATOM 3077 O O . SER C 1 88 ? 81.626 -27.046 106.584 1.00 54.06 125 SER C O 1
ATOM 3080 N N . GLY C 1 89 ? 83.267 -26.224 107.835 1.00 52.79 126 GLY C N 1
ATOM 3081 C CA . GLY C 1 89 ? 83.686 -27.529 108.311 1.00 54.68 126 GLY C CA 1
ATOM 3082 C C . GLY C 1 89 ? 84.835 -27.413 109.293 1.00 57.20 126 GLY C C 1
ATOM 3083 O O . GLY C 1 89 ? 85.123 -26.320 109.807 1.00 54.09 126 GLY C O 1
ATOM 3084 N N . PRO C 1 90 ? 85.533 -28.526 109.549 1.00 52.52 127 PRO C N 1
ATOM 3085 C CA . PRO C 1 90 ? 86.612 -28.413 110.533 1.00 52.21 127 PRO C CA 1
ATOM 3086 C C . PRO C 1 90 ? 87.753 -27.481 110.130 1.00 48.91 127 PRO C C 1
ATOM 3087 O O . PRO C 1 90 ? 88.603 -27.226 110.954 1.00 47.11 127 PRO C O 1
ATOM 3091 N N . ASN C 1 91 ? 87.787 -26.995 108.882 1.00 49.04 128 ASN C N 1
ATOM 3092 C CA . ASN C 1 91 ? 88.847 -26.054 108.430 1.00 49.55 128 ASN C CA 1
ATOM 3093 C C . ASN C 1 91 ? 88.438 -24.586 108.139 1.00 47.47 128 ASN C C 1
ATOM 3094 O O . ASN C 1 91 ? 89.312 -23.688 107.974 1.00 44.86 128 ASN C O 1
ATOM 3099 N N . PHE C 1 92 ? 87.127 -24.359 108.097 1.00 45.03 129 PHE C N 1
ATOM 3100 C CA . PHE C 1 92 ? 86.601 -23.077 107.711 1.00 42.31 129 PHE C CA 1
ATOM 3101 C C . PHE C 1 92 ? 85.254 -22.744 108.309 1.00 42.30 129 PHE C C 1
ATOM 3102 O O . PHE C 1 92 ? 84.372 -23.601 108.459 1.00 35.90 129 PHE C O 1
ATOM 3110 N N . GLU C 1 93 ? 85.088 -21.445 108.577 1.00 41.90 130 GLU C N 1
ATOM 3111 C CA . GLU C 1 93 ? 83.863 -20.892 109.158 1.00 41.35 130 GLU C CA 1
ATOM 3112 C C . GLU C 1 93 ? 83.709 -19.400 108.745 1.00 33.33 130 GLU C C 1
ATOM 3113 O O . GLU C 1 93 ? 84.666 -18.683 108.769 1.00 32.20 130 GLU C O 1
ATOM 3119 N N . VAL C 1 94 ? 82.487 -18.966 108.491 1.00 32.94 131 VAL C N 1
ATOM 3120 C CA . VAL C 1 94 ? 82.165 -17.565 108.362 1.00 34.70 131 VAL C CA 1
ATOM 3121 C C . VAL C 1 94 ? 81.824 -17.046 109.760 1.00 37.61 131 VAL C C 1
ATOM 3122 O O . VAL C 1 94 ? 81.052 -17.658 110.482 1.00 33.26 131 VAL C O 1
ATOM 3126 N N . VAL C 1 95 ? 82.445 -15.933 110.149 1.00 34.19 132 VAL C N 1
ATOM 3127 C CA . VAL C 1 95 ? 82.110 -15.296 111.357 1.00 32.46 132 VAL C CA 1
ATOM 3128 C C . VAL C 1 95 ? 81.543 -13.894 111.096 1.00 33.38 132 VAL C C 1
ATOM 3129 O O . VAL C 1 95 ? 82.278 -12.923 111.008 1.00 32.22 132 VAL C O 1
ATOM 3133 N N . ALA C 1 96 ? 80.235 -13.832 110.961 1.00 31.28 133 ALA C N 1
ATOM 3134 C CA . ALA C 1 96 ? 79.513 -12.609 110.718 1.00 31.33 133 ALA C CA 1
ATOM 3135 C C . ALA C 1 96 ? 79.133 -11.906 112.022 1.00 36.63 133 ALA C C 1
ATOM 3136 O O . ALA C 1 96 ? 78.352 -12.455 112.805 1.00 39.40 133 ALA C O 1
ATOM 3138 N N . ILE C 1 97 ? 79.716 -10.729 112.262 1.00 29.06 134 ILE C N 1
ATOM 3139 C CA . ILE C 1 97 ? 79.486 -9.989 113.487 1.00 30.72 134 ILE C CA 1
ATOM 3140 C C . ILE C 1 97 ? 78.568 -8.819 113.153 1.00 29.17 134 ILE C C 1
ATOM 3141 O O . ILE C 1 97 ? 78.953 -7.902 112.434 1.00 30.13 134 ILE C O 1
ATOM 3146 N N . ASN C 1 98 ? 77.353 -8.871 113.662 1.00 27.97 135 ASN C N 1
ATOM 3147 C CA . ASN C 1 98 ? 76.452 -7.731 113.601 1.00 27.28 135 ASN C CA 1
ATOM 3148 C C . ASN C 1 98 ? 76.895 -6.605 114.471 1.00 28.15 135 ASN C C 1
ATOM 3149 O O . ASN C 1 98 ? 77.296 -6.815 115.632 1.00 33.07 135 ASN C O 1
ATOM 3154 N N . ILE C 1 99 ? 76.930 -5.407 113.902 1.00 28.42 136 ILE C N 1
ATOM 3155 C CA . ILE C 1 99 ? 77.296 -4.243 114.703 1.00 28.88 136 ILE C CA 1
ATOM 3156 C C . ILE C 1 99 ? 76.181 -3.113 114.805 1.00 28.59 136 ILE C C 1
ATOM 3157 O O . ILE C 1 99 ? 76.499 -1.992 115.166 1.00 27.47 136 ILE C O 1
ATOM 3162 N N . ASP C 1 100 ? 74.899 -3.443 114.640 1.00 27.00 137 ASP C N 1
ATOM 3163 C CA . ASP C 1 100 ? 73.815 -2.480 114.922 1.00 29.65 137 ASP C CA 1
ATOM 3164 C C . ASP C 1 100 ? 73.886 -1.996 116.372 1.00 31.88 137 ASP C C 1
ATOM 3165 O O . ASP C 1 100 ? 73.953 -2.812 117.286 1.00 33.79 137 ASP C O 1
ATOM 3170 N N . THR C 1 101 ? 73.869 -0.673 116.566 1.00 28.79 138 THR C N 1
ATOM 3171 C CA . THR C 1 101 ? 73.955 -0.070 117.881 1.00 27.38 138 THR C CA 1
ATOM 3172 C C . THR C 1 101 ? 72.575 0.488 118.269 1.00 32.03 138 THR C C 1
ATOM 3173 O O . THR C 1 101 ? 72.153 0.397 119.402 1.00 32.63 138 THR C O 1
ATOM 3177 N N . ARG C 1 102 ? 71.858 1.054 117.314 1.00 31.00 139 ARG C N 1
ATOM 3178 C CA . ARG C 1 102 ? 70.700 1.868 117.671 1.00 36.07 139 ARG C CA 1
ATOM 3179 C C . ARG C 1 102 ? 69.387 1.086 117.871 1.00 32.31 139 ARG C C 1
ATOM 3180 O O . ARG C 1 102 ? 68.557 1.399 118.713 1.00 34.57 139 ARG C O 1
ATOM 3188 N N . ASP C 1 103 ? 69.194 0.126 117.003 1.00 31.94 140 ASP C N 1
ATOM 3189 C CA . ASP C 1 103 ? 68.119 -0.858 117.057 1.00 36.34 140 ASP C CA 1
ATOM 3190 C C . ASP C 1 103 ? 68.668 -2.317 117.171 1.00 34.50 140 ASP C C 1
ATOM 3191 O O . ASP C 1 103 ? 68.626 -3.098 116.196 1.00 33.17 140 ASP C O 1
ATOM 3196 N N . PRO C 1 104 ? 69.171 -2.699 118.352 1.00 36.79 141 PRO C N 1
ATOM 3197 C CA . PRO C 1 104 ? 69.802 -4.024 118.549 1.00 38.41 141 PRO C CA 1
ATOM 3198 C C . PRO C 1 104 ? 68.909 -5.250 118.297 1.00 37.37 141 PRO C C 1
ATOM 3199 O O . PRO C 1 104 ? 69.419 -6.323 117.986 1.00 33.33 141 PRO C O 1
ATOM 3203 N N . GLU C 1 105 ? 67.591 -5.096 118.359 1.00 36.10 142 GLU C N 1
ATOM 3204 C CA . GLU C 1 105 ? 66.682 -6.226 118.090 1.00 33.99 142 GLU C CA 1
ATOM 3205 C C . GLU C 1 105 ? 66.437 -6.497 116.587 1.00 33.06 142 GLU C C 1
ATOM 3206 O O . GLU C 1 105 ? 66.102 -7.609 116.180 1.00 30.18 142 GLU C O 1
ATOM 3212 N N . LYS C 1 106 ? 66.649 -5.480 115.766 1.00 31.39 143 LYS C N 1
ATOM 3213 C CA . LYS C 1 106 ? 66.297 -5.569 114.357 1.00 30.31 143 LYS C CA 1
ATOM 3214 C C . LYS C 1 106 ? 67.082 -6.609 113.559 1.00 29.72 143 LYS C C 1
ATOM 3215 O O . LYS C 1 106 ? 66.549 -7.262 112.657 1.00 34.72 143 LYS C O 1
ATOM 3221 N N . PRO C 1 107 ? 68.360 -6.764 113.857 1.00 30.58 144 PRO C N 1
ATOM 3222 C CA . PRO C 1 107 ? 69.132 -7.736 113.047 1.00 32.75 144 PRO C CA 1
ATOM 3223 C C . PRO C 1 107 ? 68.586 -9.164 113.146 1.00 34.22 144 PRO C C 1
ATOM 3224 O O . PRO C 1 107 ? 68.601 -9.945 112.163 1.00 35.71 144 PRO C O 1
ATOM 3228 N N . LYS C 1 108 ? 68.130 -9.515 114.343 1.00 35.02 145 LYS C N 1
ATOM 3229 C CA . LYS C 1 108 ? 67.488 -10.848 114.561 1.00 36.95 145 LYS C CA 1
ATOM 3230 C C . LYS C 1 108 ? 66.227 -11.033 113.750 1.00 34.43 145 LYS C C 1
ATOM 3231 O O . LYS C 1 108 ? 66.007 -12.091 113.143 1.00 32.94 145 LYS C O 1
ATOM 3237 N N . THR C 1 109 ? 65.412 -9.971 113.675 1.00 33.07 146 THR C N 1
ATOM 3238 C CA . THR C 1 109 ? 64.257 -9.960 112.786 1.00 33.43 146 THR C CA 1
ATOM 3239 C C . THR C 1 109 ? 64.676 -10.078 111.311 1.00 38.14 146 THR C C 1
ATOM 3240 O O . THR C 1 109 ? 64.025 -10.792 110.536 1.00 38.04 146 THR C O 1
ATOM 3244 N N . PHE C 1 110 ? 65.698 -9.331 110.901 1.00 31.84 147 PHE C N 1
ATOM 3245 C CA . PHE C 1 110 ? 66.206 -9.437 109.522 1.00 33.99 147 PHE C CA 1
ATOM 3246 C C . PHE C 1 110 ? 66.632 -10.871 109.202 1.00 30.15 147 PHE C C 1
ATOM 3247 O O . PHE C 1 110 ? 66.267 -11.397 108.162 1.00 33.58 147 PHE C O 1
ATOM 3255 N N . LEU C 1 111 ? 67.418 -11.501 110.056 1.00 27.10 148 LEU C N 1
ATOM 3256 C CA . LEU C 1 111 ? 67.903 -12.839 109.752 1.00 31.67 148 LEU C CA 1
ATOM 3257 C C . LEU C 1 111 ? 66.738 -13.876 109.702 1.00 37.28 148 LEU C C 1
ATOM 3258 O O . LEU C 1 111 ? 66.631 -14.698 108.778 1.00 38.46 148 LEU C O 1
ATOM 3263 N N . LYS C 1 112 ? 65.871 -13.795 110.678 1.00 37.94 149 LYS C N 1
ATOM 3264 C CA . LYS C 1 112 ? 64.703 -14.664 110.731 1.00 39.51 149 LYS C CA 1
ATOM 3265 C C . LYS C 1 112 ? 63.854 -14.522 109.469 1.00 39.11 149 LYS C C 1
ATOM 3266 O O . LYS C 1 112 ? 63.612 -15.528 108.857 1.00 37.77 149 LYS C O 1
ATOM 3272 N N . GLU C 1 113 ? 63.434 -13.319 109.044 1.00 38.37 150 GLU C N 1
ATOM 3273 C CA . GLU C 1 113 ? 62.631 -13.184 107.807 1.00 40.39 150 GLU C CA 1
ATOM 3274 C C . GLU C 1 113 ? 63.344 -13.720 106.527 1.00 44.87 150 GLU C C 1
ATOM 3275 O O . GLU C 1 113 ? 62.714 -14.335 105.661 1.00 44.52 150 GLU C O 1
ATOM 3281 N N . ALA C 1 114 ? 64.662 -13.528 106.434 1.00 43.07 151 ALA C N 1
ATOM 3282 C CA . ALA C 1 114 ? 65.486 -14.064 105.305 1.00 46.05 151 ALA C CA 1
ATOM 3283 C C . ALA C 1 114 ? 65.794 -15.579 105.435 1.00 45.07 151 ALA C C 1
ATOM 3284 O O . ALA C 1 114 ? 66.384 -16.187 104.569 1.00 47.91 151 ALA C O 1
ATOM 3286 N N . ASN C 1 115 ? 65.479 -16.149 106.589 1.00 42.16 152 ASN C N 1
ATOM 3287 C CA . ASN C 1 115 ? 65.794 -17.527 106.880 1.00 42.61 152 ASN C CA 1
ATOM 3288 C C . ASN C 1 115 ? 67.282 -17.861 106.822 1.00 41.27 152 ASN C C 1
ATOM 3289 O O . ASN C 1 115 ? 67.688 -18.928 106.393 1.00 41.32 152 ASN C O 1
ATOM 3294 N N . LEU C 1 116 ? 68.102 -16.957 107.328 1.00 40.87 153 LEU C N 1
ATOM 3295 C CA . LEU C 1 116 ? 69.508 -17.222 107.466 1.00 39.41 153 LEU C CA 1
ATOM 3296 C C . LEU C 1 116 ? 69.778 -17.740 108.872 1.00 40.37 153 LEU C C 1
ATOM 3297 O O . LEU C 1 116 ? 69.808 -16.989 109.833 1.00 45.26 153 LEU C O 1
ATOM 3302 N N . THR C 1 117 ? 70.088 -19.023 108.950 1.00 40.27 154 THR C N 1
ATOM 3303 C CA . THR C 1 117 ? 70.344 -19.676 110.216 1.00 37.75 154 THR C CA 1
ATOM 3304 C C . THR C 1 117 ? 71.764 -20.247 110.347 1.00 40.44 154 THR C C 1
ATOM 3305 O O . THR C 1 117 ? 72.222 -20.529 111.466 1.00 41.90 154 THR C O 1
ATOM 3309 N N . ARG C 1 118 ? 72.524 -20.381 109.259 1.00 40.00 155 ARG C N 1
ATOM 3310 C CA . ARG C 1 118 ? 73.861 -20.966 109.396 1.00 39.80 155 ARG C CA 1
ATOM 3311 C C . ARG C 1 118 ? 74.949 -20.068 110.050 1.00 42.39 155 ARG C C 1
ATOM 3312 O O . ARG C 1 118 ? 76.004 -20.550 110.444 1.00 35.80 155 ARG C O 1
ATOM 3320 N N . LEU C 1 119 ? 74.688 -18.768 110.190 1.00 41.23 156 LEU C N 1
ATOM 3321 C CA . LEU C 1 119 ? 75.689 -17.830 110.693 1.00 37.70 156 LEU C CA 1
ATOM 3322 C C . LEU C 1 119 ? 75.599 -17.711 112.183 1.00 36.34 156 LEU C C 1
ATOM 3323 O O . LEU C 1 119 ? 76.475 -17.147 112.798 1.00 34.41 156 LEU C O 1
ATOM 3328 N N . GLY C 1 120 ? 74.535 -18.264 112.775 1.00 36.74 157 GLY C N 1
ATOM 3329 C CA . GLY C 1 120 ? 74.290 -18.027 114.206 1.00 39.07 157 GLY C CA 1
ATOM 3330 C C . GLY C 1 120 ? 73.871 -16.554 114.353 1.00 37.42 157 GLY C C 1
ATOM 3331 O O . GLY C 1 120 ? 73.220 -16.017 113.469 1.00 35.21 157 GLY C O 1
ATOM 3332 N N . TYR C 1 121 ? 74.229 -15.940 115.475 1.00 36.05 158 TYR C N 1
ATOM 3333 C CA . TYR C 1 121 ? 74.018 -14.512 115.726 1.00 39.00 158 TYR C CA 1
ATOM 3334 C C . TYR C 1 121 ? 75.162 -13.929 116.542 1.00 34.80 158 TYR C C 1
ATOM 3335 O O . TYR C 1 121 ? 75.008 -13.538 117.714 1.00 36.59 158 TYR C O 1
ATOM 3344 N N . PHE C 1 122 ? 76.338 -13.848 115.948 1.00 35.10 159 PHE C N 1
ATOM 3345 C CA . PHE C 1 122 ? 77.409 -13.114 116.629 1.00 34.09 159 PHE C CA 1
ATOM 3346 C C . PHE C 1 122 ? 77.111 -11.595 116.532 1.00 34.44 159 PHE C C 1
ATOM 3347 O O . PHE C 1 122 ? 76.643 -11.124 115.493 1.00 32.98 159 PHE C O 1
ATOM 3355 N N . ASN C 1 123 ? 77.389 -10.854 117.595 1.00 33.11 160 ASN C N 1
ATOM 3356 C CA . ASN C 1 123 ? 76.997 -9.449 117.666 1.00 34.66 160 ASN C CA 1
ATOM 3357 C C . ASN C 1 123 ? 77.917 -8.639 118.588 1.00 34.42 160 ASN C C 1
ATOM 3358 O O . ASN C 1 123 ? 78.411 -9.150 119.584 1.00 34.90 160 ASN C O 1
ATOM 3363 N N . ASP C 1 124 ? 78.124 -7.370 118.234 1.00 32.30 161 ASP C N 1
ATOM 3364 C CA . ASP C 1 124 ? 78.765 -6.366 119.095 1.00 31.25 161 ASP C CA 1
ATOM 3365 C C . ASP C 1 124 ? 77.916 -5.099 119.051 1.00 34.31 161 ASP C C 1
ATOM 3366 O O . ASP C 1 124 ? 78.067 -4.273 118.134 1.00 27.71 161 ASP C O 1
ATOM 3371 N N . GLN C 1 125 ? 77.075 -4.910 120.063 1.00 32.53 162 GLN C N 1
ATOM 3372 C CA . GLN C 1 125 ? 76.124 -3.819 120.089 1.00 35.63 162 GLN C CA 1
ATOM 3373 C C . GLN C 1 125 ? 76.753 -2.460 120.404 1.00 32.93 162 GLN C C 1
ATOM 3374 O O . GLN C 1 125 ? 76.061 -1.444 120.378 1.00 30.33 162 GLN C O 1
ATOM 3380 N N . LYS C 1 126 ? 78.032 -2.432 120.660 1.00 29.54 163 LYS C N 1
ATOM 3381 C CA . LYS C 1 126 ? 78.767 -1.218 120.757 1.00 29.59 163 LYS C CA 1
ATOM 3382 C C . LYS C 1 126 ? 79.548 -0.901 119.505 1.00 29.00 163 LYS C C 1
ATOM 3383 O O . LYS C 1 126 ? 80.117 0.132 119.464 1.00 31.80 163 LYS C O 1
ATOM 3389 N N . ALA C 1 127 ? 79.618 -1.792 118.525 1.00 29.75 164 ALA C N 1
ATOM 3390 C CA . ALA C 1 127 ? 80.334 -1.532 117.267 1.00 29.97 164 ALA C CA 1
ATOM 3391 C C . ALA C 1 127 ? 81.818 -1.235 117.515 1.00 29.85 164 ALA C C 1
ATOM 3392 O O . ALA C 1 127 ? 82.488 -0.621 116.691 1.00 29.66 164 ALA C O 1
ATOM 3394 N N . LYS C 1 128 ? 82.345 -1.719 118.620 1.00 27.41 165 LYS C N 1
ATOM 3395 C CA . LYS C 1 128 ? 83.751 -1.544 118.895 1.00 28.13 165 LYS C CA 1
ATOM 3396 C C . LYS C 1 128 ? 84.641 -2.323 117.966 1.00 26.86 165 LYS C C 1
ATOM 3397 O O . LYS C 1 128 ? 85.736 -1.892 117.695 1.00 32.00 165 LYS C O 1
ATOM 3403 N N . VAL C 1 129 ? 84.200 -3.486 117.511 1.00 29.12 166 VAL C N 1
ATOM 3404 C CA . VAL C 1 129 ? 84.974 -4.217 116.525 1.00 29.23 166 VAL C CA 1
ATOM 3405 C C . VAL C 1 129 ? 85.283 -3.438 115.261 1.00 29.12 166 VAL C C 1
ATOM 3406 O O . VAL C 1 129 ? 86.281 -3.712 114.601 1.00 29.02 166 VAL C O 1
ATOM 3410 N N . PHE C 1 130 ? 84.397 -2.519 114.876 1.00 30.18 167 PHE C N 1
ATOM 3411 C CA . PHE C 1 130 ? 84.668 -1.632 113.721 1.00 28.09 167 PHE C CA 1
ATOM 3412 C C . PHE C 1 130 ? 85.820 -0.714 114.061 1.00 30.88 167 PHE C C 1
ATOM 3413 O O . PHE C 1 130 ? 86.715 -0.564 113.249 1.00 29.23 167 PHE C O 1
ATOM 3421 N N . GLN C 1 131 ? 85.831 -0.150 115.271 1.00 28.13 168 GLN C N 1
ATOM 3422 C CA . GLN C 1 131 ? 86.952 0.733 115.657 1.00 32.10 168 GLN C CA 1
ATOM 3423 C C . GLN C 1 131 ? 88.233 -0.057 115.764 1.00 32.15 168 GLN C C 1
ATOM 3424 O O . GLN C 1 131 ? 89.294 0.444 115.361 1.00 31.13 168 GLN C O 1
ATOM 3430 N N . ASP C 1 132 ? 88.167 -1.266 116.287 1.00 29.59 169 ASP C N 1
ATOM 3431 C CA . ASP C 1 132 ? 89.399 -2.097 116.304 1.00 33.62 169 ASP C CA 1
ATOM 3432 C C . ASP C 1 132 ? 89.992 -2.319 114.914 1.00 34.00 169 ASP C C 1
ATOM 3433 O O . ASP C 1 132 ? 91.198 -2.180 114.741 1.00 37.45 169 ASP C O 1
ATOM 3438 N N . LEU C 1 133 ? 89.180 -2.716 113.936 1.00 30.94 170 LEU C N 1
ATOM 3439 C CA . LEU C 1 133 ? 89.709 -2.890 112.591 1.00 29.59 170 LEU C CA 1
ATOM 3440 C C . LEU C 1 133 ? 90.106 -1.574 111.953 1.00 32.91 170 LEU C C 1
ATOM 3441 O O . LEU C 1 133 ? 91.081 -1.485 111.200 1.00 33.55 170 LEU C O 1
ATOM 3446 N N . LYS C 1 134 ? 89.393 -0.510 112.292 1.00 33.31 171 LYS C N 1
ATOM 3447 C CA . LYS C 1 134 ? 89.743 0.762 111.745 1.00 33.77 171 LYS C CA 1
ATOM 3448 C C . LYS C 1 134 ? 91.125 1.148 112.176 1.00 35.23 171 LYS C C 1
ATOM 3449 O O . LYS C 1 134 ? 91.867 1.688 111.376 1.00 34.41 171 LYS C O 1
ATOM 3455 N N . ALA C 1 135 ? 91.481 0.898 113.433 1.00 32.67 172 ALA C N 1
ATOM 3456 C CA . ALA C 1 135 ? 92.730 1.423 113.937 1.00 38.57 172 ALA C CA 1
ATOM 3457 C C . ALA C 1 135 ? 93.953 0.785 113.238 1.00 39.61 172 ALA C C 1
ATOM 3458 O O . ALA C 1 135 ? 95.017 1.398 113.149 1.00 41.77 172 ALA C O 1
ATOM 3460 N N . ILE C 1 136 ? 93.775 -0.405 112.682 1.00 39.83 173 ILE C N 1
ATOM 3461 C CA . ILE C 1 136 ? 94.840 -1.058 111.903 1.00 40.12 173 ILE C CA 1
ATOM 3462 C C . ILE C 1 136 ? 94.631 -0.922 110.440 1.00 39.44 173 ILE C C 1
ATOM 3463 O O . ILE C 1 136 ? 95.193 -1.680 109.664 1.00 38.23 173 ILE C O 1
ATOM 3468 N N . GLY C 1 137 ? 93.809 0.027 110.028 1.00 37.89 174 GLY C N 1
ATOM 3469 C CA . GLY C 1 137 ? 93.631 0.282 108.613 1.00 36.16 174 GLY C CA 1
ATOM 3470 C C . GLY C 1 137 ? 92.734 -0.697 107.890 1.00 36.94 174 GLY C C 1
ATOM 3471 O O . GLY C 1 137 ? 92.784 -0.798 106.670 1.00 37.88 174 GLY C O 1
ATOM 3472 N N . ARG C 1 138 ? 91.878 -1.415 108.588 1.00 31.32 175 ARG C N 1
ATOM 3473 C CA . ARG C 1 138 ? 91.052 -2.408 107.874 1.00 31.18 175 ARG C CA 1
ATOM 3474 C C . ARG C 1 138 ? 89.533 -2.202 107.941 1.00 31.95 175 ARG C C 1
ATOM 3475 O O . ARG C 1 138 ? 88.786 -3.173 107.780 1.00 35.27 175 ARG C O 1
ATOM 3483 N N . ALA C 1 139 ? 89.084 -0.971 108.176 1.00 30.84 176 ALA C N 1
ATOM 3484 C CA . ALA C 1 139 ? 87.663 -0.641 108.174 1.00 30.11 176 ALA C CA 1
ATOM 3485 C C . ALA C 1 139 ? 87.501 0.813 107.730 1.00 31.56 176 ALA C C 1
ATOM 3486 O O . ALA C 1 139 ? 87.778 1.735 108.483 1.00 31.78 176 ALA C O 1
ATOM 3488 N N . LEU C 1 140 ? 87.117 0.944 106.472 1.00 26.36 177 LEU C N 1
ATOM 3489 C CA . LEU C 1 140 ? 86.925 2.144 105.786 1.00 29.72 177 LEU C CA 1
ATOM 3490 C C . LEU C 1 140 ? 85.438 2.467 105.604 1.00 29.12 177 LEU C C 1
ATOM 3491 O O . LEU C 1 140 ? 85.100 3.565 105.209 1.00 30.77 177 LEU C O 1
ATOM 3496 N N . GLY C 1 141 ? 84.565 1.495 105.785 1.00 25.52 178 GLY C N 1
ATOM 3497 C CA . GLY C 1 141 ? 83.133 1.703 105.498 1.00 25.26 178 GLY C CA 1
ATOM 3498 C C . GLY C 1 141 ? 82.457 0.381 105.794 1.00 23.82 178 GLY C C 1
ATOM 3499 O O . GLY C 1 141 ? 83.083 -0.533 106.339 1.00 25.42 178 GLY C O 1
ATOM 3500 N N . MET C 1 142 ? 81.233 0.209 105.341 1.00 24.09 179 MET C N 1
ATOM 3501 C CA . MET C 1 142 ? 80.516 -1.014 105.602 1.00 22.67 179 MET C CA 1
ATOM 3502 C C . MET C 1 142 ? 79.951 -1.562 104.303 1.00 23.34 179 MET C C 1
ATOM 3503 O O . MET C 1 142 ? 79.556 -0.807 103.450 1.00 27.33 179 MET C O 1
ATOM 3508 N N . PRO C 1 143 ? 79.878 -2.880 104.170 1.00 24.48 180 PRO C N 1
ATOM 3509 C CA . PRO C 1 143 ? 80.435 -3.901 105.083 1.00 26.05 180 PRO C CA 1
ATOM 3510 C C . PRO C 1 143 ? 81.924 -3.975 104.874 1.00 27.66 180 PRO C C 1
ATOM 3511 O O . PRO C 1 143 ? 82.451 -3.424 103.896 1.00 26.05 180 PRO C O 1
ATOM 3515 N N . THR C 1 144 ? 82.592 -4.671 105.771 1.00 25.98 181 THR C N 1
ATOM 3516 C CA . THR C 1 144 ? 84.006 -4.984 105.623 1.00 28.58 181 THR C CA 1
ATOM 3517 C C . THR C 1 144 ? 84.208 -6.475 105.930 1.00 29.06 181 THR C C 1
ATOM 3518 O O . THR C 1 144 ? 83.577 -6.998 106.902 1.00 31.04 181 THR C O 1
ATOM 3522 N N . SER C 1 145 ? 85.136 -7.117 105.230 1.00 28.24 182 SER C N 1
ATOM 3523 C CA . SER C 1 145 ? 85.424 -8.516 105.487 1.00 28.79 182 SER C CA 1
ATOM 3524 C C . SER C 1 145 ? 86.872 -8.798 105.437 1.00 31.63 182 SER C C 1
ATOM 3525 O O . SER C 1 145 ? 87.604 -8.287 104.564 1.00 30.66 182 SER C O 1
ATOM 3528 N N . VAL C 1 146 ? 87.300 -9.646 106.381 1.00 31.97 183 VAL C N 1
ATOM 3529 C CA . VAL C 1 146 ? 88.651 -10.093 106.443 1.00 29.85 183 VAL C CA 1
ATOM 3530 C C . VAL C 1 146 ? 88.800 -11.609 106.341 1.00 32.63 183 VAL C C 1
ATOM 3531 O O . VAL C 1 146 ? 88.133 -12.396 107.091 1.00 30.30 183 VAL C O 1
ATOM 3535 N N . LEU C 1 147 ? 89.683 -12.028 105.436 1.00 29.46 184 LEU C N 1
ATOM 3536 C CA . LEU C 1 147 ? 89.997 -13.482 105.320 1.00 28.82 184 LEU C CA 1
ATOM 3537 C C . LEU C 1 147 ? 91.192 -13.710 106.208 1.00 31.58 184 LEU C C 1
ATOM 3538 O O . LEU C 1 147 ? 92.245 -13.089 106.003 1.00 33.41 184 LEU C O 1
ATOM 3543 N N . VAL C 1 148 ? 90.983 -14.534 107.244 1.00 29.23 185 VAL C N 1
ATOM 3544 C CA . VAL C 1 148 ? 91.894 -14.737 108.337 1.00 31.84 185 VAL C CA 1
ATOM 3545 C C . VAL C 1 148 ? 92.315 -16.229 108.375 1.00 33.82 185 VAL C C 1
ATOM 3546 O O . VAL C 1 148 ? 91.511 -17.130 108.129 1.00 35.97 185 VAL C O 1
ATOM 3550 N N . ASP C 1 149 ? 93.576 -16.477 108.679 1.00 40.09 186 ASP C N 1
ATOM 3551 C CA . ASP C 1 149 ? 94.145 -17.847 108.624 1.00 41.20 186 ASP C CA 1
ATOM 3552 C C . ASP C 1 149 ? 94.064 -18.510 110.020 1.00 43.76 186 ASP C C 1
ATOM 3553 O O . ASP C 1 149 ? 93.597 -17.881 110.990 1.00 39.96 186 ASP C O 1
ATOM 3558 N N . PRO C 1 150 ? 94.506 -19.776 110.144 1.00 39.78 187 PRO C N 1
ATOM 3559 C CA . PRO C 1 150 ? 94.196 -20.458 111.402 1.00 37.19 187 PRO C CA 1
ATOM 3560 C C . PRO C 1 150 ? 94.996 -19.997 112.564 1.00 36.96 187 PRO C C 1
ATOM 3561 O O . PRO C 1 150 ? 94.755 -20.410 113.690 1.00 44.11 187 PRO C O 1
ATOM 3565 N N . GLN C 1 151 ? 95.924 -19.099 112.309 1.00 37.42 188 GLN C N 1
ATOM 3566 C CA . GLN C 1 151 ? 96.684 -18.434 113.344 1.00 42.08 188 GLN C CA 1
ATOM 3567 C C . GLN C 1 151 ? 96.136 -17.078 113.752 1.00 41.45 188 GLN C C 1
ATOM 3568 O O . GLN C 1 151 ? 96.749 -16.455 114.595 1.00 39.14 188 GLN C O 1
ATOM 3574 N N . GLY C 1 152 ? 95.046 -16.589 113.145 1.00 38.78 189 GLY C N 1
ATOM 3575 C CA . GLY C 1 152 ? 94.539 -15.224 113.486 1.00 39.71 189 GLY C CA 1
ATOM 3576 C C . GLY C 1 152 ? 95.194 -14.118 112.676 1.00 41.90 189 GLY C C 1
ATOM 3577 O O . GLY C 1 152 ? 95.211 -12.943 113.069 1.00 40.70 189 GLY C O 1
ATOM 3578 N N . CYS C 1 153 ? 95.720 -14.490 111.513 1.00 39.08 190 CYS C N 1
ATOM 3579 C CA . CYS C 1 153 ? 96.511 -13.546 110.727 1.00 36.05 190 CYS C CA 1
ATOM 3580 C C . CYS C 1 153 ? 95.778 -13.190 109.464 1.00 35.99 190 CYS C C 1
ATOM 3581 O O . CYS C 1 153 ? 95.013 -13.984 108.942 1.00 35.31 190 CYS C O 1
ATOM 3584 N N . GLU C 1 154 ? 96.035 -11.994 108.980 1.00 36.95 191 GLU C N 1
ATOM 3585 C CA . GLU C 1 154 ? 95.420 -11.548 107.734 1.00 37.65 191 GLU C CA 1
ATOM 3586 C C . GLU C 1 154 ? 95.945 -12.245 106.507 1.00 31.27 191 GLU C C 1
ATOM 3587 O O . GLU C 1 154 ? 97.112 -12.195 106.244 1.00 36.98 191 GLU C O 1
ATOM 3593 N N . ILE C 1 155 ? 95.059 -12.828 105.727 1.00 27.33 192 ILE C N 1
ATOM 3594 C CA . ILE C 1 155 ? 95.332 -13.233 104.352 1.00 29.43 192 ILE C CA 1
ATOM 3595 C C . ILE C 1 155 ? 94.892 -12.141 103.362 1.00 32.58 192 ILE C C 1
ATOM 3596 O O . ILE C 1 155 ? 95.622 -11.826 102.418 1.00 32.33 192 ILE C O 1
ATOM 3601 N N . ALA C 1 156 ? 93.677 -11.596 103.559 1.00 29.57 193 ALA C N 1
ATOM 3602 C CA . ALA C 1 156 ? 93.181 -10.548 102.666 1.00 26.59 193 ALA C CA 1
ATOM 3603 C C . ALA C 1 156 ? 92.048 -9.752 103.303 1.00 30.60 193 ALA C C 1
ATOM 3604 O O . ALA C 1 156 ? 91.464 -10.227 104.279 1.00 29.32 193 ALA C O 1
ATOM 3606 N N . THR C 1 157 ? 91.729 -8.580 102.735 1.00 25.70 194 THR C N 1
ATOM 3607 C CA . THR C 1 157 ? 90.661 -7.741 103.267 1.00 27.28 194 THR C CA 1
ATOM 3608 C C . THR C 1 157 ? 89.900 -7.188 102.090 1.00 25.90 194 THR C C 1
ATOM 3609 O O . THR C 1 157 ? 90.532 -6.801 101.096 1.00 26.96 194 THR C O 1
ATOM 3613 N N . ILE C 1 158 ? 88.564 -7.172 102.181 1.00 26.48 195 ILE C N 1
ATOM 3614 C CA . ILE C 1 158 ? 87.709 -6.528 101.139 1.00 26.16 195 ILE C CA 1
ATOM 3615 C C . ILE C 1 158 ? 86.916 -5.420 101.765 1.00 26.41 195 ILE C C 1
ATOM 3616 O O . ILE C 1 158 ? 86.229 -5.618 102.762 1.00 25.22 195 ILE C O 1
ATOM 3621 N N . ALA C 1 159 ? 87.120 -4.198 101.259 1.00 26.32 196 ALA C N 1
ATOM 3622 C CA . ALA C 1 159 ? 86.382 -3.041 101.762 1.00 25.42 196 ALA C CA 1
ATOM 3623 C C . ALA C 1 159 ? 85.139 -2.850 100.906 1.00 24.95 196 ALA C C 1
ATOM 3624 O O . ALA C 1 159 ? 85.069 -1.999 100.050 1.00 30.31 196 ALA C O 1
ATOM 3626 N N . GLY C 1 160 ? 84.153 -3.684 101.119 1.00 24.88 197 GLY C N 1
ATOM 3627 C CA . GLY C 1 160 ? 83.049 -3.730 100.198 1.00 26.78 197 GLY C CA 1
ATOM 3628 C C . GLY C 1 160 ? 82.371 -5.074 100.324 1.00 29.17 197 GLY C C 1
ATOM 3629 O O . GLY C 1 160 ? 82.903 -6.017 100.921 1.00 26.40 197 GLY C O 1
ATOM 3630 N N . PRO C 1 161 ? 81.182 -5.158 99.788 1.00 27.04 198 PRO C N 1
ATOM 3631 C CA . PRO C 1 161 ? 80.506 -6.415 99.676 1.00 27.04 198 PRO C CA 1
ATOM 3632 C C . PRO C 1 161 ? 80.947 -7.263 98.453 1.00 28.38 198 PRO C C 1
ATOM 3633 O O . PRO C 1 161 ? 81.503 -6.737 97.493 1.00 25.85 198 PRO C O 1
ATOM 3637 N N . ALA C 1 162 ? 80.572 -8.555 98.472 1.00 29.52 199 ALA C N 1
ATOM 3638 C CA . ALA C 1 162 ? 80.879 -9.503 97.362 1.00 31.11 199 ALA C CA 1
ATOM 3639 C C . ALA C 1 162 ? 79.893 -10.657 97.367 1.00 30.50 199 ALA C C 1
ATOM 3640 O O . ALA C 1 162 ? 79.249 -10.923 98.399 1.00 29.31 199 ALA C O 1
ATOM 3642 N N . GLU C 1 163 ? 79.691 -11.246 96.202 1.00 31.23 200 GLU C N 1
ATOM 3643 C CA . GLU C 1 163 ? 78.963 -12.523 96.076 1.00 35.21 200 GLU C CA 1
ATOM 3644 C C . GLU C 1 163 ? 79.785 -13.653 96.622 1.00 36.58 200 GLU C C 1
ATOM 3645 O O . GLU C 1 163 ? 80.438 -14.377 95.866 1.00 32.36 200 GLU C O 1
ATOM 3651 N N . TRP C 1 164 ? 79.766 -13.779 97.959 1.00 35.04 201 TRP C N 1
ATOM 3652 C CA . TRP C 1 164 ? 80.604 -14.709 98.654 1.00 37.50 201 TRP C CA 1
ATOM 3653 C C . TRP C 1 164 ? 80.317 -16.219 98.442 1.00 35.27 201 TRP C C 1
ATOM 3654 O O . TRP C 1 164 ? 81.092 -17.024 98.905 1.00 39.22 201 TRP C O 1
ATOM 3665 N N . ALA C 1 165 ? 79.236 -16.576 97.768 1.00 38.70 202 ALA C N 1
ATOM 3666 C CA . ALA C 1 165 ? 78.972 -17.970 97.382 1.00 38.80 202 ALA C CA 1
ATOM 3667 C C . ALA C 1 165 ? 79.069 -18.186 95.894 1.00 40.32 202 ALA C C 1
ATOM 3668 O O . ALA C 1 165 ? 78.641 -19.208 95.435 1.00 40.14 202 ALA C O 1
ATOM 3670 N N . SER C 1 166 ? 79.587 -17.241 95.129 1.00 35.03 203 SER C N 1
ATOM 3671 C CA . SER C 1 166 ? 79.871 -17.488 93.703 1.00 36.53 203 SER C CA 1
ATOM 3672 C C . SER C 1 166 ? 81.035 -18.493 93.503 1.00 37.89 203 SER C C 1
ATOM 3673 O O . SER C 1 166 ? 81.822 -18.739 94.412 1.00 35.10 203 SER C O 1
ATOM 3676 N N . GLU C 1 167 ? 81.187 -19.016 92.289 1.00 42.50 204 GLU C N 1
ATOM 3677 C CA . GLU C 1 167 ? 82.298 -19.922 91.985 1.00 44.30 204 GLU C CA 1
ATOM 3678 C C . GLU C 1 167 ? 83.627 -19.246 92.277 1.00 40.78 204 GLU C C 1
ATOM 3679 O O . GLU C 1 167 ? 84.552 -19.875 92.789 1.00 37.63 204 GLU C O 1
ATOM 3685 N N . ASP C 1 168 ? 83.750 -17.968 91.908 1.00 36.44 205 ASP C N 1
ATOM 3686 C CA . ASP C 1 168 ? 85.024 -17.236 92.126 1.00 36.34 205 ASP C CA 1
ATOM 3687 C C . ASP C 1 168 ? 85.336 -17.270 93.601 1.00 32.26 205 ASP C C 1
ATOM 3688 O O . ASP C 1 168 ? 86.447 -17.558 93.981 1.00 32.84 205 ASP C O 1
ATOM 3693 N N . ALA C 1 169 ? 84.346 -16.998 94.457 1.00 33.89 206 ALA C N 1
ATOM 3694 C CA . ALA C 1 169 ? 84.634 -16.917 95.900 1.00 31.27 206 ALA C CA 1
ATOM 3695 C C . ALA C 1 169 ? 85.016 -18.298 96.462 1.00 33.45 206 ALA C C 1
ATOM 3696 O O . ALA C 1 169 ? 85.951 -18.449 97.276 1.00 36.28 206 ALA C O 1
ATOM 3698 N N . LEU C 1 170 ? 84.213 -19.291 96.084 1.00 36.25 207 LEU C N 1
ATOM 3699 C CA . LEU C 1 170 ? 84.454 -20.695 96.519 1.00 36.46 207 LEU C CA 1
ATOM 3700 C C . LEU C 1 170 ? 85.827 -21.167 96.194 1.00 37.45 207 LEU C C 1
ATOM 3701 O O . LEU C 1 170 ? 86.534 -21.723 97.077 1.00 33.60 207 LEU C O 1
ATOM 3706 N N . LYS C 1 171 ? 86.227 -20.952 94.939 1.00 35.06 208 LYS C N 1
ATOM 3707 C CA . LYS C 1 171 ? 87.581 -21.331 94.538 1.00 40.93 208 LYS C CA 1
ATOM 3708 C C . LYS C 1 171 ? 88.623 -20.657 95.381 1.00 36.85 208 LYS C C 1
ATOM 3709 O O . LYS C 1 171 ? 89.644 -21.208 95.676 1.00 31.06 208 LYS C O 1
ATOM 3715 N N . LEU C 1 172 ? 88.418 -19.383 95.679 1.00 36.70 209 LEU C N 1
ATOM 3716 C CA . LEU C 1 172 ? 89.419 -18.645 96.398 1.00 32.49 209 LEU C CA 1
ATOM 3717 C C . LEU C 1 172 ? 89.499 -19.176 97.819 1.00 30.79 209 LEU C C 1
ATOM 3718 O O . LEU C 1 172 ? 90.580 -19.255 98.433 1.00 30.92 209 LEU C O 1
ATOM 3723 N N . ILE C 1 173 ? 88.355 -19.495 98.383 1.00 38.33 210 ILE C N 1
ATOM 3724 C CA . ILE C 1 173 ? 88.377 -19.944 99.795 1.00 38.90 210 ILE C CA 1
ATOM 3725 C C . ILE C 1 173 ? 88.966 -21.351 99.921 1.00 39.14 210 ILE C C 1
ATOM 3726 O O . ILE C 1 173 ? 89.826 -21.567 100.747 1.00 36.82 210 ILE C O 1
ATOM 3731 N N . ARG C 1 174 ? 88.519 -22.268 99.051 1.00 42.67 211 ARG C N 1
ATOM 3732 C CA . ARG C 1 174 ? 89.092 -23.610 98.925 1.00 41.52 211 ARG C CA 1
ATOM 3733 C C . ARG C 1 174 ? 90.576 -23.473 98.795 1.00 38.00 211 ARG C C 1
ATOM 3734 O O . ARG C 1 174 ? 91.309 -24.086 99.559 1.00 38.11 211 ARG C O 1
ATOM 3742 N N . ALA C 1 175 ? 91.044 -22.604 97.898 1.00 39.00 212 ALA C N 1
ATOM 3743 C CA . ALA C 1 175 ? 92.492 -22.457 97.745 1.00 35.52 212 ALA C CA 1
ATOM 3744 C C . ALA C 1 175 ? 93.157 -21.954 98.999 1.00 37.97 212 ALA C C 1
ATOM 3745 O O . ALA C 1 175 ? 94.283 -22.294 99.312 1.00 41.08 212 ALA C O 1
ATOM 3747 N N . ALA C 1 176 ? 92.500 -21.067 99.711 1.00 38.51 213 ALA C N 1
ATOM 3748 C CA . ALA C 1 176 ? 93.130 -20.508 100.924 1.00 38.74 213 ALA C CA 1
ATOM 3749 C C . ALA C 1 176 ? 93.332 -21.545 102.053 1.00 39.23 213 ALA C C 1
ATOM 3750 O O . ALA C 1 176 ? 94.333 -21.516 102.790 1.00 36.08 213 ALA C O 1
ATOM 3752 N N . THR C 1 177 ? 92.335 -22.410 102.231 1.00 42.08 214 THR C N 1
ATOM 3753 C CA . THR C 1 177 ? 92.411 -23.540 103.191 1.00 51.28 214 THR C CA 1
ATOM 3754 C C . THR C 1 177 ? 93.476 -24.588 102.797 1.00 49.44 214 THR C C 1
ATOM 3755 O O . THR C 1 177 ? 94.265 -25.094 103.631 1.00 47.36 214 THR C O 1
ATOM 3759 N N . GLY C 1 178 ? 93.485 -24.883 101.500 1.00 48.07 215 GLY C N 1
ATOM 3760 C CA . GLY C 1 178 ? 94.360 -25.890 100.939 1.00 55.57 215 GLY C CA 1
ATOM 3761 C C . GLY C 1 178 ? 94.083 -27.282 101.492 1.00 58.32 215 GLY C C 1
ATOM 3762 O O . GLY C 1 178 ? 94.991 -28.099 101.505 1.00 57.61 215 GLY C O 1
ATOM 3763 N N . LYS C 1 179 ? 92.842 -27.567 101.914 1.00 59.38 216 LYS C N 1
ATOM 3764 C CA . LYS C 1 179 ? 92.503 -28.891 102.494 1.00 64.83 216 LYS C CA 1
ATOM 3765 C C . LYS C 1 179 ? 91.271 -29.525 101.874 1.00 63.65 216 LYS C C 1
ATOM 3766 O O . LYS C 1 179 ? 90.412 -28.819 101.384 1.00 62.21 216 LYS C O 1
ATOM 3772 N N . ALA C 1 180 ? 91.193 -30.861 101.912 1.00 59.68 217 ALA C N 1
ATOM 3773 C CA . ALA C 1 180 ? 90.153 -31.639 101.193 1.00 56.01 217 ALA C CA 1
ATOM 3774 C C . ALA C 1 180 ? 88.715 -31.294 101.567 1.00 55.71 217 ALA C C 1
ATOM 3775 O O . ALA C 1 180 ? 88.450 -30.936 102.710 1.00 55.47 217 ALA C O 1
ATOM 3777 N N . LEU D 2 6 ? 103.915 21.666 83.004 1.00 87.93 126 LEU D N 1
ATOM 3778 C CA . LEU D 2 6 ? 102.883 20.882 83.754 1.00 77.90 126 LEU D CA 1
ATOM 3779 C C . LEU D 2 6 ? 102.444 19.651 82.984 1.00 80.00 126 LEU D C 1
ATOM 3780 O O . LEU D 2 6 ? 101.737 19.758 81.972 1.00 80.88 126 LEU D O 1
ATOM 3785 N N . ASP D 2 7 ? 102.798 18.471 83.464 1.00 78.85 127 ASP D N 1
ATOM 3786 C CA . ASP D 2 7 ? 102.326 17.296 82.743 1.00 78.51 127 ASP D CA 1
ATOM 3787 C C . ASP D 2 7 ? 101.057 16.625 83.267 1.00 67.61 127 ASP D C 1
ATOM 3788 O O . ASP D 2 7 ? 100.908 16.200 84.439 1.00 57.84 127 ASP D O 1
ATOM 3793 N N . VAL D 2 8 ? 100.130 16.551 82.321 1.00 63.32 128 VAL D N 1
ATOM 3794 C CA . VAL D 2 8 ? 98.806 16.059 82.573 1.00 65.31 128 VAL D CA 1
ATOM 3795 C C . VAL D 2 8 ? 98.910 14.545 82.430 1.00 62.18 128 VAL D C 1
ATOM 3796 O O . VAL D 2 8 ? 99.495 14.059 81.460 1.00 54.95 128 VAL D O 1
ATOM 3800 N N . PRO D 2 9 ? 98.391 13.799 83.422 1.00 53.78 129 PRO D N 1
ATOM 3801 C CA . PRO D 2 9 ? 98.594 12.357 83.352 1.00 53.05 129 PRO D CA 1
ATOM 3802 C C . PRO D 2 9 ? 97.935 11.797 82.118 1.00 46.88 129 PRO D C 1
ATOM 3803 O O . PRO D 2 9 ? 96.875 12.270 81.718 1.00 43.48 129 PRO D O 1
ATOM 3807 N N . LYS D 2 10 ? 98.518 10.771 81.539 1.00 47.35 130 LYS D N 1
ATOM 3808 C CA . LYS D 2 10 ? 97.991 10.264 80.278 1.00 53.00 130 LYS D CA 1
ATOM 3809 C C . LYS D 2 10 ? 96.914 9.224 80.576 1.00 49.68 130 LYS D C 1
ATOM 3810 O O . LYS D 2 10 ? 97.178 8.163 81.084 1.00 55.92 130 LYS D O 1
ATOM 3816 N N . ALA D 2 11 ? 95.682 9.556 80.303 1.00 39.67 131 ALA D N 1
ATOM 3817 C CA . ALA D 2 11 ? 94.604 8.629 80.533 1.00 39.04 131 ALA D CA 1
ATOM 3818 C C . ALA D 2 11 ? 94.217 7.977 79.215 1.00 40.36 131 ALA D C 1
ATOM 3819 O O . ALA D 2 11 ? 94.275 8.584 78.191 1.00 38.52 131 ALA D O 1
ATOM 3821 N N . ASP D 2 12 ? 93.783 6.746 79.271 1.00 35.37 132 ASP D N 1
ATOM 3822 C CA . ASP D 2 12 ? 93.321 6.037 78.106 1.00 35.98 132 ASP D CA 1
ATOM 3823 C C . ASP D 2 12 ? 91.861 6.351 77.908 1.00 38.51 132 ASP D C 1
ATOM 3824 O O . ASP D 2 12 ? 91.323 6.211 76.817 1.00 38.61 132 ASP D O 1
ATOM 3829 N N . LEU D 2 13 ? 91.190 6.785 78.966 1.00 34.86 133 LEU D N 1
ATOM 3830 C CA . LEU D 2 13 ? 89.771 7.001 78.912 1.00 39.05 133 LEU D CA 1
ATOM 3831 C C . LEU D 2 13 ? 89.343 7.965 80.020 1.00 34.34 133 LEU D C 1
ATOM 3832 O O . LEU D 2 13 ? 89.922 7.924 81.084 1.00 30.68 133 LEU D O 1
ATOM 3837 N N . THR D 2 14 ? 88.325 8.786 79.784 1.00 32.95 134 THR D N 1
ATOM 3838 C CA . THR D 2 14 ? 87.699 9.589 80.848 1.00 34.50 134 THR D CA 1
ATOM 3839 C C . THR D 2 14 ? 86.262 9.158 81.066 1.00 35.51 134 THR D C 1
ATOM 3840 O O . THR D 2 14 ? 85.522 8.941 80.085 1.00 33.92 134 THR D O 1
ATOM 3844 N N . ILE D 2 15 ? 85.842 9.046 82.339 1.00 29.53 135 ILE D N 1
ATOM 3845 C CA . ILE D 2 15 ? 84.434 8.842 82.696 1.00 28.46 135 ILE D CA 1
ATOM 3846 C C . ILE D 2 15 ? 84.031 9.952 83.681 1.00 32.67 135 ILE D C 1
ATOM 3847 O O . ILE D 2 15 ? 84.767 10.252 84.648 1.00 30.61 135 ILE D O 1
ATOM 3852 N N . LYS D 2 16 ? 82.911 10.609 83.418 1.00 31.02 136 LYS D N 1
ATOM 3853 C CA . LYS D 2 16 ? 82.459 11.650 84.310 1.00 31.44 136 LYS D CA 1
ATOM 3854 C C . LYS D 2 16 ? 81.241 11.142 85.051 1.00 33.18 136 LYS D C 1
ATOM 3855 O O . LYS D 2 16 ? 80.268 10.727 84.433 1.00 30.73 136 LYS D O 1
ATOM 3861 N N . ALA D 2 17 ? 81.355 11.062 86.372 1.00 25.77 137 ALA D N 1
ATOM 3862 C CA . ALA D 2 17 ? 80.291 10.680 87.238 1.00 27.81 137 ALA D CA 1
ATOM 3863 C C . ALA D 2 17 ? 79.640 11.885 87.889 1.00 28.48 137 ALA D C 1
ATOM 3864 O O . ALA D 2 17 ? 80.301 12.708 88.503 1.00 30.79 137 ALA D O 1
ATOM 3866 N N . THR D 2 18 ? 78.319 11.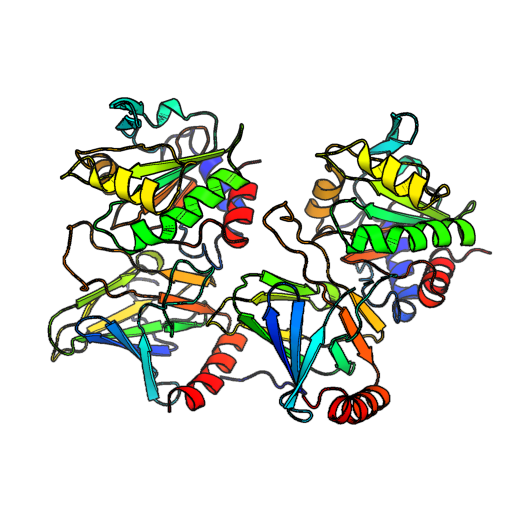957 87.780 1.00 26.53 138 THR D N 1
ATOM 3867 C CA . THR D 2 18 ? 77.515 13.042 88.335 1.00 25.42 138 THR D CA 1
ATOM 3868 C C . THR D 2 18 ? 76.583 12.477 89.380 1.00 26.84 138 THR D C 1
ATOM 3869 O O . THR D 2 18 ? 75.832 11.535 89.128 1.00 25.95 138 THR D O 1
ATOM 3873 N N . GLY D 2 19 ? 76.702 12.996 90.599 1.00 26.59 139 GLY D N 1
ATOM 3874 C CA . GLY D 2 19 ? 75.923 12.532 91.709 1.00 27.37 139 GLY D CA 1
ATOM 3875 C C . GLY D 2 19 ? 74.576 13.204 91.659 1.00 27.49 139 GLY D C 1
ATOM 3876 O O . GLY D 2 19 ? 74.480 14.430 91.475 1.00 29.28 139 GLY D O 1
ATOM 3877 N N . LYS D 2 20 ? 73.542 12.369 91.738 1.00 26.87 140 LYS D N 1
ATOM 3878 C CA . LYS D 2 20 ? 72.161 12.815 91.761 1.00 28.11 140 LYS D CA 1
ATOM 3879 C C . LYS D 2 20 ? 71.397 12.182 92.915 1.00 28.96 140 LYS D C 1
ATOM 3880 O O . LYS D 2 20 ? 71.890 11.286 93.568 1.00 28.91 140 LYS D O 1
ATOM 3886 N N . GLN D 2 21 ? 70.192 12.678 93.166 1.00 29.66 141 GLN D N 1
ATOM 3887 C CA . GLN D 2 21 ? 69.380 12.177 94.247 1.00 32.45 141 GLN D CA 1
ATOM 3888 C C . GLN D 2 21 ? 68.550 10.991 93.782 1.00 31.06 141 GLN D C 1
ATOM 3889 O O . GLN D 2 21 ? 67.567 11.203 93.094 1.00 33.60 141 GLN D O 1
ATOM 3895 N N . TRP D 2 22 ? 68.881 9.752 94.118 1.00 31.45 142 TRP D N 1
ATOM 3896 C CA . TRP D 2 22 ? 70.084 9.347 94.850 1.00 32.08 142 TRP D CA 1
ATOM 3897 C C . TRP D 2 22 ? 70.733 8.213 94.069 1.00 33.30 142 TRP D C 1
ATOM 3898 O O . TRP D 2 22 ? 70.463 7.035 94.310 1.00 33.87 142 TRP D O 1
ATOM 3909 N N . TYR D 2 23 ? 71.577 8.590 93.107 1.00 27.84 143 TYR D N 1
ATOM 3910 C CA . TYR D 2 23 ? 72.193 7.623 92.190 1.00 28.61 143 TYR D CA 1
ATOM 3911 C C . TYR D 2 23 ? 73.316 8.323 91.460 1.00 25.68 143 TYR D C 1
ATOM 3912 O O . TYR D 2 23 ? 73.333 9.532 91.376 1.00 24.98 143 TYR D O 1
ATOM 3921 N N . TRP D 2 24 ? 74.256 7.559 90.934 1.00 24.93 144 TRP D N 1
ATOM 3922 C CA . TRP D 2 24 ? 75.283 8.134 90.126 1.00 24.17 144 TRP D CA 1
ATOM 3923 C C . TRP D 2 24 ? 74.852 7.981 88.692 1.00 27.41 144 TRP D C 1
ATOM 3924 O O . TRP D 2 24 ? 74.289 6.946 88.339 1.00 27.20 144 TRP D O 1
ATOM 3935 N N . SER D 2 25 ? 75.159 8.987 87.882 1.00 26.31 145 SER D N 1
ATOM 3936 C CA . SER D 2 25 ? 75.028 8.909 86.462 1.00 28.75 145 SER D CA 1
ATOM 3937 C C . SER D 2 25 ? 76.411 8.995 85.912 1.00 28.68 145 SER D C 1
ATOM 3938 O O . SER D 2 25 ? 77.249 9.765 86.460 1.00 32.02 145 SER D O 1
ATOM 3941 N N . TYR D 2 26 ? 76.695 8.199 84.863 1.00 27.40 146 TYR D N 1
ATOM 3942 C CA . TYR D 2 26 ? 78.011 8.110 84.208 1.00 27.69 146 TYR D CA 1
ATOM 3943 C C . TYR D 2 26 ? 77.960 8.523 82.738 1.00 31.41 146 TYR D C 1
ATOM 3944 O O . TYR D 2 26 ? 77.084 8.096 81.994 1.00 29.98 146 TYR D O 1
ATOM 3953 N N . ALA D 2 27 ? 78.913 9.326 82.332 1.00 28.59 147 ALA D N 1
ATOM 3954 C CA . ALA D 2 27 ? 79.049 9.775 80.964 1.00 31.56 147 ALA D CA 1
ATOM 3955 C C . ALA D 2 27 ? 80.364 9.293 80.459 1.00 31.49 147 ALA D C 1
ATOM 3956 O O . ALA D 2 27 ? 81.354 9.267 81.214 1.00 31.26 147 ALA D O 1
ATOM 3958 N N . TYR D 2 28 ? 80.385 8.909 79.179 1.00 30.07 148 TYR D N 1
ATOM 3959 C CA . TYR D 2 28 ? 81.612 8.413 78.559 1.00 28.17 148 TYR D CA 1
ATOM 3960 C C . TYR D 2 28 ? 81.975 9.330 77.383 1.00 34.56 148 TYR D C 1
ATOM 3961 O O . TYR D 2 28 ? 81.636 9.026 76.252 1.00 36.67 148 TYR D O 1
ATOM 3970 N N . PRO D 2 29 ? 82.708 10.432 77.6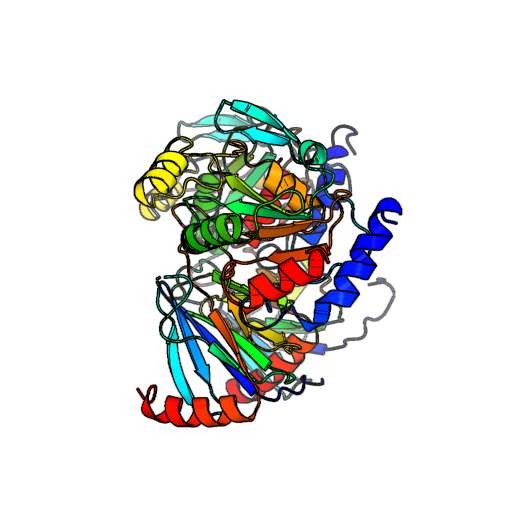29 1.00 35.80 149 PRO D N 1
ATOM 3971 C CA . PRO D 2 29 ? 83.062 11.390 76.554 1.00 40.02 149 PRO D CA 1
ATOM 3972 C C . PRO D 2 29 ? 83.926 10.855 75.420 1.00 38.84 149 PRO D C 1
ATOM 3973 O O . PRO D 2 29 ? 83.760 11.324 74.317 1.00 42.10 149 PRO D O 1
ATOM 3977 N N . ASP D 2 30 ? 84.784 9.885 75.690 1.00 40.29 150 ASP D N 1
ATOM 3978 C CA . ASP D 2 30 ? 85.723 9.333 74.717 1.00 40.70 150 ASP D CA 1
ATOM 3979 C C . ASP D 2 30 ? 85.191 8.097 73.982 1.00 40.32 150 ASP D C 1
ATOM 3980 O O . ASP D 2 30 ? 85.875 7.547 73.136 1.00 44.18 150 ASP D O 1
ATOM 3985 N N . ASN D 2 31 ? 84.026 7.609 74.351 1.00 39.66 151 ASN D N 1
ATOM 3986 C CA . ASN D 2 31 ? 83.441 6.403 73.730 1.00 38.04 151 ASN D CA 1
ATOM 3987 C C . ASN D 2 31 ? 82.068 6.577 73.177 1.00 36.97 151 ASN D C 1
ATOM 3988 O O . ASN D 2 31 ? 81.248 5.659 73.257 1.00 42.73 151 ASN D O 1
ATOM 3993 N N . GLY D 2 32 ? 81.787 7.761 72.657 1.00 39.48 152 GLY D N 1
ATOM 3994 C CA . GLY D 2 32 ? 80.517 7.986 72.032 1.00 41.20 152 GLY D CA 1
ATOM 3995 C C . GLY D 2 32 ? 79.669 9.029 72.712 1.00 44.45 152 GLY D C 1
ATOM 3996 O O . GLY D 2 32 ? 78.594 9.324 72.215 1.00 42.87 152 GLY D O 1
ATOM 3997 N N . LYS D 2 33 ? 80.118 9.568 73.845 1.00 40.16 153 LYS D N 1
ATOM 3998 C CA . LYS D 2 33 ? 79.349 10.554 74.587 1.00 42.46 153 LYS D CA 1
ATOM 3999 C C . LYS D 2 33 ? 77.986 10.132 75.051 1.00 38.59 153 LYS D C 1
ATOM 4000 O O . LYS D 2 33 ? 77.130 10.947 75.144 1.00 44.24 153 LYS D O 1
ATOM 4006 N N . PHE D 2 34 ? 77.772 8.870 75.337 1.00 36.27 154 PHE D N 1
ATOM 4007 C CA . PHE D 2 34 ? 76.528 8.435 75.936 1.00 39.01 154 PHE D CA 1
ATOM 4008 C C . PHE D 2 34 ? 76.594 8.595 77.478 1.00 36.19 154 PHE D C 1
ATOM 4009 O O . PHE D 2 34 ? 77.686 8.732 78.028 1.00 37.10 154 PHE D O 1
ATOM 4017 N N . GLU D 2 35 ? 75.433 8.557 78.114 1.00 34.57 155 GLU D N 1
ATOM 4018 C CA . GLU D 2 35 ? 75.260 8.629 79.575 1.00 36.21 155 GLU D CA 1
ATOM 4019 C C . GLU D 2 35 ? 74.170 7.694 80.051 1.00 38.87 155 GLU D C 1
ATOM 4020 O O . GLU D 2 35 ? 73.203 7.431 79.304 1.00 40.34 155 GLU D O 1
ATOM 4026 N N . PHE D 2 36 ? 74.287 7.226 81.300 1.00 29.97 156 PHE D N 1
ATOM 4027 C CA . PHE D 2 36 ? 73.247 6.422 81.883 1.00 31.18 156 PHE D CA 1
ATOM 4028 C C . PHE D 2 36 ? 73.213 6.609 83.372 1.00 32.54 156 PHE D C 1
ATOM 4029 O O . PHE D 2 36 ? 74.175 7.078 83.982 1.00 33.70 156 PHE D O 1
ATOM 4037 N N . ASP D 2 37 ? 72.103 6.205 83.931 1.00 30.19 157 ASP D N 1
ATOM 4038 C CA . ASP D 2 37 ? 71.873 6.212 85.340 1.00 34.81 157 ASP D CA 1
ATOM 4039 C C . ASP D 2 37 ? 72.132 4.809 85.902 1.00 33.62 157 ASP D C 1
ATOM 4040 O O . ASP D 2 37 ? 71.756 3.810 85.316 1.00 34.39 157 ASP D O 1
ATOM 4045 N N . SER D 2 38 ? 72.756 4.733 87.059 1.00 31.32 158 SER D N 1
ATOM 4046 C CA . SER D 2 38 ? 73.125 3.477 87.669 1.00 30.83 158 SER D CA 1
ATOM 4047 C C . SER D 2 38 ? 72.244 3.291 88.899 1.00 38.20 158 SER D C 1
ATOM 4048 O O . SER D 2 38 ? 72.512 3.886 89.955 1.00 33.39 158 SER D O 1
ATOM 4051 N N . LEU D 2 39 ? 71.191 2.468 88.759 1.00 39.32 159 LEU D N 1
ATOM 4052 C CA . LEU D 2 39 ? 70.122 2.337 89.783 1.00 44.83 159 LEU D CA 1
ATOM 4053 C C . LEU D 2 39 ? 70.068 0.969 90.434 1.00 47.45 159 LEU D C 1
ATOM 4054 O O . LEU D 2 39 ? 70.428 -0.048 89.814 1.00 43.76 159 LEU D O 1
ATOM 4059 N N . MET D 2 40 ? 69.666 0.923 91.706 1.00 49.50 160 MET D N 1
ATOM 4060 C CA . MET D 2 40 ? 69.363 -0.387 92.329 1.00 60.27 160 MET D CA 1
ATOM 4061 C C . MET D 2 40 ? 68.176 -1.084 91.647 1.00 56.95 160 MET D C 1
ATOM 4062 O O . MET D 2 40 ? 68.397 -2.011 90.858 1.00 58.60 160 MET D O 1
ATOM 4067 N N . LEU D 2 48 ? 71.864 -10.950 94.366 1.00 61.40 168 LEU D N 1
ATOM 4068 C CA . LEU D 2 48 ? 71.192 -9.779 94.982 1.00 70.27 168 LEU D CA 1
ATOM 4069 C C . LEU D 2 48 ? 72.060 -8.495 95.100 1.00 60.84 168 LEU D C 1
ATOM 4070 O O . LEU D 2 48 ? 71.553 -7.402 95.317 1.00 49.96 168 LEU D O 1
ATOM 4075 N N . LEU D 2 49 ? 73.366 -8.605 94.967 1.00 53.73 169 LEU D N 1
ATOM 4076 C CA . LEU D 2 49 ? 74.144 -7.405 94.904 1.00 52.47 169 LEU D CA 1
ATOM 4077 C C . LEU D 2 49 ? 73.996 -6.748 93.553 1.00 53.19 169 LEU D C 1
ATOM 4078 O O . LEU D 2 49 ? 74.024 -7.420 92.536 1.00 50.20 169 LEU D O 1
ATOM 4083 N N . GLY D 2 50 ? 73.852 -5.437 93.520 1.00 55.14 170 GLY D N 1
ATOM 4084 C CA . GLY D 2 50 ? 74.095 -4.758 92.240 1.00 58.04 170 GLY D CA 1
ATOM 4085 C C . GLY D 2 50 ? 72.998 -3.873 91.715 1.00 55.82 170 GLY D C 1
ATOM 4086 O O . GLY D 2 50 ? 71.978 -3.640 92.356 1.00 57.53 170 GLY D O 1
ATOM 4087 N N . VAL D 2 51 ? 73.256 -3.394 90.512 1.00 53.51 171 VAL D N 1
ATOM 4088 C CA . VAL D 2 51 ? 72.460 -2.371 89.863 1.00 47.47 171 VAL D CA 1
ATOM 4089 C C . VAL D 2 51 ? 72.191 -2.797 88.441 1.00 42.76 171 VAL D C 1
ATOM 4090 O O . VAL D 2 51 ? 72.966 -3.582 87.917 1.00 38.64 171 VAL D O 1
ATOM 4094 N N . ASP D 2 52 ? 71.230 -2.139 87.801 1.00 41.39 172 ASP D N 1
ATOM 4095 C CA . ASP D 2 52 ? 70.952 -2.338 86.369 1.00 42.22 172 ASP D CA 1
ATOM 4096 C C . ASP D 2 52 ? 72.153 -2.052 85.471 1.00 39.09 172 ASP D C 1
ATOM 4097 O O . ASP D 2 52 ? 72.602 -2.888 84.666 1.00 40.67 172 ASP D O 1
ATOM 4102 N N . ASN D 2 53 ? 72.689 -0.857 85.605 1.00 37.19 173 ASN D N 1
ATOM 4103 C CA . ASN D 2 53 ? 73.726 -0.382 84.711 1.00 34.13 173 ASN D CA 1
ATOM 4104 C C . ASN D 2 53 ? 74.981 0.013 85.517 1.00 35.75 173 ASN D C 1
ATOM 4105 O O . ASN D 2 53 ? 75.012 1.075 86.179 1.00 30.24 173 ASN D O 1
ATOM 4110 N N . GLU D 2 54 ? 75.998 -0.824 85.433 1.00 36.71 174 GLU D N 1
ATOM 4111 C CA . GLU D 2 54 ? 77.257 -0.602 86.133 1.00 38.62 174 GLU D CA 1
ATOM 4112 C C . GLU D 2 54 ? 78.159 0.204 85.246 1.00 34.38 174 GLU D C 1
ATOM 4113 O O . GLU D 2 54 ? 77.982 0.283 84.033 1.00 30.44 174 GLU D O 1
ATOM 4119 N N . MET D 2 55 ? 79.133 0.832 85.881 1.00 32.25 175 MET D N 1
ATOM 4120 C CA . MET D 2 55 ? 80.171 1.558 85.212 1.00 30.74 175 MET D CA 1
ATOM 4121 C C . MET D 2 55 ? 81.185 0.523 84.765 1.00 35.54 175 MET D C 1
ATOM 4122 O O . MET D 2 55 ? 81.742 -0.167 85.584 1.00 36.22 175 MET D O 1
ATOM 4127 N N . VAL D 2 56 ? 81.432 0.418 83.472 1.00 33.77 176 VAL D N 1
ATOM 4128 C CA . VAL D 2 56 ? 82.380 -0.591 83.003 1.00 33.51 176 VAL D CA 1
ATOM 4129 C C . VAL D 2 56 ? 83.601 0.045 82.414 1.00 30.93 176 VAL D C 1
ATOM 4130 O O . VAL D 2 56 ? 83.521 1.124 81.783 1.00 32.11 176 VAL D O 1
ATOM 4134 N N . VAL D 2 57 ? 84.734 -0.585 82.720 1.00 27.21 177 VAL D N 1
ATOM 4135 C CA . VAL D 2 57 ? 86.015 -0.088 82.351 1.00 31.90 177 VAL D CA 1
ATOM 4136 C C . VAL D 2 57 ? 86.868 -1.249 81.938 1.00 29.12 177 VAL D C 1
ATOM 4137 O O . VAL D 2 57 ? 86.661 -2.403 82.397 1.00 27.15 177 VAL D O 1
ATOM 4141 N N . PRO D 2 58 ? 87.870 -0.957 81.121 1.00 30.93 178 PRO D N 1
ATOM 4142 C CA . PRO D 2 58 ? 88.803 -1.999 80.707 1.00 30.46 178 PRO D CA 1
ATOM 4143 C C . PRO D 2 58 ? 89.940 -2.102 81.679 1.00 29.46 178 PRO D C 1
ATOM 4144 O O . PRO D 2 58 ? 90.441 -1.084 82.173 1.00 29.95 178 PRO D O 1
ATOM 4148 N N . VAL D 2 59 ? 90.388 -3.320 81.862 1.00 31.78 179 VAL D N 1
ATOM 4149 C CA . VAL D 2 59 ? 91.521 -3.607 82.700 1.00 34.62 179 VAL D CA 1
ATOM 4150 C C . VAL D 2 59 ? 92.823 -3.046 82.137 1.00 35.06 179 VAL D C 1
ATOM 4151 O O . VAL D 2 59 ? 92.961 -2.820 80.943 1.00 38.39 179 VAL D O 1
ATOM 4155 N N . ASN D 2 60 ? 93.754 -2.806 83.040 1.00 34.95 180 ASN D N 1
ATOM 4156 C CA . ASN D 2 60 ? 95.094 -2.289 82.739 1.00 40.86 180 ASN D CA 1
ATOM 4157 C C . ASN D 2 60 ? 95.151 -1.024 81.889 1.00 41.61 180 ASN D C 1
ATOM 4158 O O . ASN D 2 60 ? 96.063 -0.820 81.120 1.00 39.85 180 ASN D O 1
ATOM 4163 N N . LYS D 2 61 ? 94.198 -0.139 82.105 1.00 35.20 181 LYS D N 1
ATOM 4164 C CA . LYS D 2 61 ? 94.223 1.145 81.485 1.00 36.67 181 LYS D CA 1
ATOM 4165 C C . LYS D 2 61 ? 94.039 2.223 82.531 1.00 38.85 181 LYS D C 1
ATOM 4166 O O . LYS D 2 61 ? 93.281 2.052 83.524 1.00 38.89 181 LYS D O 1
ATOM 4172 N N . VAL D 2 62 ? 94.692 3.348 82.280 1.00 34.92 182 VAL D N 1
ATOM 4173 C CA . VAL D 2 62 ? 94.535 4.506 83.114 1.00 34.67 182 VAL D CA 1
ATOM 4174 C C . VAL D 2 62 ? 93.193 5.143 82.828 1.00 33.08 182 VAL D C 1
ATOM 4175 O O . VAL D 2 62 ? 92.933 5.647 81.731 1.00 31.29 182 VAL D O 1
ATOM 4179 N N . ILE D 2 63 ? 92.345 5.103 83.841 1.00 30.04 183 ILE D N 1
ATOM 4180 C CA . ILE D 2 63 ? 91.013 5.732 83.831 1.00 30.18 183 ILE D CA 1
ATOM 4181 C C . ILE D 2 63 ? 91.017 7.033 84.634 1.00 32.78 183 ILE D C 1
ATOM 4182 O O . ILE D 2 63 ? 91.413 7.041 85.816 1.00 29.21 183 ILE D O 1
ATOM 4187 N N . ARG D 2 64 ? 90.636 8.137 83.987 1.00 30.57 184 ARG D N 1
ATOM 4188 C CA . ARG D 2 64 ? 90.480 9.396 84.691 1.00 30.74 184 ARG D CA 1
ATOM 4189 C C . ARG D 2 64 ? 89.020 9.455 85.012 1.00 28.65 184 ARG D C 1
ATOM 4190 O O . ARG D 2 64 ? 88.157 9.415 84.120 1.00 28.18 184 ARG D O 1
ATOM 4198 N N . VAL D 2 65 ? 88.715 9.585 86.282 1.00 27.72 185 VAL D N 1
ATOM 4199 C CA . VAL D 2 65 ? 87.351 9.729 86.669 1.00 28.28 185 VAL D CA 1
ATOM 4200 C C . VAL D 2 65 ? 87.154 11.113 87.149 1.00 29.73 185 VAL D C 1
ATOM 4201 O O . VAL D 2 65 ? 87.853 11.544 88.081 1.00 29.12 185 VAL D O 1
ATOM 4205 N N . GLN D 2 66 ? 86.163 11.804 86.581 1.00 29.89 186 GLN D N 1
ATOM 4206 C CA . GLN D 2 66 ? 85.772 13.105 87.055 1.00 30.23 186 GLN D CA 1
ATOM 4207 C C . GLN D 2 66 ? 84.437 13.013 87.804 1.00 34.36 186 GLN D C 1
ATOM 4208 O O . GLN D 2 66 ? 83.508 12.314 87.373 1.00 31.93 186 GLN D O 1
ATOM 4214 N N . VAL D 2 67 ? 84.306 13.791 88.877 1.00 27.73 187 VAL D N 1
ATOM 4215 C CA . VAL D 2 67 ? 83.103 13.755 89.660 1.00 27.09 187 VAL D CA 1
ATOM 4216 C C . VAL D 2 67 ? 82.557 15.162 89.855 1.00 26.61 187 VAL D C 1
ATOM 4217 O O . VAL D 2 67 ? 83.322 16.100 90.143 1.00 26.68 187 VAL D O 1
ATOM 4221 N N . THR D 2 68 ? 81.242 15.296 89.795 1.00 25.40 188 THR D N 1
ATOM 4222 C CA . THR D 2 68 ? 80.532 16.477 90.307 1.00 26.07 188 THR D CA 1
ATOM 4223 C C . THR D 2 68 ? 79.143 16.120 90.820 1.00 25.79 188 THR D C 1
ATOM 4224 O O . THR D 2 68 ? 78.672 15.015 90.589 1.00 28.73 188 THR D O 1
ATOM 4228 N N . GLY D 2 69 ? 78.548 16.997 91.621 1.00 26.30 189 GLY D N 1
ATOM 4229 C CA . GLY D 2 69 ? 77.210 16.805 92.147 1.00 29.42 189 GLY D CA 1
ATOM 4230 C C . GLY D 2 69 ? 76.127 17.670 91.478 1.00 32.09 189 GLY D C 1
ATOM 4231 O O . GLY D 2 69 ? 76.383 18.758 91.033 1.00 31.47 189 GLY D O 1
ATOM 4232 N N . ALA D 2 70 ? 74.909 17.139 91.436 1.00 29.17 190 ALA D N 1
ATOM 4233 C CA . ALA D 2 70 ? 73.723 17.875 91.050 1.00 30.23 190 ALA D CA 1
ATOM 4234 C C . ALA D 2 70 ? 72.702 17.747 92.194 1.00 30.40 190 ALA D C 1
ATOM 4235 O O . ALA D 2 70 ? 72.077 16.682 92.461 1.00 27.45 190 ALA D O 1
ATOM 4237 N N . ASP D 2 71 ? 72.591 18.805 92.961 1.00 29.64 191 ASP D N 1
ATOM 4238 C CA . ASP D 2 71 ? 71.725 18.709 94.133 1.00 33.71 191 ASP D CA 1
ATOM 4239 C C . ASP D 2 71 ? 72.152 17.660 95.146 1.00 29.83 191 ASP D C 1
ATOM 4240 O O . ASP D 2 71 ? 71.356 17.268 96.020 1.00 31.23 191 ASP D O 1
ATOM 4245 N N . VAL D 2 72 ? 73.418 17.218 95.082 1.00 28.54 192 VAL D N 1
ATOM 4246 C CA . VAL D 2 72 ? 73.973 16.383 96.159 1.00 31.28 192 VAL D CA 1
ATOM 4247 C C . VAL D 2 72 ? 75.427 16.674 96.431 1.00 26.33 192 VAL D C 1
ATOM 4248 O O . VAL D 2 72 ? 76.155 17.115 95.544 1.00 25.15 192 VAL D O 1
ATOM 4252 N N . ILE D 2 73 ? 75.815 16.400 97.664 1.00 24.45 193 ILE D N 1
ATOM 4253 C CA . ILE D 2 73 ? 77.211 16.445 98.087 1.00 27.05 193 ILE D CA 1
ATOM 4254 C C . ILE D 2 73 ? 77.446 15.053 98.530 1.00 27.47 193 ILE D C 1
ATOM 4255 O O . ILE D 2 73 ? 76.737 14.586 99.420 1.00 28.96 193 ILE D O 1
ATOM 4260 N N . HIS D 2 74 ? 78.401 14.355 97.918 1.00 26.42 194 HIS D N 1
ATOM 4261 C CA . HIS D 2 74 ? 78.662 12.967 98.333 1.00 28.55 194 HIS D CA 1
ATOM 4262 C C . HIS D 2 74 ? 80.005 12.443 97.811 1.00 27.51 194 HIS D C 1
ATOM 4263 O O . HIS D 2 74 ? 80.382 12.713 96.679 1.00 29.06 194 HIS D O 1
ATOM 4270 N N . ALA D 2 75 ? 80.586 11.523 98.536 1.00 26.64 195 ALA D N 1
ATOM 4271 C CA . ALA D 2 75 ? 81.861 10.956 98.146 1.00 28.72 195 ALA D CA 1
ATOM 4272 C C . ALA D 2 75 ? 81.719 9.833 97.137 1.00 27.11 195 ALA D C 1
ATOM 4273 O O . ALA D 2 75 ? 80.829 8.997 97.265 1.00 30.28 195 ALA D O 1
ATOM 4275 N N . PHE D 2 76 ? 82.518 9.873 96.078 1.00 22.96 196 PHE D N 1
ATOM 4276 C CA . PHE D 2 76 ? 82.683 8.768 95.178 1.00 24.46 196 PHE D CA 1
ATOM 4277 C C . PHE D 2 76 ? 83.957 7.996 95.642 1.00 24.81 196 PHE D C 1
ATOM 4278 O O . PHE D 2 76 ? 85.107 8.499 95.530 1.00 27.71 196 PHE D O 1
ATOM 4286 N N . ALA D 2 77 ? 83.723 6.815 96.221 1.00 27.39 197 ALA D N 1
ATOM 4287 C CA . ALA D 2 77 ? 84.766 6.007 96.874 1.00 26.94 197 ALA D CA 1
ATOM 4288 C C . ALA D 2 77 ? 84.820 4.560 96.414 1.00 28.26 197 ALA D C 1
ATOM 4289 O O . ALA D 2 77 ? 83.808 3.842 96.483 1.00 26.12 197 ALA D O 1
ATOM 4291 N N . LEU D 2 78 ? 86.027 4.123 95.999 1.00 28.84 198 LEU D N 1
ATOM 4292 C CA . LEU D 2 78 ? 86.303 2.703 95.736 1.00 25.56 198 LEU D CA 1
ATOM 4293 C C . LEU D 2 78 ? 87.686 2.302 96.227 1.00 23.97 198 LEU D C 1
ATOM 4294 O O . LEU D 2 78 ? 88.720 2.524 95.548 1.00 23.80 198 LEU D O 1
ATOM 4299 N N . PRO D 2 79 ? 87.743 1.831 97.461 1.00 25.12 199 PRO D N 1
ATOM 4300 C CA . PRO D 2 79 ? 89.066 1.613 98.081 1.00 26.99 199 PRO D CA 1
ATOM 4301 C C . PRO D 2 79 ? 90.035 0.727 97.290 1.00 26.29 199 PRO D C 1
ATOM 4302 O O . PRO D 2 79 ? 91.209 1.060 97.218 1.00 27.01 199 PRO D O 1
ATOM 4306 N N . ALA D 2 80 ? 89.543 -0.329 96.667 1.00 27.76 200 ALA D N 1
ATOM 4307 C CA . ALA D 2 80 ? 90.366 -1.249 95.888 1.00 31.04 200 ALA D CA 1
ATOM 4308 C C . ALA D 2 80 ? 91.070 -0.535 94.747 1.00 31.40 200 ALA D C 1
ATOM 4309 O O . ALA D 2 80 ? 92.111 -1.001 94.292 1.00 30.35 200 ALA D O 1
ATOM 4311 N N . PHE D 2 81 ? 90.534 0.591 94.269 1.00 28.80 201 PHE D N 1
ATOM 4312 C CA . PHE D 2 81 ? 91.237 1.394 93.246 1.00 27.33 201 PHE D CA 1
ATOM 4313 C C . PHE D 2 81 ? 91.945 2.599 93.815 1.00 26.96 201 PHE D C 1
ATOM 4314 O O . PHE D 2 81 ? 92.451 3.458 93.067 1.00 29.17 201 PHE D O 1
ATOM 4322 N N . GLY D 2 82 ? 91.929 2.746 95.134 1.00 26.23 202 GLY D N 1
ATOM 4323 C CA . GLY D 2 82 ? 92.508 3.973 95.726 1.00 29.09 202 GLY D CA 1
ATOM 4324 C C . GLY D 2 82 ? 91.699 5.249 95.435 1.00 27.82 202 GLY D C 1
ATOM 4325 O O . GLY D 2 82 ? 92.207 6.309 95.577 1.00 28.63 202 GLY D O 1
ATOM 4326 N N . VAL D 2 83 ? 90.451 5.137 95.021 1.00 26.54 203 VAL D N 1
ATOM 4327 C CA . VAL D 2 83 ? 89.621 6.275 94.628 1.00 27.34 203 VAL D CA 1
ATOM 4328 C C . VAL D 2 83 ? 88.836 6.783 95.804 1.00 25.68 203 VAL D C 1
ATOM 4329 O O . VAL D 2 83 ? 88.052 6.065 96.416 1.00 24.33 203 VAL D O 1
ATOM 4333 N N . LYS D 2 84 ? 88.964 8.051 96.067 1.00 24.86 204 LYS D N 1
ATOM 4334 C CA . LYS D 2 84 ? 88.106 8.718 97.069 1.00 28.40 204 LYS D CA 1
ATOM 4335 C C . LYS D 2 84 ? 88.009 10.204 96.776 1.00 31.09 204 LYS D C 1
ATOM 4336 O O . LYS D 2 84 ? 88.910 10.933 97.092 1.00 27.43 204 LYS D O 1
ATOM 4342 N N . ILE D 2 85 ? 86.955 10.636 96.089 1.00 28.31 205 ILE D N 1
ATOM 4343 C CA . ILE D 2 85 ? 86.863 12.030 95.638 1.00 29.61 205 ILE D CA 1
ATOM 4344 C C . ILE D 2 85 ? 85.463 12.572 95.856 1.00 30.00 205 ILE D C 1
ATOM 4345 O O . ILE D 2 85 ? 84.470 11.824 95.768 1.00 31.15 205 ILE D O 1
ATOM 4350 N N . ASP D 2 86 ? 85.361 13.867 96.126 1.00 29.19 206 ASP D N 1
ATOM 4351 C CA . ASP D 2 86 ? 84.052 14.435 96.451 1.00 31.64 206 ASP D CA 1
ATOM 4352 C C . ASP D 2 86 ? 83.239 14.917 95.261 1.00 30.74 206 ASP D C 1
ATOM 4353 O O . ASP D 2 86 ? 83.752 15.631 94.422 1.00 27.02 206 ASP D O 1
ATOM 4358 N N . ALA D 2 87 ? 81.953 14.562 95.243 1.00 28.53 207 ALA D N 1
ATOM 4359 C CA . ALA D 2 87 ? 80.989 15.192 94.326 1.00 28.93 207 ALA D CA 1
ATOM 4360 C C . ALA D 2 87 ? 80.253 16.395 94.992 1.00 28.17 207 ALA D C 1
ATOM 4361 O O . ALA D 2 87 ? 79.540 16.238 95.999 1.00 28.60 207 ALA D O 1
ATOM 4363 N N . ILE D 2 88 ? 80.506 17.596 94.444 1.00 27.70 208 ILE D N 1
ATOM 4364 C CA . ILE D 2 88 ? 80.100 18.891 94.977 1.00 29.38 208 ILE D CA 1
ATOM 4365 C C . ILE D 2 88 ? 79.474 19.608 93.776 1.00 30.65 208 ILE D C 1
ATOM 4366 O O . ILE D 2 88 ? 80.053 19.626 92.688 1.00 29.51 208 ILE D O 1
ATOM 4371 N N . PRO D 2 89 ? 78.317 20.240 93.970 1.00 28.66 209 PRO D N 1
ATOM 4372 C CA . PRO D 2 89 ? 77.817 21.061 92.867 1.00 27.49 209 PRO D CA 1
ATOM 4373 C C . PRO D 2 89 ? 78.712 22.216 92.549 1.00 27.40 209 PRO D C 1
ATOM 4374 O O . PRO D 2 89 ? 79.192 22.892 93.464 1.00 27.29 209 PRO D O 1
ATOM 4378 N N . GLY D 2 90 ? 78.988 22.355 91.258 1.00 25.56 210 GLY D N 1
ATOM 4379 C CA . GLY D 2 90 ? 79.740 23.458 90.672 1.00 27.66 210 GLY D CA 1
ATOM 4380 C C . GLY D 2 90 ? 81.222 23.306 90.682 1.00 29.57 210 GLY D C 1
ATOM 4381 O O . GLY D 2 90 ? 81.925 24.289 90.437 1.00 36.56 210 GLY D O 1
ATOM 4382 N N . ARG D 2 91 ? 81.689 22.140 91.094 1.00 28.34 211 ARG D N 1
ATOM 4383 C CA . ARG D 2 91 ? 83.112 21.821 91.190 1.00 27.98 211 ARG D CA 1
ATOM 4384 C C . ARG D 2 91 ? 83.405 20.465 90.505 1.00 29.09 211 ARG D C 1
ATOM 4385 O O . ARG D 2 91 ? 82.624 19.513 90.593 1.00 28.68 211 ARG D O 1
ATOM 4393 N N . LEU D 2 92 ? 84.538 20.390 89.857 1.00 30.35 212 LEU D N 1
ATOM 4394 C CA . LEU D 2 92 ? 84.965 19.165 89.222 1.00 28.65 212 LEU D CA 1
ATOM 4395 C C . LEU D 2 92 ? 86.192 18.668 89.904 1.00 29.10 212 LEU D C 1
ATOM 4396 O O . LEU D 2 92 ? 87.273 19.273 89.864 1.00 31.60 212 LEU D O 1
ATOM 4401 N N . ASN D 2 93 ? 86.040 17.539 90.550 1.00 26.59 213 ASN D N 1
ATOM 4402 C CA . ASN D 2 93 ? 87.147 16.887 91.189 1.00 25.07 213 ASN D CA 1
ATOM 4403 C C . ASN D 2 93 ? 87.505 15.684 90.342 1.00 28.39 213 ASN D C 1
ATOM 4404 O O . ASN D 2 93 ? 86.622 15.012 89.790 1.00 32.17 213 ASN D O 1
ATOM 4409 N N . GLU D 2 94 ? 88.779 15.359 90.274 1.00 27.11 214 GLU D N 1
ATOM 4410 C CA . GLU D 2 94 ? 89.166 14.208 89.496 1.00 28.78 214 GLU D CA 1
ATOM 4411 C C . GLU D 2 94 ? 90.295 13.444 90.072 1.00 25.54 214 GLU D C 1
ATOM 4412 O O . GLU D 2 94 ? 91.061 13.972 90.876 1.00 27.28 214 GLU D O 1
ATOM 4418 N N . THR D 2 95 ? 90.381 12.202 89.635 1.00 25.53 215 THR D N 1
ATOM 4419 C CA . THR D 2 95 ? 91.529 11.343 89.932 1.00 28.58 215 THR D CA 1
ATOM 4420 C C . THR D 2 95 ? 91.704 10.305 88.841 1.00 27.78 215 THR D C 1
ATOM 4421 O O . THR D 2 95 ? 90.971 10.293 87.861 1.00 28.79 215 THR D O 1
ATOM 4425 N N . TRP D 2 96 ? 92.708 9.455 89.029 1.00 29.08 216 TRP D N 1
ATOM 4426 C CA . TRP D 2 96 ? 93.142 8.459 88.069 1.00 30.97 216 TRP D CA 1
ATOM 4427 C C . TRP D 2 96 ? 93.322 7.136 88.804 1.00 31.25 216 TRP D C 1
ATOM 4428 O O . TRP D 2 96 ? 93.771 7.087 89.974 1.00 30.01 216 TRP D O 1
ATOM 4439 N N . PHE D 2 97 ? 92.903 6.071 88.156 1.00 28.97 217 PHE D N 1
ATOM 4440 C CA . PHE D 2 97 ? 93.190 4.736 88.621 1.00 30.45 217 PHE D CA 1
ATOM 4441 C C . PHE D 2 97 ? 93.396 3.792 87.457 1.00 31.75 217 PHE D C 1
ATOM 4442 O O . PHE D 2 97 ? 93.023 4.074 86.325 1.00 31.10 217 PHE D O 1
ATOM 4450 N N . LYS D 2 98 ? 93.923 2.633 87.787 1.00 31.66 218 LYS D N 1
ATOM 4451 C CA . LYS D 2 98 ? 94.117 1.579 86.822 1.00 31.79 218 LYS D CA 1
ATOM 4452 C C . LYS D 2 98 ? 93.843 0.258 87.460 1.00 31.58 218 LYS D C 1
ATOM 4453 O O . LYS D 2 98 ? 94.403 -0.058 88.497 1.00 33.47 218 LYS D O 1
ATOM 4459 N N . ALA D 2 99 ? 92.952 -0.514 86.874 1.00 31.21 219 ALA D N 1
ATOM 4460 C CA . ALA D 2 99 ? 92.550 -1.759 87.469 1.00 30.98 219 ALA D CA 1
ATOM 4461 C C . ALA D 2 99 ? 93.524 -2.850 87.042 1.00 35.36 219 ALA D C 1
ATOM 4462 O O . ALA D 2 99 ? 93.826 -2.971 85.844 1.00 34.56 219 ALA D O 1
ATOM 4464 N N . ALA D 2 100 ? 94.021 -3.636 88.006 1.00 31.57 220 ALA D N 1
ATOM 4465 C CA . ALA D 2 100 ? 94.950 -4.696 87.686 1.00 35.52 220 ALA D CA 1
ATOM 4466 C C . ALA D 2 100 ? 94.214 -5.995 87.451 1.00 35.09 220 ALA D C 1
ATOM 4467 O O . ALA D 2 100 ? 94.769 -6.880 86.897 1.00 41.69 220 ALA D O 1
ATOM 4469 N N . LYS D 2 101 ? 92.988 -6.147 87.934 1.00 34.98 221 LYS D N 1
ATOM 4470 C CA . LYS D 2 101 ? 92.234 -7.399 87.768 1.00 35.84 221 LYS D CA 1
ATOM 4471 C C . LYS D 2 101 ? 90.866 -7.132 87.215 1.00 34.04 221 LYS D C 1
ATOM 4472 O O . LYS D 2 101 ? 90.233 -6.126 87.598 1.00 33.48 221 LYS D O 1
ATOM 4478 N N . THR D 2 102 ? 90.339 -8.105 86.495 1.00 31.83 222 THR D N 1
ATOM 4479 C CA . THR D 2 102 ? 88.981 -8.109 86.049 1.00 30.33 222 THR D CA 1
ATOM 4480 C C . THR D 2 102 ? 88.028 -8.586 87.112 1.00 30.28 222 THR D C 1
ATOM 4481 O O . THR D 2 102 ? 88.387 -9.373 87.996 1.00 31.34 222 THR D O 1
ATOM 4485 N N . GLY D 2 103 ? 86.795 -8.090 87.014 1.00 28.78 223 GLY D N 1
ATOM 4486 C CA . GLY D 2 103 ? 85.725 -8.469 87.933 1.00 29.38 223 GLY D CA 1
ATOM 4487 C C . GLY D 2 103 ? 84.875 -7.317 88.410 1.00 30.00 223 GLY D C 1
ATOM 4488 O O . GLY D 2 103 ? 84.840 -6.236 87.783 1.00 29.91 223 GLY D O 1
ATOM 4489 N N . MET D 2 104 ? 84.191 -7.549 89.528 1.00 28.37 224 MET D N 1
ATOM 4490 C CA . MET D 2 104 ? 83.186 -6.621 90.085 1.00 32.19 224 MET D CA 1
ATOM 4491 C C . MET D 2 104 ? 83.741 -5.981 91.330 1.00 34.23 224 MET D C 1
ATOM 4492 O O . MET D 2 104 ? 84.414 -6.627 92.120 1.00 33.26 224 MET D O 1
ATOM 4497 N N . PHE D 2 105 ? 83.372 -4.725 91.511 1.00 31.36 225 PHE D N 1
ATOM 4498 C CA . PHE D 2 105 ? 83.879 -3.891 92.539 1.00 30.45 225 PHE D CA 1
ATOM 4499 C C . PHE D 2 105 ? 82.675 -3.053 92.961 1.00 29.04 225 PHE D C 1
ATOM 4500 O O . PHE D 2 105 ? 82.118 -2.266 92.174 1.00 27.01 225 PHE D O 1
ATOM 4508 N N . TYR D 2 106 ? 82.266 -3.230 94.201 1.00 28.58 226 TYR D N 1
ATOM 4509 C CA . TYR D 2 106 ? 81.113 -2.566 94.784 1.00 29.02 226 TYR D CA 1
ATOM 4510 C C . TYR D 2 106 ? 81.509 -1.551 95.878 1.00 29.44 226 TYR D C 1
ATOM 4511 O O . TYR D 2 106 ? 82.424 -1.814 96.664 1.00 26.35 226 TYR D O 1
ATOM 4520 N N . GLY D 2 107 ? 80.734 -0.465 96.013 1.00 26.84 227 GLY D N 1
ATOM 4521 C CA . GLY D 2 107 ? 81.033 0.552 97.005 1.00 25.85 227 GLY D CA 1
ATOM 4522 C C . GLY D 2 107 ? 80.567 0.169 98.403 1.00 27.47 227 GLY D C 1
ATOM 4523 O O . GLY D 2 107 ? 79.759 -0.774 98.553 1.00 30.84 227 GLY D O 1
ATOM 4524 N N . GLN D 2 108 ? 81.058 0.910 99.413 1.00 25.73 228 GLN D N 1
ATOM 4525 C CA . GLN D 2 108 ? 80.644 0.770 100.788 1.00 24.90 228 GLN D CA 1
ATOM 4526 C C . GLN D 2 108 ? 79.621 1.848 101.185 1.00 26.64 228 GLN D C 1
ATOM 4527 O O . GLN D 2 108 ? 79.483 2.833 100.482 1.00 29.42 228 GLN D O 1
ATOM 4533 N N . CYS D 2 109 ? 78.866 1.625 102.260 1.00 27.16 229 CYS D N 1
ATOM 4534 C CA . CYS D 2 109 ? 78.171 2.697 102.980 1.00 30.57 229 CYS D CA 1
ATOM 4535 C C . CYS D 2 109 ? 79.224 3.414 103.773 1.00 29.66 229 CYS D C 1
ATOM 4536 O O . CYS D 2 109 ? 80.175 2.820 104.325 1.00 27.07 229 CYS D O 1
ATOM 4539 N N . SER D 2 110 ? 79.057 4.692 103.856 1.00 26.58 230 SER D N 1
ATOM 4540 C CA . SER D 2 110 ? 79.948 5.558 104.598 1.00 28.60 230 SER D CA 1
ATOM 4541 C C . SER D 2 110 ? 79.997 5.235 106.086 1.00 29.49 230 SER D C 1
ATOM 4542 O O . SER D 2 110 ? 78.941 4.945 106.706 1.00 25.77 230 SER D O 1
ATOM 4545 N N . GLU D 2 111 ? 81.195 5.335 106.669 1.00 27.77 231 GLU D N 1
ATOM 4546 C CA . GLU D 2 111 ? 81.287 5.200 108.122 1.00 32.88 231 GLU D CA 1
ATOM 4547 C C . GLU D 2 111 ? 80.533 6.315 108.820 1.00 32.93 231 GLU D C 1
ATOM 4548 O O . GLU D 2 111 ? 80.266 6.187 110.008 1.00 33.43 231 GLU D O 1
ATOM 4554 N N . LEU D 2 112 ? 80.149 7.363 108.089 1.00 30.70 232 LEU D N 1
ATOM 4555 C CA . LEU D 2 112 ? 79.272 8.411 108.656 1.00 34.31 232 LEU D CA 1
ATOM 4556 C C . LEU D 2 112 ? 77.797 8.248 108.280 1.00 32.99 232 LEU D C 1
ATOM 4557 O O . LEU D 2 112 ? 77.059 9.214 108.267 1.00 33.54 232 LEU D O 1
ATOM 4562 N N . SER D 2 113 ? 77.355 7.030 107.980 1.00 32.97 233 SER D N 1
ATOM 4563 C CA . SER D 2 113 ? 75.980 6.830 107.586 1.00 33.48 233 SER D CA 1
ATOM 4564 C C . SER D 2 113 ? 75.097 7.214 108.771 1.00 40.26 233 SER D C 1
ATOM 4565 O O . SER D 2 113 ? 75.482 6.988 109.926 1.00 33.32 233 SER D O 1
ATOM 4568 N N . GLY D 2 114 ? 73.968 7.859 108.485 1.00 45.90 234 GLY D N 1
ATOM 4569 C CA . GLY D 2 114 ? 72.920 8.180 109.484 1.00 53.14 234 GLY D CA 1
ATOM 4570 C C . GLY D 2 114 ? 71.602 8.319 108.755 1.00 54.24 234 GLY D C 1
ATOM 4571 O O . GLY D 2 114 ? 71.548 8.080 107.542 1.00 58.54 234 GLY D O 1
ATOM 4572 N N . LYS D 2 115 ? 70.538 8.750 109.437 1.00 67.51 235 LYS D N 1
ATOM 4573 C CA . LYS D 2 115 ? 69.231 9.021 108.741 1.00 66.87 235 LYS D CA 1
ATOM 4574 C C . LYS D 2 115 ? 69.306 10.126 107.663 1.00 66.67 235 LYS D C 1
ATOM 4575 O O . LYS D 2 115 ? 68.708 9.980 106.602 1.00 64.65 235 LYS D O 1
ATOM 4581 N N . ASP D 2 116 ? 70.040 11.217 107.937 1.00 68.25 236 ASP D N 1
ATOM 4582 C CA . ASP D 2 116 ? 70.283 12.315 106.939 1.00 77.99 236 ASP D CA 1
ATOM 4583 C C . ASP D 2 116 ? 71.440 12.040 105.944 1.00 76.20 236 ASP D C 1
ATOM 4584 O O . ASP D 2 116 ? 72.169 12.957 105.557 1.00 75.33 236 ASP D O 1
ATOM 4589 N N . HIS D 2 117 ? 71.627 10.792 105.545 1.00 69.60 237 HIS D N 1
ATOM 4590 C CA . HIS D 2 117 ? 72.672 10.453 104.602 1.00 60.13 237 HIS D CA 1
ATOM 4591 C C . HIS D 2 117 ? 72.046 9.389 103.719 1.00 56.80 237 HIS D C 1
ATOM 4592 O O . HIS D 2 117 ? 71.613 8.353 104.213 1.00 54.27 237 HIS D O 1
ATOM 4599 N N . ALA D 2 118 ? 71.966 9.675 102.425 1.00 51.35 238 ALA D N 1
ATOM 4600 C CA . ALA D 2 118 ? 71.438 8.742 101.443 1.00 54.35 238 ALA D CA 1
ATOM 4601 C C . ALA D 2 118 ? 72.551 7.778 101.007 1.00 54.94 238 ALA D C 1
ATOM 4602 O O . ALA D 2 118 ? 73.735 8.168 100.949 1.00 56.56 238 ALA D O 1
ATOM 4604 N N . PHE D 2 119 ? 72.171 6.534 100.726 1.00 44.00 239 PHE D N 1
ATOM 4605 C CA . PHE D 2 119 ? 73.093 5.565 100.142 1.00 47.55 239 PHE D CA 1
ATOM 4606 C C . PHE D 2 119 ? 73.011 5.700 98.638 1.00 40.36 239 PHE D C 1
ATOM 4607 O O . PHE D 2 119 ? 71.935 5.715 98.102 1.00 45.49 239 PHE D O 1
ATOM 4615 N N . MET D 2 120 ? 74.151 5.809 97.972 1.00 40.95 240 MET D N 1
ATOM 4616 C CA . MET D 2 120 ? 74.209 5.811 96.507 1.00 33.94 240 MET D CA 1
ATOM 4617 C C . MET D 2 120 ? 75.133 4.669 96.027 1.00 31.79 240 MET D C 1
ATOM 4618 O O . MET D 2 120 ? 76.312 4.640 96.311 1.00 36.29 240 MET D O 1
ATOM 4623 N N . PRO D 2 121 ? 74.594 3.688 95.338 1.00 31.62 241 PRO D N 1
ATOM 4624 C CA . PRO D 2 121 ? 75.389 2.513 95.048 1.00 31.02 241 PRO D CA 1
ATOM 4625 C C . PRO D 2 121 ? 76.399 2.733 93.926 1.00 28.68 241 PRO D C 1
ATOM 4626 O O . PRO D 2 121 ? 76.085 3.344 92.863 1.00 25.87 241 PRO D O 1
ATOM 4630 N N . ILE D 2 122 ? 77.591 2.217 94.152 1.00 25.85 242 ILE D N 1
ATOM 4631 C CA . ILE D 2 122 ? 78.662 2.251 93.174 1.00 30.15 242 ILE D CA 1
ATOM 4632 C C . ILE D 2 122 ? 78.918 0.823 92.707 1.00 31.41 242 ILE D C 1
ATOM 4633 O O . ILE D 2 122 ? 79.150 -0.058 93.527 1.00 29.53 242 ILE D O 1
ATOM 4638 N N . ALA D 2 123 ? 78.867 0.575 91.408 1.00 28.98 243 ALA D N 1
ATOM 4639 C CA . ALA D 2 123 ? 79.215 -0.774 90.900 1.00 27.56 243 ALA D CA 1
ATOM 4640 C C . ALA D 2 123 ? 80.036 -0.578 89.639 1.00 30.53 243 ALA D C 1
ATOM 4641 O O . ALA D 2 123 ? 79.546 0.037 88.643 1.00 29.07 243 ALA D O 1
ATOM 4643 N N . ILE D 2 124 ? 81.285 -1.050 89.701 1.00 28.77 244 ILE D N 1
ATOM 4644 C CA . ILE D 2 124 ? 82.226 -0.950 88.611 1.00 30.05 244 ILE D CA 1
ATOM 4645 C C . ILE D 2 124 ? 82.566 -2.381 88.181 1.00 32.81 244 ILE D C 1
ATOM 4646 O O . ILE D 2 124 ? 82.936 -3.269 89.021 1.00 28.10 244 ILE D O 1
ATOM 4651 N N . ARG D 2 125 ? 82.484 -2.596 86.877 1.00 29.52 245 ARG D N 1
ATOM 4652 C CA . ARG D 2 125 ? 82.893 -3.899 86.290 1.00 31.81 245 ARG D CA 1
ATOM 4653 C C . ARG D 2 125 ? 84.090 -3.678 85.386 1.00 31.87 245 ARG D C 1
ATOM 4654 O O . ARG D 2 125 ? 84.008 -2.851 84.447 1.00 34.63 245 ARG D O 1
ATOM 4662 N N . VAL D 2 126 ? 85.176 -4.392 85.679 1.00 30.34 246 VAL D N 1
ATOM 4663 C CA . VAL D 2 126 ? 86.425 -4.310 84.953 1.00 29.48 246 VAL D CA 1
ATOM 4664 C C . VAL D 2 126 ? 86.470 -5.571 84.068 1.00 34.02 246 VAL D C 1
ATOM 4665 O O . VAL D 2 126 ? 86.371 -6.695 84.569 1.00 32.87 246 VAL D O 1
ATOM 4669 N N . VAL D 2 127 ? 86.641 -5.349 82.764 1.00 33.24 247 VAL D N 1
ATOM 4670 C CA . VAL D 2 127 ? 86.558 -6.373 81.735 1.00 35.21 247 VAL D CA 1
ATOM 4671 C C . VAL D 2 127 ? 87.763 -6.252 80.811 1.00 36.19 247 VAL D C 1
ATOM 4672 O O . VAL D 2 127 ? 88.520 -5.248 80.849 1.00 33.62 247 VAL D O 1
ATOM 4676 N N . GLU D 2 128 ? 87.918 -7.258 79.955 1.00 39.33 248 GLU D N 1
ATOM 4677 C CA . GLU D 2 128 ? 89.026 -7.274 78.964 1.00 41.57 248 GLU D CA 1
ATOM 4678 C C . GLU D 2 128 ? 88.701 -6.310 77.830 1.00 38.28 248 GLU D C 1
ATOM 4679 O O . GLU D 2 128 ? 87.558 -5.963 77.654 1.00 38.95 248 GLU D O 1
ATOM 4685 N N . ASP D 2 129 ? 89.704 -5.897 77.060 1.00 43.14 249 ASP D N 1
ATOM 4686 C CA . ASP D 2 129 ? 89.510 -4.991 75.897 1.00 45.02 249 ASP D CA 1
ATOM 4687 C C . ASP D 2 129 ? 88.365 -5.419 74.973 1.00 47.85 249 ASP D C 1
ATOM 4688 O O . ASP D 2 129 ? 87.571 -4.590 74.460 1.00 49.57 249 ASP D O 1
ATOM 4693 N N . LYS D 2 130 ? 88.273 -6.719 74.752 1.00 45.87 250 LYS D N 1
ATOM 4694 C CA . LYS D 2 130 ? 87.301 -7.219 73.837 1.00 50.74 250 LYS D CA 1
ATOM 4695 C C . LYS D 2 130 ? 85.931 -6.916 74.381 1.00 46.93 250 LYS D C 1
ATOM 4696 O O . LYS D 2 130 ? 85.133 -6.275 73.678 1.00 45.90 250 LYS D O 1
ATOM 4702 N N . GLU D 2 131 ? 85.650 -7.371 75.611 1.00 43.73 251 GLU D N 1
ATOM 4703 C CA . GLU D 2 131 ? 84.319 -7.142 76.222 1.00 44.45 251 GLU D CA 1
ATOM 4704 C C . GLU D 2 131 ? 84.053 -5.661 76.301 1.00 37.21 251 GLU D C 1
ATOM 4705 O O . GLU D 2 131 ? 82.916 -5.232 76.166 1.00 38.59 251 GLU D O 1
ATOM 4711 N N . PHE D 2 132 ? 85.088 -4.864 76.515 1.00 38.49 252 PHE D N 1
ATOM 4712 C CA . PHE D 2 132 ? 84.849 -3.425 76.666 1.00 37.38 252 PHE D CA 1
ATOM 4713 C C . PHE D 2 132 ? 84.333 -2.857 75.353 1.00 40.50 252 PHE D C 1
ATOM 4714 O O . PHE D 2 132 ? 83.304 -2.162 75.327 1.00 38.51 252 PHE D O 1
ATOM 4722 N N . ALA D 2 133 ? 85.020 -3.194 74.252 1.00 39.20 253 ALA D N 1
ATOM 4723 C CA . ALA D 2 133 ? 84.663 -2.638 72.937 1.00 40.28 253 ALA D CA 1
ATOM 4724 C C . ALA D 2 133 ? 83.268 -3.022 72.550 1.00 36.25 253 ALA D C 1
ATOM 4725 O O . ALA D 2 133 ? 82.495 -2.238 72.001 1.00 45.20 253 ALA D O 1
ATOM 4727 N N . SER D 2 134 ? 82.926 -4.219 72.921 1.00 38.93 254 SER D N 1
ATOM 4728 C CA . SER D 2 134 ? 81.637 -4.757 72.634 1.00 41.60 254 SER D CA 1
ATOM 4729 C C . SER D 2 134 ? 80.514 -4.147 73.526 1.00 47.13 254 SER D C 1
ATOM 4730 O O . SER D 2 134 ? 79.423 -3.800 73.040 1.00 46.96 254 SER D O 1
ATOM 4733 N N . TRP D 2 135 ? 80.790 -3.982 74.818 1.00 42.16 255 TRP D N 1
ATOM 4734 C CA . TRP D 2 135 ? 79.884 -3.220 75.709 1.00 39.72 255 TRP D CA 1
ATOM 4735 C C . TRP D 2 135 ? 79.645 -1.794 75.195 1.00 33.05 255 TRP D C 1
ATOM 4736 O O . TRP D 2 135 ? 78.515 -1.271 75.274 1.00 36.28 255 TRP D O 1
ATOM 4747 N N . VAL D 2 136 ? 80.699 -1.163 74.709 1.00 32.45 256 VAL D N 1
ATOM 4748 C CA . VAL D 2 136 ? 80.621 0.187 74.158 1.00 36.76 256 VAL D CA 1
ATOM 4749 C C . VAL D 2 136 ? 79.618 0.215 72.981 1.00 43.21 256 VAL D C 1
ATOM 4750 O O . VAL D 2 136 ? 78.778 1.145 72.883 1.00 36.39 256 VAL D O 1
ATOM 4754 N N . GLU D 2 137 ? 79.669 -0.807 72.125 1.00 40.06 257 GLU D N 1
ATOM 4755 C CA . GLU D 2 137 ? 78.758 -0.838 70.987 1.00 44.81 257 GLU D CA 1
ATOM 4756 C C . GLU D 2 137 ? 77.323 -1.045 71.438 1.00 41.02 257 GLU D C 1
ATOM 4757 O O . GLU D 2 137 ? 76.461 -0.265 71.056 1.00 43.71 257 GLU D O 1
ATOM 4763 N N . THR D 2 138 ? 77.072 -1.969 72.360 1.00 40.65 258 THR D N 1
ATOM 4764 C CA . THR D 2 138 ? 75.732 -2.040 72.964 1.00 43.24 258 THR D CA 1
ATOM 4765 C C . THR D 2 138 ? 75.300 -0.733 73.631 1.00 44.39 258 THR D C 1
ATOM 4766 O O . THR D 2 138 ? 74.131 -0.317 73.522 1.00 40.52 258 THR D O 1
ATOM 4770 N N . ALA D 2 139 ? 76.238 -0.081 74.336 1.00 43.12 259 ALA D N 1
ATOM 4771 C CA . ALA D 2 139 ? 75.892 1.114 75.099 1.00 43.66 259 ALA D CA 1
ATOM 4772 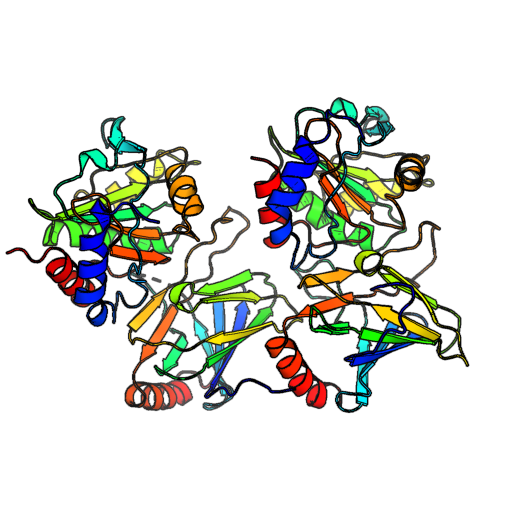C C . ALA D 2 139 ? 75.367 2.207 74.178 1.00 38.69 259 ALA D C 1
ATOM 4773 O O . ALA D 2 139 ? 74.418 2.894 74.510 1.00 37.67 259 ALA D O 1
ATOM 4775 N N . LYS D 2 140 ? 75.970 2.350 73.014 1.00 41.36 260 LYS D N 1
ATOM 4776 C CA . LYS D 2 140 ? 75.540 3.403 72.088 1.00 45.46 260 LYS D CA 1
ATOM 4777 C C . LYS D 2 140 ? 74.101 3.276 71.611 1.00 50.06 260 LYS D C 1
ATOM 4778 O O . LYS D 2 140 ? 73.515 4.272 71.200 1.00 50.02 260 LYS D O 1
ATOM 4784 N N . LYS D 2 141 ? 73.523 2.077 71.657 1.00 41.61 261 LYS D N 1
ATOM 4785 C CA . LYS D 2 141 ? 72.076 1.953 71.436 1.00 43.88 261 LYS D CA 1
ATOM 4786 C C . LYS D 2 141 ? 71.313 1.958 72.752 1.00 40.28 261 LYS D C 1
ATOM 4787 O O . LYS D 2 141 ? 70.219 2.490 72.852 1.00 38.76 261 LYS D O 1
ATOM 4793 N N . LYS D 2 142 ? 71.863 1.298 73.756 1.00 36.57 262 LYS D N 1
ATOM 4794 C CA . LYS D 2 142 ? 71.119 1.182 74.978 1.00 36.64 262 LYS D CA 1
ATOM 4795 C C . LYS D 2 142 ? 71.005 2.527 75.732 1.00 36.29 262 LYS D C 1
ATOM 4796 O O . LYS D 2 142 ? 70.037 2.752 76.425 1.00 38.17 262 LYS D O 1
ATOM 4802 N N . PHE D 2 143 ? 71.978 3.417 75.582 1.00 40.51 263 PHE D N 1
ATOM 4803 C CA . PHE D 2 143 ? 72.114 4.605 76.468 1.00 41.02 263 PHE D CA 1
ATOM 4804 C C . PHE D 2 143 ? 72.104 5.891 75.652 1.00 44.54 263 PHE D C 1
ATOM 4805 O O . PHE D 2 143 ? 72.310 6.986 76.194 1.00 39.96 263 PHE D O 1
ATOM 4813 N N . ALA D 2 144 ? 71.784 5.743 74.363 1.00 38.74 264 ALA D N 1
ATOM 4814 C CA . ALA D 2 144 ? 71.730 6.836 73.451 1.00 46.99 264 ALA D CA 1
ATOM 4815 C C . ALA D 2 144 ? 70.787 7.943 73.908 1.00 51.58 264 ALA D C 1
ATOM 4816 O O . ALA D 2 144 ? 70.836 9.011 73.357 1.00 50.14 264 ALA D O 1
ATOM 4818 N N . SER D 2 145 ? 69.922 7.728 74.885 1.00 58.18 265 SER D N 1
ATOM 4819 C CA . SER D 2 145 ? 69.169 8.882 75.370 1.00 62.29 265 SER D CA 1
ATOM 4820 C C . SER D 2 145 ? 69.266 9.079 76.873 1.00 62.28 265 SER D C 1
ATOM 4821 O O . SER D 2 145 ? 68.956 10.173 77.346 1.00 67.38 265 SER D O 1
#

B-factor: mean 39.28, std 13.62, range [20.94, 131.15]

CATH classification: 3.40.30.10

Foldseek 3Di:
DDVVQVVLLVLLVVLVVLCDDLRVQKDFDNDKDFAPFDWWAFLVRHIDTPLVQAQAKEKEKEAEPVDVQRLVLVVLLLVLQVVDDDRHYHYAYEYAAQPDVCVVVVSCVVVVRDRRGYIYDNNSVSLVRCVVVVQHPDPIKIFTAHSRRIGGIIGHGHGSCNDPSNNVSVVSSTD/DPPPDDDDFPFEKEWEAEQAEIKIFGVPQQGFIGTWAWDPPPPPDDGGTPDAAEDEAFTKYKYKAAYDPAKDWDDFVVFPDTDIHYHPDIDIDIGHHHDFAKTKDDDDPDDDDDSRDYIHIYGYDHDVVVVVVSVVSNVVRD/DADPVQVVLLVLLVVLVVLCDDLNVQKDFDNDKFFAPFDWWAFLVRDIDTPLVQAQAWEKEKEAEPVDVQSLVQVVLQLLLCVVDPDSHYHYAYEYAAQPPVCVVVVSCVVVVRPNNGYIYDNNNVVLVRCVVVPQHDDPIKIFTAHNHRIGGIIGHGGGSCNDPSNNVSVCSSSVDD/DDDDDFPFEWEWEQDVHEIKIFGPVLQGFIDTFACVDGTDDAAEDEAFTKYKYKAAYDPDWDWDDFVLFPGTDIHYHPDIDIDIGHHHDFAKTKDDDDPPDDPPDDDYIHIYGYHHPVVVNVVSVVCCVVRVD

Sequence (628 aa):
GDPACRAAVATAQKIAPLAHGEVAALTMASAPLKLPDLAFEDADGKPKKLSDFRGKTLLVNLWATWCVPSRKEMPALDELQGKLSGPNFEVVAINIDTRDPEKPKTFLKEANLTRLGYFNDQKAKVFQDLKAIGRALGMPTSVLVDPQGCEIATIAGPAEWASEDALKLIRAATGFLELDVPKADLTIKATGKQWYWSYAYPDNGKFEFDSLMAQDKQPRLLGVDNEMVVPVNKVIRVQVTGADVIHAFALPAFGVKIDAIPGRLNETWFKAAKTGMFYGQCSELSGKDHAFMPIAIRVVEDKEFASWVETAKKKFATGDPACRAAVATAQKIAPLAHGEVAALTMASAPLKLPDLAFEDADGKPKKLSDFRGKTLLVNLWATWCVPSRKEMPALDELQGKLSGPNFEVVAINIDTRDPEKPKTFLKEANLTRLGYFNDQKAKVFQDLKAIGRALGMPTSVLVDPQGCEIATIAGPAEWASEDALKLIRAATGKALDVPKADLTIKATGKQWYWSYAYPDNGKFEFDSLMLLGVDNEMVVPVNKVIRVQVTGADVIHAFALPAFGVKIDAIPGRLNETWFKAAKTGMFYGQCSELSGKDHAFMPIAIRVVEDKEFASWVETAKKKFAS

Nearest PDB structures (foldseek):
  1jfu-assembly1_A  TM=1.003E+00  e=2.982E-36  Bradyrhizobium japonicum
  4txo-assembly2_A  TM=1.000E+00  e=4.342E-36  Bradyrhizobium diazoefficiens USDA 110
  3hdc-assembly1_A-2  TM=8.201E-01  e=1.907E-12  Geobacter metallireducens GS-15
  2h1a-assembly1_A  TM=8.600E-01  e=1.936E-11  Bacillus subtilis
  3or5-assembly1_A  TM=8.141E-01  e=4.726E-10  Chlorobaculum tepidum

Radius of gyration: 26.89 Å; Cα contacts (8 Å, |Δi|>4): 1497; chains: 4; bounding box: 53×84×61 Å